Protein AF-A0A1E7FJV8-F1 (afdb_monomer_lite)

Structure (mmCIF, N/CA/C/O backbone):
data_AF-A0A1E7FJV8-F1
#
_entry.id   AF-A0A1E7FJV8-F1
#
loop_
_atom_site.group_PDB
_atom_site.id
_atom_site.type_symbol
_atom_site.label_atom_id
_atom_site.label_alt_id
_atom_site.label_comp_id
_atom_site.label_asym_id
_atom_site.label_entity_id
_atom_site.label_seq_id
_atom_site.pdbx_PDB_ins_code
_atom_site.Cartn_x
_atom_site.Cartn_y
_atom_site.Cartn_z
_atom_site.occupancy
_atom_site.B_iso_or_equiv
_atom_site.auth_seq_id
_atom_site.auth_comp_id
_atom_site.auth_asym_id
_atom_site.auth_atom_id
_atom_site.pdbx_PDB_model_num
ATOM 1 N N . MET A 1 1 ? -13.983 -20.211 -45.505 1.00 43.50 1 MET A N 1
ATOM 2 C CA . MET A 1 1 ? -15.202 -19.562 -44.976 1.00 43.50 1 MET A CA 1
ATOM 3 C C . MET A 1 1 ? -14.766 -18.302 -44.250 1.00 43.50 1 MET A C 1
ATOM 5 O O . MET A 1 1 ? -14.214 -18.402 -43.166 1.00 43.50 1 MET A O 1
ATOM 9 N N . TYR A 1 2 ? -14.890 -17.147 -44.903 1.00 35.47 2 TYR A N 1
ATOM 10 C CA . TYR A 1 2 ? -14.459 -15.855 -44.367 1.00 35.47 2 TYR A CA 1
ATOM 11 C C . TYR A 1 2 ? -15.647 -15.176 -43.686 1.00 35.47 2 TYR A C 1
ATOM 13 O O . TYR A 1 2 ? -16.634 -14.859 -44.345 1.00 35.47 2 TYR A O 1
ATOM 21 N N . THR A 1 3 ? -15.570 -14.976 -42.373 1.00 46.50 3 THR A N 1
ATOM 22 C CA . THR A 1 3 ? -16.549 -14.196 -41.609 1.00 46.50 3 THR A CA 1
ATOM 23 C C . THR A 1 3 ? -16.119 -12.735 -41.556 1.00 46.50 3 THR A C 1
ATOM 25 O O . THR A 1 3 ? -15.153 -12.373 -40.889 1.00 46.50 3 THR A O 1
ATOM 28 N N . THR A 1 4 ? -16.862 -11.905 -42.278 1.00 49.88 4 THR A N 1
ATOM 29 C CA . THR A 1 4 ? -16.856 -10.441 -42.236 1.00 49.88 4 THR A CA 1
ATOM 30 C C . THR A 1 4 ? -17.351 -9.928 -40.882 1.00 49.88 4 THR A C 1
ATOM 32 O O . THR A 1 4 ? -18.467 -10.243 -40.471 1.00 49.88 4 THR A O 1
ATOM 35 N N . ILE A 1 5 ? -16.541 -9.110 -40.205 1.00 50.59 5 ILE A N 1
ATOM 36 C CA . ILE A 1 5 ? -16.920 -8.392 -38.981 1.00 50.59 5 ILE A CA 1
ATOM 37 C C . ILE A 1 5 ? -17.491 -7.028 -39.385 1.00 50.59 5 ILE A C 1
ATOM 39 O O . ILE A 1 5 ? -16.801 -6.197 -39.971 1.00 50.59 5 ILE A O 1
ATOM 43 N N . SER A 1 6 ? -18.774 -6.825 -39.087 1.00 49.66 6 SER A N 1
ATOM 44 C CA . SER A 1 6 ? -19.518 -5.587 -39.325 1.00 49.66 6 SER A CA 1
ATOM 45 C C . SER A 1 6 ? -19.154 -4.525 -38.285 1.00 49.66 6 SER A C 1
ATOM 47 O O . SER A 1 6 ? -19.412 -4.696 -37.094 1.00 49.66 6 SER A O 1
ATOM 49 N N . ASN A 1 7 ? -18.604 -3.406 -38.756 1.00 46.50 7 ASN A N 1
ATOM 50 C CA . ASN A 1 7 ? -18.389 -2.177 -37.993 1.00 46.50 7 ASN A CA 1
ATOM 51 C C . ASN A 1 7 ? -19.742 -1.522 -37.676 1.00 46.50 7 ASN A C 1
ATOM 53 O O . ASN A 1 7 ? -20.460 -1.127 -38.594 1.00 46.50 7 ASN A O 1
ATOM 57 N N . ASN A 1 8 ? -20.091 -1.388 -36.394 1.00 48.03 8 ASN A N 1
ATOM 58 C CA . ASN A 1 8 ? -21.304 -0.692 -35.965 1.00 48.03 8 ASN A CA 1
ATOM 59 C C . ASN A 1 8 ? -20.929 0.603 -35.228 1.00 48.03 8 ASN A C 1
ATOM 61 O O . ASN A 1 8 ? -20.555 0.595 -34.054 1.00 48.03 8 ASN A O 1
ATOM 65 N N . ASN A 1 9 ? -21.001 1.717 -35.958 1.00 49.09 9 ASN A N 1
ATOM 66 C CA . ASN A 1 9 ? -20.789 3.071 -35.458 1.00 49.09 9 ASN A CA 1
ATOM 67 C C . ASN A 1 9 ? -21.996 3.525 -34.627 1.00 49.09 9 ASN A C 1
ATOM 69 O O . ASN A 1 9 ? -22.983 4.008 -35.173 1.00 49.09 9 ASN A O 1
ATOM 73 N N . ASN A 1 10 ? -21.885 3.454 -33.300 1.00 41.69 10 ASN A N 1
ATOM 74 C CA . ASN A 1 10 ? -22.805 4.130 -32.386 1.00 41.69 10 ASN A CA 1
ATOM 75 C C . ASN A 1 10 ? -22.135 5.376 -31.799 1.00 41.69 10 ASN A C 1
ATOM 77 O O . ASN A 1 10 ? -21.590 5.354 -30.692 1.00 41.69 10 ASN A O 1
ATOM 81 N N . HIS A 1 11 ? -22.194 6.490 -32.536 1.00 44.72 11 HIS A N 1
ATOM 82 C CA . HIS A 1 11 ? -21.833 7.793 -31.984 1.00 44.72 11 HIS A CA 1
ATOM 83 C C . HIS A 1 11 ? -22.975 8.306 -31.097 1.00 44.72 11 HIS A C 1
ATOM 85 O O . HIS A 1 11 ? -23.975 8.864 -31.542 1.00 44.72 11 HIS A O 1
ATOM 91 N N . SER A 1 12 ? -22.802 8.042 -29.805 1.00 49.91 12 SER A N 1
ATOM 92 C CA . SER A 1 12 ? -23.673 8.421 -28.699 1.00 49.91 12 SER A CA 1
ATOM 93 C C . SER A 1 12 ? -23.855 9.942 -28.589 1.00 49.91 12 SER A C 1
ATOM 95 O O . SER A 1 12 ? -22.897 10.695 -28.389 1.00 49.91 12 SER A O 1
ATOM 97 N N . MET A 1 13 ? -25.114 10.376 -28.687 1.00 42.16 13 MET A N 1
ATOM 98 C CA . MET A 1 13 ? -25.601 11.715 -28.357 1.00 42.16 13 MET A CA 1
ATOM 99 C C . MET A 1 13 ? -25.214 12.101 -26.919 1.00 42.16 13 MET A C 1
ATOM 101 O O . MET A 1 13 ? -25.823 11.665 -25.942 1.00 42.16 13 MET A O 1
ATOM 105 N N . ARG A 1 14 ? -24.220 12.985 -26.776 1.00 42.34 14 ARG A N 1
ATOM 106 C CA . ARG A 1 14 ? -23.914 13.688 -25.520 1.00 42.34 14 ARG A CA 1
ATOM 107 C C . ARG A 1 14 ? -24.958 14.782 -25.273 1.00 42.34 14 ARG A C 1
ATOM 109 O O . ARG A 1 14 ? -24.742 15.952 -25.582 1.00 42.34 14 ARG A O 1
ATOM 116 N N . THR A 1 15 ? -26.080 14.425 -24.657 1.00 44.94 15 THR A N 1
ATOM 117 C CA . THR A 1 15 ? -27.002 15.406 -24.069 1.00 44.94 15 THR A CA 1
ATOM 118 C C . THR A 1 15 ? -26.368 16.026 -22.821 1.00 44.94 15 THR A C 1
ATOM 120 O O . THR A 1 15 ? -26.217 15.371 -21.787 1.00 44.94 15 THR A O 1
ATOM 123 N N . LYS A 1 16 ? -25.986 17.305 -22.912 1.00 54.59 16 LYS A N 1
ATOM 124 C CA . LYS A 1 16 ? -25.576 18.136 -21.771 1.00 54.59 16 LYS A CA 1
ATOM 125 C C . LYS A 1 16 ? -26.804 18.449 -20.911 1.00 54.59 16 LYS A C 1
ATOM 127 O O . LYS A 1 16 ? -27.551 19.376 -21.201 1.00 54.59 16 LYS A O 1
ATOM 132 N N . ILE A 1 17 ? -27.009 17.681 -19.845 1.00 47.81 17 ILE A N 1
ATOM 133 C CA . ILE A 1 17 ? -28.009 17.983 -18.815 1.00 47.81 17 ILE A CA 1
ATOM 134 C C . ILE A 1 17 ? -27.315 18.778 -17.702 1.00 47.81 17 ILE A C 1
ATOM 136 O O . ILE A 1 17 ? -26.739 18.209 -16.776 1.00 47.81 17 ILE A O 1
ATOM 140 N N . ASN A 1 18 ? -27.381 20.107 -17.791 1.00 50.12 18 ASN A N 1
ATOM 141 C CA . ASN A 1 18 ? -27.076 21.003 -16.677 1.00 50.12 18 ASN A CA 1
ATOM 142 C C . ASN A 1 18 ? -28.248 20.971 -15.685 1.00 50.12 18 ASN A C 1
ATOM 144 O O . ASN A 1 18 ? -29.174 21.772 -15.772 1.00 50.12 18 ASN A O 1
ATOM 148 N N . LYS A 1 19 ? -28.225 20.025 -14.740 1.00 49.09 19 LYS A N 1
ATOM 149 C CA . LYS A 1 19 ? -29.102 20.053 -13.562 1.00 49.09 19 LYS A CA 1
ATOM 150 C C . LYS A 1 19 ? -28.332 20.649 -12.390 1.00 49.09 19 LYS A C 1
ATOM 152 O O . LYS A 1 19 ? -27.505 19.983 -11.772 1.00 49.09 19 LYS A O 1
ATOM 157 N N . VAL A 1 20 ? -28.630 21.911 -12.087 1.00 55.66 20 VAL A N 1
ATOM 158 C CA . VAL A 1 20 ? -28.326 22.534 -10.795 1.00 55.66 20 VAL A CA 1
ATOM 159 C C . VAL A 1 20 ? -29.189 21.817 -9.754 1.00 55.66 20 VAL A C 1
ATOM 161 O O . VAL A 1 20 ? -30.389 22.053 -9.660 1.00 55.66 20 VAL A O 1
ATOM 164 N N . LEU A 1 21 ? -28.601 20.858 -9.038 1.00 45.72 21 LEU A N 1
ATOM 165 C CA . LEU A 1 21 ? -29.282 20.149 -7.956 1.00 45.72 21 LEU A CA 1
ATOM 166 C C . LEU A 1 21 ? -29.295 21.027 -6.692 1.00 45.72 21 LEU A C 1
ATOM 168 O O . LEU A 1 21 ? -28.235 21.524 -6.298 1.00 45.72 21 LEU A O 1
ATOM 172 N N . PRO A 1 22 ? -30.451 21.201 -6.026 1.00 60.03 22 PRO A N 1
ATOM 173 C CA . PRO A 1 22 ? -30.525 21.904 -4.753 1.00 60.03 22 PRO A CA 1
ATOM 174 C C . PRO A 1 22 ? -29.719 21.147 -3.690 1.00 60.03 22 PRO A C 1
ATOM 176 O O . PRO A 1 22 ? -29.853 19.934 -3.518 1.00 60.03 22 PRO A O 1
ATOM 179 N N . VAL A 1 23 ? -28.854 21.868 -2.976 1.00 52.62 23 VAL A N 1
ATOM 180 C CA . VAL A 1 23 ? -28.046 21.330 -1.873 1.00 52.62 23 VAL A CA 1
ATOM 181 C C . VAL A 1 23 ? -28.995 20.824 -0.774 1.00 52.62 23 VAL A C 1
ATOM 183 O O . VAL A 1 23 ? -29.779 21.615 -0.250 1.00 52.62 23 VAL A O 1
ATOM 186 N N . PRO A 1 24 ? -28.970 19.530 -0.403 1.00 56.62 24 PRO A N 1
ATOM 187 C CA . PRO A 1 24 ? -30.047 18.961 0.390 1.00 56.62 24 PRO A CA 1
ATOM 188 C C . PRO A 1 24 ? -29.898 19.249 1.887 1.00 56.62 24 PRO A C 1
ATOM 190 O O . PRO A 1 24 ? -28.804 19.259 2.459 1.00 56.62 24 PRO A O 1
ATOM 193 N N . ILE A 1 25 ? -31.065 19.329 2.528 1.00 56.44 25 ILE A N 1
ATOM 194 C CA . ILE A 1 25 ? -31.396 19.372 3.967 1.00 56.44 25 ILE A CA 1
ATOM 195 C C . ILE A 1 25 ? -30.718 18.244 4.799 1.00 56.44 25 ILE A C 1
ATOM 197 O O . ILE A 1 25 ? -30.740 18.243 6.029 1.00 56.44 25 ILE A O 1
ATOM 201 N N . PHE A 1 26 ? -30.001 17.330 4.141 1.00 53.56 26 PHE A N 1
ATOM 202 C CA . PHE A 1 26 ? -29.301 16.165 4.689 1.00 53.56 26 PHE A CA 1
ATOM 203 C C . PHE A 1 26 ? -28.266 16.464 5.785 1.00 53.56 26 PHE A C 1
ATOM 205 O O . PHE A 1 26 ? -27.965 15.593 6.602 1.00 53.56 26 PHE A O 1
ATOM 212 N N . ARG A 1 27 ? -27.716 17.686 5.846 1.00 59.59 27 ARG A N 1
ATOM 213 C CA . ARG A 1 27 ? -26.728 18.037 6.883 1.00 59.59 27 ARG A CA 1
ATOM 214 C C . ARG A 1 27 ? -27.313 17.999 8.296 1.00 59.59 27 ARG A C 1
ATOM 216 O O . ARG A 1 27 ? -26.597 17.619 9.216 1.00 59.59 27 ARG A O 1
ATOM 223 N N . ARG A 1 28 ? -28.591 18.353 8.478 1.00 68.38 28 ARG A N 1
ATOM 224 C CA . ARG A 1 28 ? -29.219 18.387 9.813 1.00 68.38 28 ARG A CA 1
ATOM 225 C C . ARG A 1 28 ? -29.533 16.982 10.331 1.00 68.38 28 ARG A C 1
ATOM 227 O O . ARG A 1 28 ? -29.191 16.667 11.467 1.00 68.38 28 ARG A O 1
ATOM 234 N N . SER A 1 29 ? -30.063 16.108 9.476 1.00 69.25 29 SER A N 1
ATOM 235 C CA . SER A 1 29 ? -30.369 14.717 9.842 1.00 69.25 29 SER A CA 1
ATOM 236 C C . SER A 1 29 ? -29.112 13.904 10.163 1.00 69.25 29 SER A C 1
ATOM 238 O O . SER A 1 29 ? -29.130 13.052 11.048 1.00 69.25 29 SER A O 1
ATOM 240 N N . PHE A 1 30 ? -27.991 14.199 9.498 1.00 67.81 30 PHE A N 1
ATOM 241 C CA . PHE A 1 30 ? -26.727 13.518 9.763 1.00 67.81 30 PHE A CA 1
ATOM 242 C C . PHE A 1 30 ? -26.126 13.874 11.135 1.00 67.81 30 PHE A C 1
ATOM 244 O O . PHE A 1 30 ? -25.635 12.996 11.845 1.00 67.81 30 PHE A O 1
ATOM 251 N N . VAL A 1 31 ? -26.215 15.145 11.542 1.00 73.94 31 VAL A N 1
ATOM 252 C CA . VAL A 1 31 ? -25.757 15.589 12.869 1.00 73.94 31 VAL A CA 1
ATOM 253 C C . VAL A 1 31 ? -26.621 14.980 13.976 1.00 73.94 31 VAL A C 1
ATOM 255 O O . VAL A 1 31 ? -26.078 14.505 14.968 1.00 73.94 31 VAL A O 1
ATOM 258 N N . LEU A 1 32 ? -27.942 14.906 13.780 1.00 74.06 32 LEU A N 1
ATOM 259 C CA . LEU A 1 32 ? -28.852 14.257 14.732 1.00 74.06 32 LEU A CA 1
ATOM 260 C C . LEU A 1 32 ? -28.577 12.753 14.878 1.00 74.06 32 LEU A C 1
ATOM 262 O O . LEU A 1 32 ? -28.598 12.235 15.990 1.00 74.06 32 LEU A O 1
ATOM 266 N N . CYS A 1 33 ? -28.244 12.064 13.783 1.00 77.88 33 CYS A N 1
ATOM 267 C CA . CYS A 1 33 ? -27.891 10.644 13.819 1.00 77.88 33 CYS A CA 1
ATOM 268 C C . CYS A 1 33 ? -26.563 10.392 14.561 1.00 77.88 33 CYS A C 1
ATOM 270 O O . CYS A 1 33 ? -26.474 9.484 15.387 1.00 77.88 33 CYS A O 1
ATOM 272 N N . LEU A 1 34 ? -25.543 11.235 14.347 1.00 72.31 34 LEU A N 1
ATOM 273 C CA . LEU A 1 34 ? -24.287 11.155 15.106 1.00 72.31 34 LEU A CA 1
ATOM 274 C C . LEU A 1 34 ? -24.476 11.460 16.599 1.00 72.31 34 LEU A C 1
ATOM 276 O O . LEU A 1 34 ? -23.847 10.803 17.427 1.00 72.31 34 LEU A O 1
ATOM 280 N N . LEU A 1 35 ? -25.341 12.419 16.945 1.00 74.25 35 LEU A N 1
ATOM 281 C CA . LEU A 1 35 ? -25.669 12.729 18.339 1.00 74.25 35 LEU A CA 1
ATOM 282 C C . LEU A 1 35 ? -26.406 11.565 19.016 1.00 74.25 35 LEU A C 1
ATOM 284 O O . LEU A 1 35 ? -26.028 11.185 20.120 1.00 74.25 35 LEU A O 1
ATOM 288 N N . LEU A 1 36 ? -27.363 10.927 18.332 1.00 73.69 36 LEU A N 1
ATOM 289 C CA . LEU A 1 36 ? -28.049 9.729 18.836 1.00 73.69 36 LEU A CA 1
ATOM 290 C C . LEU A 1 36 ? -27.081 8.564 19.094 1.00 73.69 36 LEU A C 1
ATOM 292 O O . LEU A 1 36 ? -27.154 7.920 20.140 1.00 73.69 36 LEU A O 1
ATOM 296 N N . LEU A 1 37 ? -26.124 8.323 18.192 1.00 66.00 37 LEU A N 1
ATOM 297 C CA . LEU A 1 37 ? -25.111 7.273 18.372 1.00 66.00 37 LEU A CA 1
ATOM 298 C C . LEU A 1 37 ? -24.151 7.565 19.543 1.00 66.00 37 LEU A C 1
ATOM 300 O O . LEU A 1 37 ? -23.736 6.639 20.248 1.00 66.00 37 LEU A O 1
ATOM 304 N N . PHE A 1 38 ? -23.825 8.839 19.791 1.00 62.75 38 PHE A N 1
ATOM 305 C CA . PHE A 1 38 ? -23.037 9.255 20.958 1.00 62.75 38 PHE A CA 1
ATOM 306 C C . PHE A 1 38 ? -23.816 9.127 22.277 1.00 62.75 38 PHE A C 1
ATOM 308 O O . PHE A 1 38 ? -23.241 8.704 23.285 1.00 62.75 38 PHE A O 1
ATOM 315 N N . SER A 1 39 ? -25.119 9.423 22.272 1.00 64.06 39 SER A N 1
ATOM 316 C CA . SER A 1 39 ? -25.987 9.256 23.444 1.00 64.06 39 SER A CA 1
ATOM 317 C C . SER A 1 39 ? -26.140 7.785 23.843 1.00 64.06 39 SER A C 1
ATOM 319 O O . SER A 1 39 ? -26.047 7.468 25.026 1.00 64.06 39 SER A O 1
ATOM 321 N N . ILE A 1 40 ? -26.283 6.871 22.876 1.00 62.75 40 ILE A N 1
ATOM 322 C CA . ILE A 1 40 ? -26.415 5.429 23.155 1.00 62.75 40 ILE A CA 1
ATOM 323 C C . ILE A 1 40 ? -25.092 4.834 23.669 1.00 62.75 40 ILE A C 1
ATOM 325 O O . ILE A 1 40 ? -25.098 4.030 24.598 1.00 62.75 40 ILE A O 1
ATOM 329 N N . SER A 1 41 ? -23.946 5.276 23.135 1.00 50.25 41 SER A N 1
ATOM 330 C CA . SER A 1 41 ? -22.624 4.782 23.568 1.00 50.25 41 SER A CA 1
ATOM 331 C C . SER A 1 41 ? -22.254 5.208 24.996 1.00 50.25 41 SER A C 1
ATOM 333 O O . SER A 1 41 ? -21.494 4.517 25.668 1.00 50.25 41 SER A O 1
ATOM 335 N N . SER A 1 42 ? -22.805 6.326 25.478 1.00 49.94 42 SER A N 1
ATOM 336 C CA . SER A 1 42 ? -22.572 6.807 26.847 1.00 49.94 42 SER A CA 1
ATOM 337 C C . SER A 1 42 ? -23.377 6.023 27.895 1.00 49.94 42 SER A C 1
ATOM 339 O O . SER A 1 42 ? -22.980 5.971 29.054 1.00 49.94 42 SER A O 1
ATOM 341 N N . ALA A 1 43 ? -24.479 5.372 27.501 1.00 46.38 43 ALA A N 1
ATOM 342 C CA . ALA A 1 43 ? -25.315 4.585 28.411 1.00 46.38 43 ALA A CA 1
ATOM 343 C C . ALA A 1 43 ? -24.745 3.182 28.700 1.00 46.38 43 ALA A C 1
ATOM 345 O O . ALA A 1 43 ? -25.047 2.591 29.735 1.00 46.38 43 ALA A O 1
ATOM 346 N N . THR A 1 44 ? -23.896 2.642 27.819 1.00 44.50 44 THR A N 1
ATOM 347 C CA . THR A 1 44 ? -23.364 1.273 27.950 1.00 44.50 44 THR A CA 1
ATOM 348 C C . THR A 1 44 ? -22.099 1.161 28.804 1.00 44.50 44 THR A C 1
ATOM 350 O O . THR A 1 44 ? -21.768 0.063 29.241 1.00 44.50 44 THR A O 1
ATOM 353 N N . ASP A 1 45 ? -21.413 2.271 29.096 1.00 39.91 45 ASP A N 1
ATOM 354 C CA . ASP A 1 45 ? -20.194 2.268 29.930 1.00 39.91 45 ASP A CA 1
ATOM 355 C C . ASP A 1 45 ? -20.510 2.163 31.441 1.00 39.91 45 ASP A C 1
ATOM 357 O O . ASP A 1 45 ? -19.650 1.839 32.258 1.00 39.91 45 ASP A O 1
ATOM 361 N N . SER A 1 46 ? -21.777 2.359 31.831 1.00 42.53 46 SER A N 1
ATOM 362 C CA . SER A 1 46 ? -22.209 2.296 33.236 1.00 42.53 46 SER A CA 1
ATOM 363 C C . SER A 1 46 ? -22.446 0.869 33.761 1.00 42.53 46 SER A C 1
ATOM 365 O O . SER A 1 46 ? -22.695 0.704 34.954 1.00 42.53 46 SER A O 1
ATOM 367 N N . PHE A 1 47 ? -22.367 -0.168 32.915 1.00 42.69 47 PHE A N 1
ATOM 368 C CA . PHE A 1 47 ? -22.709 -1.551 33.295 1.00 42.69 47 PHE A CA 1
ATOM 369 C C . PHE A 1 47 ? -21.510 -2.486 33.551 1.00 42.69 47 PHE A C 1
ATOM 371 O O . PHE A 1 47 ? -21.719 -3.656 33.864 1.00 42.69 47 PHE A O 1
ATOM 378 N N . GLN A 1 48 ? -20.258 -2.006 33.476 1.00 46.34 48 GLN A N 1
ATOM 379 C CA . GLN A 1 48 ? -19.064 -2.841 33.729 1.00 46.34 48 GLN A CA 1
ATOM 380 C C . GLN A 1 48 ? -18.272 -2.524 35.013 1.00 46.34 48 GLN A C 1
ATOM 382 O O . GLN A 1 48 ? -17.269 -3.183 35.278 1.00 46.34 48 GLN A O 1
ATOM 387 N N . GLN A 1 49 ? -18.718 -1.594 35.867 1.00 43.03 49 GLN A N 1
ATOM 388 C CA . GLN A 1 49 ? -17.988 -1.244 37.104 1.00 43.03 49 GLN A CA 1
ATOM 389 C C . GLN A 1 49 ? -18.400 -2.000 38.380 1.00 43.03 49 GLN A C 1
ATOM 391 O O . GLN A 1 49 ? -17.885 -1.706 39.456 1.00 43.03 49 GLN A O 1
ATOM 396 N N . GLN A 1 50 ? -19.241 -3.033 38.292 1.00 44.16 50 GLN A N 1
ATOM 397 C CA . GLN A 1 50 ? -19.518 -3.923 39.424 1.00 44.16 50 GLN A CA 1
ATOM 398 C C . GLN A 1 50 ? -19.170 -5.371 39.083 1.00 44.16 50 GLN A C 1
ATOM 400 O O . GLN A 1 50 ? -20.025 -6.125 38.631 1.00 44.16 50 GLN A O 1
ATOM 405 N N . ARG A 1 51 ? -17.923 -5.780 39.354 1.00 35.66 51 ARG A N 1
ATOM 406 C CA . ARG A 1 51 ? -17.626 -7.094 39.954 1.00 35.66 51 ARG A CA 1
ATOM 407 C C . ARG A 1 51 ? -16.167 -7.213 40.421 1.00 35.66 51 ARG A C 1
ATOM 409 O O . ARG A 1 51 ? -15.249 -7.424 39.644 1.00 35.66 51 ARG A O 1
ATOM 416 N N . VAL A 1 52 ? -16.045 -7.139 41.747 1.00 38.25 52 VAL A N 1
ATOM 417 C CA . VAL A 1 52 ? -15.248 -8.017 42.619 1.00 38.25 52 VAL A CA 1
ATOM 418 C C . VAL A 1 52 ? -13.723 -7.916 42.519 1.00 38.25 52 VAL A C 1
ATOM 420 O O . VAL A 1 52 ? -13.032 -8.698 41.875 1.00 38.25 52 VAL A O 1
ATOM 423 N N . SER A 1 53 ? -13.198 -7.029 43.361 1.00 44.41 53 SER A N 1
ATOM 424 C CA . SER A 1 53 ? -12.005 -7.297 44.155 1.00 44.41 53 SER A CA 1
ATOM 425 C C . SER A 1 53 ? -12.259 -8.482 45.098 1.00 44.41 53 SER A C 1
ATOM 427 O O . SER A 1 53 ? -13.057 -8.368 46.029 1.00 44.41 53 SER A O 1
ATOM 429 N N . SER A 1 54 ? -11.554 -9.596 44.915 1.00 39.31 54 SER A N 1
ATOM 430 C CA . SER A 1 54 ? -11.325 -10.539 46.011 1.00 39.31 54 SER A CA 1
ATOM 431 C C . SER A 1 54 ? -9.897 -11.060 45.948 1.00 39.31 54 SER A C 1
ATOM 433 O O . SER A 1 54 ? -9.519 -11.853 45.089 1.00 39.31 54 SER A O 1
ATOM 435 N N . ARG A 1 55 ? -9.085 -10.522 46.860 1.00 41.47 55 ARG A N 1
ATOM 436 C CA . ARG A 1 55 ? -7.791 -11.062 47.266 1.00 41.47 55 ARG A CA 1
ATOM 437 C C . ARG A 1 55 ? -8.030 -12.421 47.920 1.00 41.47 55 ARG A C 1
ATOM 439 O O . ARG A 1 55 ? -8.757 -12.480 48.907 1.00 41.47 55 ARG A O 1
ATOM 446 N N . ARG A 1 56 ? -7.315 -13.462 47.493 1.00 35.25 56 ARG A N 1
ATOM 447 C CA . ARG A 1 56 ? -6.912 -14.523 48.421 1.00 35.25 56 ARG A CA 1
ATOM 448 C C . ARG A 1 56 ? -5.593 -15.155 47.993 1.00 35.25 56 ARG A C 1
ATOM 450 O O . ARG A 1 56 ? -5.503 -15.874 47.008 1.00 35.25 56 ARG A O 1
ATOM 457 N N . SER A 1 57 ? -4.572 -14.807 48.758 1.00 43.41 57 SER A N 1
ATOM 458 C CA . SER A 1 57 ? -3.282 -15.466 48.876 1.00 43.41 57 SER A CA 1
ATOM 459 C C . SER A 1 57 ? -3.435 -16.743 49.699 1.00 43.41 57 SER A C 1
ATOM 461 O O . SER A 1 57 ? -3.883 -16.660 50.842 1.00 43.41 57 SER A O 1
ATOM 463 N N . THR A 1 58 ? -3.007 -17.885 49.167 1.00 36.44 58 THR A N 1
ATOM 464 C CA . THR A 1 58 ? -2.648 -19.061 49.971 1.00 36.44 58 THR A CA 1
ATOM 465 C C . THR A 1 58 ? -1.452 -19.759 49.341 1.00 36.44 58 THR A C 1
ATOM 467 O O . THR A 1 58 ? -1.528 -20.315 48.249 1.00 36.44 58 THR A O 1
ATOM 470 N N . SER A 1 59 ? -0.343 -19.675 50.064 1.00 41.78 59 SER A N 1
ATOM 471 C CA . SER A 1 59 ? 0.854 -20.497 49.977 1.00 41.78 59 SER A CA 1
ATOM 472 C C . SER A 1 59 ? 0.560 -21.928 50.422 1.00 41.78 59 SER A C 1
ATOM 474 O O . SER A 1 59 ? 0.032 -22.100 51.519 1.00 41.78 59 SER A O 1
ATOM 476 N N . THR A 1 60 ? 0.976 -22.941 49.662 1.00 35.25 60 THR A N 1
ATOM 477 C CA . THR A 1 60 ? 1.309 -24.272 50.207 1.00 35.25 60 THR A CA 1
ATOM 478 C C . THR A 1 60 ? 2.222 -25.017 49.225 1.00 35.25 60 THR A C 1
ATOM 480 O O . THR A 1 60 ? 1.808 -25.356 48.121 1.00 35.25 60 THR A O 1
ATOM 483 N N . THR A 1 61 ? 3.473 -25.238 49.626 1.00 40.62 61 THR A N 1
ATOM 484 C CA . THR A 1 61 ? 4.349 -26.338 49.175 1.00 40.62 61 THR A CA 1
ATOM 485 C C . THR A 1 61 ? 4.132 -27.530 50.130 1.00 40.62 61 THR A C 1
ATOM 487 O O . THR A 1 61 ? 3.649 -27.301 51.243 1.00 40.62 61 THR A O 1
ATOM 490 N N . PRO A 1 62 ? 4.435 -28.790 49.742 1.00 52.50 62 PRO A N 1
ATOM 491 C CA . PRO A 1 62 ? 5.811 -29.293 49.889 1.00 52.50 62 PRO A CA 1
ATOM 492 C C . PRO A 1 62 ? 6.296 -30.328 48.841 1.00 52.50 62 PRO A C 1
ATOM 494 O O . PRO A 1 62 ? 5.498 -30.995 48.196 1.00 52.50 62 PRO A O 1
ATOM 497 N N . SER A 1 63 ? 7.641 -30.420 48.782 1.00 38.88 63 SER A N 1
ATOM 498 C CA . SER A 1 63 ? 8.526 -31.601 48.593 1.00 38.88 63 SER A CA 1
ATOM 499 C C . SER A 1 63 ? 8.403 -32.430 47.281 1.00 38.88 63 SER A C 1
ATOM 501 O O . SER A 1 63 ? 7.325 -32.671 46.775 1.00 38.88 63 SER A O 1
ATOM 503 N N . SER A 1 64 ? 9.458 -32.933 46.618 1.00 38.09 64 SER A N 1
ATOM 504 C CA . SER A 1 64 ? 10.728 -33.496 47.100 1.00 38.09 64 SER A CA 1
ATOM 505 C C . SER A 1 64 ? 11.710 -33.864 45.944 1.00 38.09 64 SER A C 1
ATOM 507 O O . SER A 1 64 ? 11.268 -34.222 44.859 1.00 38.09 64 SER A O 1
ATOM 509 N N . ILE A 1 65 ? 13.018 -33.855 46.271 1.00 34.34 65 ILE A N 1
ATOM 510 C CA . ILE A 1 65 ? 14.127 -34.755 45.836 1.00 34.34 65 ILE A CA 1
ATOM 511 C C . ILE A 1 65 ? 14.992 -34.461 44.577 1.00 34.34 65 ILE A C 1
ATOM 513 O O . ILE A 1 65 ? 14.506 -34.199 43.485 1.00 34.34 65 ILE A O 1
ATOM 517 N N . ALA A 1 66 ? 16.302 -34.684 44.818 1.00 36.19 66 ALA A N 1
ATOM 518 C CA . ALA A 1 66 ? 17.494 -34.857 43.963 1.00 36.19 66 ALA A CA 1
ATOM 519 C C . ALA A 1 66 ? 18.251 -33.561 43.591 1.00 36.19 66 ALA A C 1
ATOM 521 O O . ALA A 1 66 ? 17.809 -32.813 42.732 1.00 36.19 66 ALA A O 1
ATOM 522 N N . ALA A 1 67 ? 19.296 -33.123 44.312 1.00 37.16 67 ALA A N 1
ATOM 523 C CA . ALA A 1 67 ? 20.613 -33.719 44.635 1.00 37.16 67 ALA A CA 1
ATOM 524 C C . ALA A 1 67 ? 21.624 -33.689 43.466 1.00 37.16 67 ALA A C 1
ATOM 526 O O . ALA A 1 67 ? 21.241 -33.898 42.323 1.00 37.16 67 ALA A O 1
ATOM 527 N N . VAL A 1 68 ? 22.909 -33.507 43.827 1.00 35.72 68 VAL A N 1
ATOM 528 C CA . VAL A 1 68 ? 24.142 -33.324 43.014 1.00 35.72 68 VAL A CA 1
ATOM 529 C C . VAL A 1 68 ? 24.445 -31.837 42.752 1.00 35.72 68 VAL A C 1
ATOM 531 O O . VAL A 1 68 ? 23.655 -31.148 42.131 1.00 35.72 68 VAL A O 1
ATOM 534 N N . GLY A 1 69 ? 25.546 -31.220 43.178 1.00 32.72 69 GLY A N 1
ATOM 535 C CA . GLY A 1 69 ? 26.768 -31.663 43.844 1.00 32.72 69 GLY A CA 1
ATOM 536 C C . GLY A 1 69 ? 27.829 -30.561 43.666 1.00 32.72 69 GLY A C 1
ATOM 537 O O . GLY A 1 69 ? 28.110 -30.176 42.542 1.00 32.72 69 GLY A O 1
ATOM 538 N N . VAL A 1 70 ? 28.329 -30.025 44.787 1.00 40.28 70 VAL A N 1
ATOM 539 C CA . VAL A 1 70 ? 29.720 -29.618 45.101 1.00 40.28 70 VAL A CA 1
ATOM 540 C C . VAL A 1 70 ? 30.579 -28.997 43.978 1.00 40.28 70 VAL A C 1
ATOM 542 O O . VAL A 1 70 ? 30.979 -29.697 43.061 1.00 40.28 70 VAL A O 1
ATOM 545 N N . TYR A 1 71 ? 31.007 -27.735 44.136 1.00 38.41 71 TYR A N 1
ATOM 546 C CA . TYR A 1 71 ? 32.416 -27.390 44.420 1.00 38.41 71 TYR A CA 1
ATOM 547 C C . TYR A 1 71 ? 32.554 -25.931 44.885 1.00 38.41 71 TYR A C 1
ATOM 549 O O . TYR A 1 71 ? 32.048 -24.997 44.268 1.00 38.41 71 TYR A O 1
ATOM 557 N N . SER A 1 72 ? 33.237 -25.785 46.018 1.00 39.34 72 SER A N 1
ATOM 558 C CA . SER A 1 72 ? 33.619 -24.545 46.690 1.00 39.34 72 SER A CA 1
ATOM 559 C C . SER A 1 72 ? 35.057 -24.196 46.290 1.00 39.34 72 SER A C 1
ATOM 561 O O . SER A 1 72 ? 35.884 -25.100 46.168 1.00 39.34 72 SER A O 1
ATOM 563 N N . GLY A 1 73 ? 35.365 -22.914 46.096 1.00 37.16 73 GLY A N 1
ATOM 564 C CA . GLY A 1 73 ? 36.716 -22.423 45.811 1.00 37.16 73 GLY A CA 1
ATOM 565 C C . GLY A 1 73 ? 36.872 -20.983 46.296 1.00 37.16 73 GLY A C 1
ATOM 566 O O . GLY A 1 73 ? 36.089 -20.118 45.920 1.00 37.16 73 GLY A O 1
ATOM 567 N N . ALA A 1 74 ? 37.833 -20.768 47.190 1.00 38.97 74 ALA A N 1
ATOM 568 C CA . ALA A 1 74 ? 37.935 -19.641 48.107 1.00 38.97 74 ALA A CA 1
ATOM 569 C C . ALA A 1 74 ? 38.637 -18.381 47.554 1.00 38.97 74 ALA A C 1
ATOM 571 O O . ALA A 1 74 ? 39.537 -18.454 46.726 1.00 38.97 74 ALA A O 1
ATOM 572 N N . ILE A 1 75 ? 38.190 -17.239 48.092 1.00 46.53 75 ILE A N 1
ATOM 573 C CA . ILE A 1 75 ? 38.912 -16.066 48.630 1.00 46.53 75 ILE A CA 1
ATOM 574 C C . ILE A 1 75 ? 40.405 -15.925 48.274 1.00 46.53 75 ILE A C 1
ATOM 576 O O . ILE A 1 75 ? 41.219 -16.764 48.647 1.00 46.53 75 ILE A O 1
ATOM 580 N N . THR A 1 76 ? 40.794 -14.758 47.745 1.00 45.66 76 THR A N 1
ATOM 581 C CA . THR A 1 76 ? 42.071 -14.104 48.095 1.00 45.66 76 THR A CA 1
ATOM 582 C C . THR A 1 76 ? 41.917 -12.581 47.993 1.00 45.66 76 THR A C 1
ATOM 584 O O . THR A 1 76 ? 41.723 -12.035 46.909 1.00 45.66 76 THR A O 1
ATOM 587 N N . GLU A 1 77 ? 41.983 -11.915 49.146 1.00 46.34 77 GLU A N 1
ATOM 588 C CA . GLU A 1 77 ? 42.195 -10.472 49.306 1.00 46.34 77 GLU A CA 1
ATOM 589 C C . GLU A 1 77 ? 43.682 -10.125 49.156 1.00 46.34 77 GLU A C 1
ATOM 591 O O . GLU A 1 77 ? 44.522 -10.885 49.635 1.00 46.34 77 GLU A O 1
ATOM 596 N N . GLN A 1 78 ? 44.003 -8.954 48.594 1.00 45.78 78 GLN A N 1
ATOM 597 C CA . GLN A 1 78 ? 45.236 -8.184 48.849 1.00 45.78 78 GLN A CA 1
ATOM 598 C C . GLN A 1 78 ? 45.093 -6.752 48.253 1.00 45.78 78 GLN A C 1
ATOM 600 O O . GLN A 1 78 ? 44.172 -6.521 47.466 1.00 45.78 78 GLN A O 1
ATOM 605 N N . PRO A 1 79 ? 45.925 -5.764 48.652 1.00 53.66 79 PRO A N 1
ATOM 606 C CA . PRO A 1 79 ? 45.463 -4.436 49.048 1.00 53.66 79 PRO A CA 1
ATOM 607 C C . PRO A 1 79 ? 46.015 -3.268 48.202 1.00 53.66 79 PRO A C 1
ATOM 609 O O . PRO A 1 79 ? 46.854 -3.427 47.320 1.00 53.66 79 PRO A O 1
ATOM 612 N N . TYR A 1 80 ? 45.503 -2.078 48.534 1.00 47.81 80 TYR A N 1
ATOM 613 C CA . TYR A 1 80 ? 46.004 -0.718 48.282 1.00 47.81 80 TYR A CA 1
ATOM 614 C C . TYR A 1 80 ? 47.476 -0.574 47.852 1.00 47.81 80 TYR A C 1
ATOM 616 O O . TYR A 1 80 ? 48.359 -0.915 48.632 1.00 47.81 80 TYR A O 1
ATOM 624 N N . ILE A 1 81 ? 47.722 0.152 46.748 1.00 38.78 81 ILE A N 1
ATOM 625 C CA . ILE A 1 81 ? 48.816 1.138 46.651 1.00 38.78 81 ILE A CA 1
ATOM 626 C C . ILE A 1 81 ? 48.318 2.380 45.896 1.00 38.78 81 ILE A C 1
ATOM 628 O O . ILE A 1 81 ? 47.928 2.332 44.733 1.00 38.78 81 ILE A O 1
ATOM 632 N N . SER A 1 82 ? 48.348 3.495 46.622 1.00 46.03 82 SER A N 1
ATOM 633 C CA . SER A 1 82 ? 48.270 4.873 46.146 1.00 46.03 82 SER A CA 1
ATOM 634 C C . SER A 1 82 ? 49.570 5.261 45.435 1.00 46.03 82 SER A C 1
ATOM 636 O O . SER A 1 82 ? 50.653 5.004 45.960 1.00 46.03 82 SER A O 1
ATOM 638 N N . SER A 1 83 ? 49.478 5.916 44.278 1.00 42.28 83 SER A N 1
ATOM 639 C CA . SER A 1 83 ? 50.425 6.968 43.870 1.00 42.28 83 SER A CA 1
ATOM 640 C C . SER A 1 83 ? 49.908 7.708 42.635 1.00 42.28 83 SER A C 1
ATOM 642 O O . SER A 1 83 ? 49.888 7.194 41.521 1.00 42.28 83 SER A O 1
ATOM 644 N N . SER A 1 84 ? 49.505 8.954 42.854 1.00 44.09 84 SER A N 1
ATOM 645 C CA . SER A 1 84 ? 49.493 10.022 41.854 1.00 44.09 84 SER A CA 1
ATOM 646 C C . SER A 1 84 ? 50.924 10.369 41.421 1.00 44.09 84 SER A C 1
ATOM 648 O O . SER A 1 84 ? 51.833 10.337 42.253 1.00 44.09 84 SER A O 1
ATOM 650 N N . PRO A 1 85 ? 51.111 10.814 40.170 1.00 53.75 85 PRO A N 1
ATOM 651 C CA . PRO A 1 85 ? 51.620 12.170 40.016 1.00 53.75 85 PRO A CA 1
ATOM 652 C C . PRO A 1 85 ? 50.867 12.967 38.949 1.00 53.75 85 PRO A C 1
ATOM 654 O O . PRO A 1 85 ? 50.493 12.487 37.882 1.00 53.75 85 PRO A O 1
ATOM 657 N N . THR A 1 86 ? 50.673 14.228 39.299 1.00 53.62 86 THR A N 1
ATOM 658 C CA . THR A 1 86 ? 50.384 15.353 38.424 1.00 53.62 86 THR A CA 1
ATOM 659 C C . THR A 1 86 ? 51.424 15.444 37.312 1.00 53.62 86 THR A C 1
ATOM 661 O O . THR A 1 86 ? 52.609 15.554 37.619 1.00 53.62 86 THR A O 1
ATOM 664 N N . ASP A 1 87 ? 50.993 15.511 36.053 1.00 38.19 87 ASP A N 1
ATOM 665 C CA . ASP A 1 87 ? 51.719 16.347 35.104 1.00 38.19 87 ASP A CA 1
ATOM 666 C C . ASP A 1 87 ? 50.775 17.024 34.109 1.00 38.19 87 ASP A C 1
ATOM 668 O O . ASP A 1 87 ? 50.023 16.415 33.345 1.00 38.19 87 ASP A O 1
ATOM 672 N N . THR A 1 88 ? 50.787 18.340 34.228 1.00 51.19 88 THR A N 1
ATOM 673 C CA . THR A 1 88 ? 50.187 19.335 33.356 1.00 51.19 88 THR A CA 1
ATOM 674 C C . THR A 1 88 ? 51.002 19.463 32.071 1.00 51.19 88 THR A C 1
ATOM 676 O O . THR A 1 88 ? 52.212 19.300 32.078 1.00 51.19 88 THR A O 1
ATOM 679 N N . THR A 1 89 ? 50.336 19.907 31.002 1.00 52.78 89 THR A N 1
ATOM 680 C CA . THR A 1 89 ? 50.895 20.314 29.696 1.00 52.78 89 THR A CA 1
ATOM 681 C C . THR A 1 89 ? 51.072 19.199 28.657 1.00 52.78 89 THR A C 1
ATOM 683 O O . THR A 1 89 ? 52.141 18.641 28.512 1.00 52.78 89 THR A O 1
ATOM 686 N N . ASP A 1 90 ? 50.027 18.928 27.860 1.00 46.31 90 ASP A N 1
ATOM 687 C CA . ASP A 1 90 ? 50.155 18.871 26.386 1.00 46.31 90 ASP A CA 1
ATOM 688 C C . ASP A 1 90 ? 48.774 18.753 25.699 1.00 46.31 90 ASP A C 1
ATOM 690 O O . ASP A 1 90 ? 48.362 17.706 25.197 1.00 46.31 90 ASP A O 1
ATOM 694 N N . SER A 1 91 ? 48.000 19.840 25.698 1.00 48.72 91 SER A N 1
ATOM 695 C CA . SER A 1 91 ? 46.658 19.899 25.092 1.00 48.72 91 SER A CA 1
ATOM 696 C C . SER A 1 91 ? 46.616 20.629 23.740 1.00 48.72 91 SER A C 1
ATOM 698 O O . SER A 1 91 ? 45.536 20.956 23.252 1.00 48.72 91 SER A O 1
ATOM 700 N N . ARG A 1 92 ? 47.763 20.859 23.074 1.00 49.31 92 ARG A N 1
ATOM 701 C CA . ARG A 1 92 ? 47.813 21.630 21.807 1.00 49.31 92 ARG A CA 1
ATOM 702 C C . ARG A 1 92 ? 48.291 20.887 20.556 1.00 49.31 92 ARG A C 1
ATOM 704 O O . ARG A 1 92 ? 48.296 21.489 19.486 1.00 49.31 92 ARG A O 1
ATOM 711 N N . ARG A 1 93 ? 48.607 19.588 20.618 1.00 46.50 93 ARG A N 1
ATOM 712 C CA . ARG A 1 93 ? 49.117 18.827 19.450 1.00 46.50 93 ARG A CA 1
ATOM 713 C C . ARG A 1 93 ? 48.272 17.640 18.965 1.00 46.50 93 ARG A C 1
ATOM 715 O O . ARG A 1 93 ? 48.775 16.791 18.235 1.00 46.50 93 ARG A O 1
ATOM 722 N N . ARG A 1 94 ? 46.974 17.580 19.288 1.00 47.78 94 ARG A N 1
ATOM 723 C CA . ARG A 1 94 ? 46.072 16.493 18.829 1.00 47.78 94 ARG A CA 1
ATOM 724 C C . ARG A 1 94 ? 44.910 16.908 17.912 1.00 47.78 94 ARG A C 1
ATOM 726 O O . ARG A 1 94 ? 44.032 16.089 17.667 1.00 47.78 94 ARG A O 1
ATOM 733 N N . SER A 1 95 ? 44.896 18.119 17.348 1.00 52.28 95 SER A N 1
ATOM 734 C CA . SER A 1 95 ? 43.761 18.581 16.519 1.00 52.28 95 SER A CA 1
ATOM 735 C C . SER A 1 95 ? 43.912 18.417 14.997 1.00 52.28 95 SER A C 1
ATOM 737 O O . SER A 1 95 ? 42.964 18.717 14.279 1.00 52.28 95 SER A O 1
ATOM 739 N N . LEU A 1 96 ? 45.038 17.908 14.476 1.00 52.47 96 LEU A N 1
ATOM 740 C CA . LEU A 1 96 ? 45.281 17.868 13.018 1.00 52.47 96 LEU A CA 1
ATOM 741 C C . LEU A 1 96 ? 45.220 16.478 12.356 1.00 52.47 96 LEU A C 1
ATOM 743 O O . LEU A 1 96 ? 45.237 16.398 11.133 1.00 52.47 96 LEU A O 1
ATOM 747 N N . TRP A 1 97 ? 45.064 15.384 13.112 1.00 46.56 97 TRP A N 1
ATOM 748 C CA . TRP A 1 97 ? 44.973 14.026 12.536 1.00 46.56 97 TRP A CA 1
ATOM 749 C C . TRP A 1 97 ? 43.542 13.501 12.323 1.00 46.56 97 TRP A C 1
ATOM 751 O O . TRP A 1 97 ? 43.359 12.432 11.743 1.00 46.56 97 TRP A O 1
ATOM 761 N N . ASN A 1 98 ? 42.510 14.260 12.704 1.00 47.91 98 ASN A N 1
ATOM 762 C CA . ASN A 1 98 ? 41.108 13.843 12.540 1.00 47.91 98 ASN A CA 1
ATOM 763 C C . ASN A 1 98 ? 40.504 14.150 11.157 1.00 47.91 98 ASN A C 1
ATOM 765 O O . ASN A 1 98 ? 39.334 13.854 10.931 1.00 47.91 98 ASN A O 1
ATOM 769 N N . ILE A 1 99 ? 41.278 14.697 10.214 1.00 53.97 99 ILE A N 1
ATOM 770 C CA . ILE A 1 99 ? 40.762 15.101 8.893 1.00 53.97 99 ILE A CA 1
ATOM 771 C C . ILE A 1 99 ? 40.908 13.992 7.832 1.00 53.97 99 ILE A C 1
ATOM 773 O O . ILE A 1 99 ? 40.256 14.052 6.794 1.00 53.97 99 ILE A O 1
ATOM 777 N N . LEU A 1 100 ? 41.668 12.918 8.091 1.00 53.56 100 LEU A N 1
ATOM 778 C CA . LEU A 1 100 ? 41.962 11.902 7.066 1.00 53.56 100 LEU A CA 1
ATOM 779 C C . LEU A 1 100 ? 41.819 10.440 7.524 1.00 53.56 100 LEU A C 1
ATOM 781 O O . LEU A 1 100 ? 42.510 9.560 7.017 1.00 53.56 100 LEU A O 1
ATOM 785 N N . VAL A 1 101 ? 40.913 10.133 8.458 1.00 55.78 101 VAL A N 1
ATOM 786 C CA . VAL A 1 101 ? 40.550 8.729 8.724 1.00 55.78 101 VAL A CA 1
ATOM 787 C C . VAL A 1 101 ? 39.383 8.349 7.806 1.00 55.78 101 VAL A C 1
ATOM 789 O O . VAL A 1 101 ? 38.247 8.737 8.088 1.00 55.78 101 VAL A O 1
ATOM 792 N N . PRO A 1 102 ? 39.604 7.594 6.707 1.00 55.59 102 PRO A N 1
ATOM 793 C CA . PRO A 1 102 ? 38.522 7.151 5.841 1.00 55.59 102 PRO A CA 1
ATOM 794 C C . PRO A 1 102 ? 37.498 6.383 6.671 1.00 55.59 102 PRO A C 1
ATOM 796 O O . PRO A 1 102 ? 37.805 5.392 7.340 1.00 55.59 102 PRO A O 1
ATOM 799 N N . ASN A 1 103 ? 36.273 6.897 6.645 1.00 68.94 103 ASN A N 1
ATOM 800 C CA . ASN A 1 103 ? 35.176 6.507 7.509 1.00 68.94 103 ASN A CA 1
ATOM 801 C C . ASN A 1 103 ? 34.921 4.992 7.401 1.00 68.94 103 ASN A C 1
ATOM 803 O O . ASN A 1 103 ? 34.290 4.513 6.455 1.00 68.94 103 ASN A O 1
ATOM 807 N N . ARG A 1 104 ? 35.413 4.210 8.376 1.00 73.69 104 ARG A N 1
ATOM 808 C CA . ARG A 1 104 ? 35.256 2.740 8.424 1.00 73.69 104 ARG A CA 1
ATOM 809 C C . ARG A 1 104 ? 33.783 2.311 8.328 1.00 73.69 104 ARG A C 1
ATOM 811 O O . ARG A 1 104 ? 33.498 1.204 7.872 1.00 73.69 104 ARG A O 1
ATOM 818 N N . LYS A 1 105 ? 32.840 3.192 8.697 1.00 76.38 105 LYS A N 1
ATOM 819 C CA . LYS A 1 105 ? 31.395 2.962 8.545 1.00 76.38 105 LYS A CA 1
ATOM 820 C C . LYS A 1 105 ? 30.960 2.927 7.072 1.00 76.38 105 LYS A C 1
ATOM 822 O O . LYS A 1 105 ? 30.141 2.080 6.723 1.00 76.38 105 LYS A O 1
ATOM 827 N N . HIS A 1 106 ? 31.550 3.753 6.202 1.00 75.50 106 HIS A N 1
ATOM 828 C CA . HIS A 1 106 ? 31.223 3.790 4.770 1.00 75.50 106 HIS A CA 1
ATOM 829 C C . HIS A 1 106 ? 31.598 2.477 4.075 1.00 75.50 106 HIS A C 1
ATOM 831 O O . HIS A 1 106 ? 30.748 1.846 3.450 1.00 75.50 106 HIS A O 1
ATOM 837 N N . LYS A 1 107 ? 32.830 1.988 4.288 1.00 80.56 107 LYS A N 1
ATOM 838 C CA . LYS A 1 107 ? 33.285 0.700 3.728 1.00 80.56 107 LYS A CA 1
ATOM 839 C C . LYS A 1 107 ? 32.400 -0.472 4.171 1.00 80.56 107 LYS A C 1
ATOM 841 O O . LYS A 1 107 ? 32.129 -1.379 3.388 1.00 80.56 107 LYS A O 1
ATOM 846 N N . ARG A 1 108 ? 31.897 -0.451 5.414 1.00 82.56 108 ARG A N 1
ATOM 847 C CA . ARG A 1 108 ? 30.980 -1.484 5.928 1.00 82.56 108 ARG A CA 1
ATOM 848 C C . ARG A 1 108 ? 29.604 -1.425 5.255 1.00 82.56 108 ARG A C 1
ATOM 850 O O . ARG A 1 108 ? 29.064 -2.474 4.908 1.00 82.56 108 ARG A O 1
ATOM 857 N N . LEU A 1 109 ? 29.044 -0.231 5.058 1.00 76.19 109 LEU A N 1
ATOM 858 C CA . LEU A 1 109 ? 27.762 -0.046 4.366 1.00 76.19 109 LEU A CA 1
ATOM 859 C C . LEU A 1 109 ? 27.846 -0.454 2.894 1.00 76.19 109 LEU A C 1
ATOM 861 O O . LEU A 1 109 ? 26.972 -1.164 2.397 1.00 76.19 109 LEU A O 1
ATOM 865 N N . GLU A 1 110 ? 28.929 -0.079 2.225 1.00 79.94 110 GLU A N 1
ATOM 866 C CA . GLU A 1 110 ? 29.190 -0.431 0.833 1.00 79.94 110 GLU A CA 1
ATOM 867 C C . GLU A 1 110 ? 29.348 -1.947 0.656 1.00 79.94 110 GLU A C 1
ATOM 869 O O . GLU A 1 110 ? 28.728 -2.547 -0.223 1.00 79.94 110 GLU A O 1
ATOM 874 N N . HIS A 1 111 ? 30.061 -2.609 1.574 1.00 87.25 111 HIS A N 1
ATOM 875 C CA . HIS A 1 111 ? 30.157 -4.066 1.585 1.00 87.25 111 HIS A CA 1
ATOM 876 C C . HIS A 1 111 ? 28.784 -4.737 1.780 1.00 87.25 111 HIS A C 1
ATOM 878 O O . HIS A 1 111 ? 28.466 -5.710 1.094 1.00 87.25 111 HIS A O 1
ATOM 884 N N . ILE A 1 112 ? 27.922 -4.203 2.657 1.00 84.56 112 ILE A N 1
ATOM 885 C CA . ILE A 1 112 ? 26.545 -4.699 2.838 1.00 84.56 112 ILE A CA 1
ATOM 886 C C . ILE A 1 112 ? 25.708 -4.495 1.561 1.00 84.56 112 ILE A C 1
ATOM 888 O O . ILE A 1 112 ? 24.973 -5.409 1.163 1.00 84.56 112 ILE A O 1
ATOM 892 N N . ARG A 1 113 ? 25.830 -3.337 0.895 1.00 79.88 113 ARG A N 1
ATOM 893 C CA . ARG A 1 113 ? 25.153 -3.023 -0.378 1.00 79.88 113 ARG A CA 1
ATOM 894 C C . ARG A 1 113 ? 25.589 -3.993 -1.479 1.00 79.88 113 ARG A C 1
ATOM 896 O O . ARG A 1 113 ? 24.734 -4.626 -2.103 1.00 79.88 113 ARG A O 1
ATOM 903 N N . ASN A 1 114 ? 26.895 -4.215 -1.625 1.00 82.75 114 ASN A N 1
ATOM 904 C CA . ASN A 1 114 ? 27.468 -5.138 -2.607 1.00 82.75 114 ASN A CA 1
ATOM 905 C C . ASN A 1 114 ? 27.059 -6.589 -2.341 1.00 82.75 114 ASN A C 1
ATOM 907 O O . ASN A 1 114 ? 26.678 -7.301 -3.268 1.00 82.75 114 ASN A O 1
ATOM 911 N N . ARG A 1 115 ? 27.011 -7.023 -1.075 1.00 83.62 115 ARG A N 1
ATOM 912 C CA . ARG A 1 115 ? 26.563 -8.379 -0.717 1.00 83.62 115 ARG A CA 1
ATOM 913 C C . ARG A 1 115 ? 25.078 -8.599 -1.032 1.00 83.62 115 ARG A C 1
ATOM 915 O O . ARG A 1 115 ? 24.696 -9.686 -1.469 1.00 83.62 115 ARG A O 1
ATOM 922 N N . ARG A 1 116 ? 24.232 -7.571 -0.871 1.00 77.88 116 ARG A N 1
ATOM 923 C CA . ARG A 1 116 ? 22.817 -7.605 -1.294 1.00 77.88 116 ARG A CA 1
ATOM 924 C C . ARG A 1 116 ? 22.680 -7.649 -2.817 1.00 77.88 116 ARG A C 1
ATOM 926 O O . ARG A 1 116 ? 21.918 -8.473 -3.317 1.00 77.88 116 ARG A O 1
ATOM 933 N N . LEU A 1 117 ? 23.437 -6.830 -3.549 1.00 75.62 117 LEU A N 1
ATOM 934 C CA . LEU A 1 117 ? 23.454 -6.837 -5.019 1.00 75.62 117 LEU A CA 1
ATOM 935 C C . LEU A 1 117 ? 23.949 -8.174 -5.581 1.00 75.62 117 LEU A C 1
ATOM 937 O O . LEU A 1 117 ? 23.353 -8.709 -6.512 1.00 75.62 117 LEU A O 1
ATOM 941 N N . GLN A 1 118 ? 24.980 -8.766 -4.981 1.00 79.81 118 GLN A N 1
ATOM 942 C CA . GLN A 1 118 ? 25.512 -10.057 -5.409 1.00 79.81 118 GLN A CA 1
ATOM 943 C C . GLN A 1 118 ? 24.525 -11.201 -5.134 1.00 79.81 118 GLN A C 1
ATOM 945 O O . GLN A 1 118 ? 24.354 -12.073 -5.985 1.00 79.81 118 GLN A O 1
ATOM 950 N N . ARG A 1 119 ? 23.802 -11.172 -4.002 1.00 78.00 119 ARG A N 1
ATOM 951 C CA . ARG A 1 119 ? 22.677 -12.094 -3.751 1.00 78.00 119 ARG A CA 1
ATOM 952 C C . ARG A 1 119 ? 21.554 -11.915 -4.776 1.00 78.00 119 ARG A C 1
ATOM 954 O O . ARG A 1 119 ? 21.055 -12.916 -5.277 1.00 78.00 119 ARG A O 1
ATOM 961 N N . LYS A 1 120 ? 21.209 -10.675 -5.145 1.00 72.56 120 LYS A N 1
ATOM 962 C CA . LYS A 1 120 ? 20.235 -10.391 -6.216 1.00 72.56 120 LYS A CA 1
ATOM 963 C C . LYS A 1 120 ? 20.700 -10.926 -7.573 1.00 72.56 120 LYS A C 1
ATOM 965 O O . LYS A 1 120 ? 19.927 -11.590 -8.247 1.00 72.56 120 LYS A O 1
ATOM 970 N N . ARG A 1 121 ? 21.967 -10.713 -7.947 1.00 72.44 121 ARG A N 1
ATOM 971 C CA . ARG A 1 121 ? 22.554 -11.247 -9.192 1.00 72.44 121 ARG A CA 1
ATOM 972 C C . ARG A 1 121 ? 22.556 -12.776 -9.223 1.00 72.44 121 ARG A C 1
ATOM 974 O O . ARG A 1 121 ? 22.235 -13.351 -10.251 1.00 72.44 121 ARG A O 1
ATOM 981 N N . ARG A 1 122 ? 22.873 -13.438 -8.104 1.00 72.25 122 ARG A N 1
ATOM 982 C CA . ARG A 1 122 ? 22.798 -14.906 -8.002 1.00 72.25 122 ARG A CA 1
ATOM 983 C C . ARG A 1 122 ? 21.362 -15.421 -8.107 1.00 72.25 122 ARG A C 1
ATOM 985 O O . ARG A 1 122 ? 21.151 -16.433 -8.754 1.00 72.25 122 ARG A O 1
ATOM 992 N N . ARG A 1 123 ? 20.389 -14.704 -7.538 1.00 64.50 123 ARG A N 1
ATOM 993 C CA . ARG A 1 123 ? 18.960 -15.025 -7.681 1.00 64.50 123 ARG A CA 1
ATOM 994 C C . ARG A 1 123 ? 18.436 -14.801 -9.099 1.00 64.50 123 ARG A C 1
ATOM 996 O O . ARG A 1 123 ? 17.669 -15.615 -9.569 1.00 64.50 123 ARG A O 1
ATOM 1003 N N . ARG A 1 124 ? 18.911 -13.775 -9.809 1.00 60.75 124 ARG A N 1
ATOM 1004 C CA . ARG A 1 124 ? 18.592 -13.551 -11.234 1.00 60.75 124 ARG A CA 1
ATOM 1005 C C . ARG A 1 124 ? 19.195 -14.592 -12.180 1.00 60.75 124 ARG A C 1
ATOM 1007 O O . ARG A 1 124 ? 18.766 -14.687 -13.316 1.00 60.75 124 ARG A O 1
ATOM 1014 N N . LYS A 1 125 ? 20.200 -15.345 -11.723 1.00 62.12 125 LYS A N 1
ATOM 1015 C CA . LYS A 1 125 ? 20.715 -16.532 -12.420 1.00 62.12 125 LYS A CA 1
ATOM 1016 C C . LYS A 1 125 ? 19.964 -17.813 -12.041 1.00 62.12 125 LYS A C 1
ATOM 1018 O O . LYS A 1 125 ? 20.341 -18.874 -12.528 1.00 62.12 125 LYS A O 1
ATOM 1023 N N . ALA A 1 126 ? 18.957 -17.743 -11.161 1.00 63.12 126 ALA A N 1
ATOM 1024 C CA . ALA A 1 126 ? 18.009 -18.841 -11.046 1.00 63.12 126 ALA A CA 1
ATOM 1025 C C . ALA A 1 126 ? 17.357 -19.001 -12.418 1.00 63.12 126 ALA A C 1
ATOM 1027 O O . ALA A 1 126 ? 17.017 -18.006 -13.058 1.00 63.12 126 ALA A O 1
ATOM 1028 N N . LEU A 1 127 ? 17.293 -20.244 -12.886 1.00 68.12 127 LEU A N 1
ATOM 1029 C CA . LEU A 1 127 ? 16.690 -20.586 -14.165 1.00 68.12 127 LEU A CA 1
ATOM 1030 C C . LEU A 1 127 ? 15.309 -19.924 -14.266 1.00 68.12 127 LEU A C 1
ATOM 1032 O O . LEU A 1 127 ? 14.644 -19.806 -13.229 1.00 68.12 127 LEU A O 1
ATOM 1036 N N . PRO A 1 128 ? 14.901 -19.467 -15.466 1.00 70.44 128 PRO A N 1
ATOM 1037 C CA . PRO A 1 128 ? 13.553 -18.954 -15.666 1.00 70.44 128 PRO A CA 1
ATOM 1038 C C . PRO A 1 128 ? 12.585 -19.957 -15.045 1.00 70.44 128 PRO A C 1
ATOM 1040 O O . PRO A 1 128 ? 12.642 -21.144 -15.371 1.00 70.44 128 PRO A O 1
ATOM 1043 N N . LEU A 1 129 ? 11.796 -19.493 -14.069 1.00 77.00 129 LEU A N 1
ATOM 1044 C CA . LEU A 1 129 ? 10.769 -20.332 -13.470 1.00 77.00 129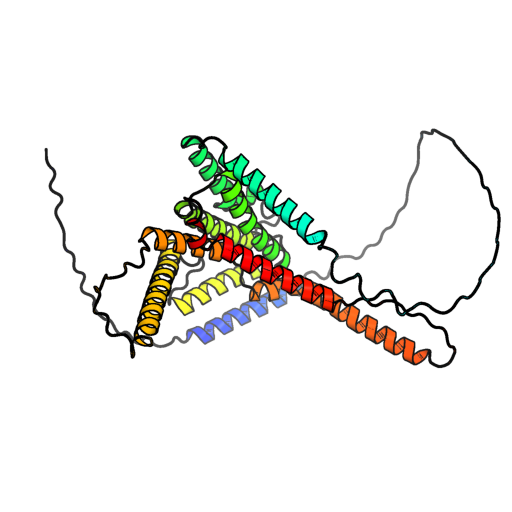 LEU A CA 1
ATOM 1045 C C . LEU A 1 129 ? 9.902 -20.848 -14.609 1.00 77.00 129 LEU A C 1
ATOM 1047 O O . LEU A 1 129 ? 9.535 -20.079 -15.502 1.00 77.00 129 LEU A O 1
ATOM 1051 N N . ASP A 1 130 ? 9.589 -22.136 -14.565 1.00 90.06 130 ASP A N 1
ATOM 1052 C CA . ASP A 1 130 ? 8.616 -22.689 -15.486 1.00 90.06 130 ASP A CA 1
ATOM 1053 C C . ASP A 1 130 ? 7.316 -21.876 -15.385 1.00 90.06 130 ASP A C 1
ATOM 1055 O O . ASP A 1 130 ? 6.902 -21.466 -14.292 1.00 90.06 130 ASP A O 1
ATOM 1059 N N . ASN A 1 131 ? 6.695 -21.586 -16.529 1.00 91.81 131 ASN A N 1
ATOM 1060 C CA . ASN A 1 131 ? 5.538 -20.694 -16.593 1.00 91.81 131 ASN A CA 1
ATOM 1061 C C . ASN A 1 131 ? 4.380 -21.244 -15.737 1.00 91.81 131 ASN A C 1
ATOM 1063 O O . ASN A 1 131 ? 3.646 -20.476 -15.114 1.00 91.81 131 ASN A O 1
ATOM 1067 N N . GLU A 1 132 ? 4.259 -22.570 -15.632 1.00 93.88 132 GLU A N 1
ATOM 1068 C CA . GLU A 1 132 ? 3.285 -23.228 -14.757 1.00 93.88 132 GLU A CA 1
ATOM 1069 C C . GLU A 1 132 ? 3.571 -22.979 -13.270 1.00 93.88 132 GLU A C 1
ATOM 1071 O O . GLU A 1 132 ? 2.666 -22.625 -12.507 1.00 93.88 132 GLU A O 1
ATOM 1076 N N . GLU A 1 133 ? 4.833 -23.095 -12.845 1.00 92.69 133 GLU A N 1
ATOM 1077 C CA . GLU A 1 133 ? 5.221 -22.819 -11.461 1.00 92.69 133 GLU A CA 1
ATOM 1078 C C . GLU A 1 133 ? 5.014 -21.342 -11.104 1.00 92.69 133 GLU A C 1
ATOM 1080 O O . GLU A 1 133 ? 4.546 -21.032 -10.003 1.00 92.69 133 GLU A O 1
ATOM 1085 N N . TYR A 1 134 ? 5.307 -20.436 -12.040 1.00 92.50 134 TYR A N 1
ATOM 1086 C CA . TYR A 1 134 ? 5.044 -19.008 -11.885 1.00 92.50 134 TYR A CA 1
ATOM 1087 C C . TYR A 1 134 ? 3.558 -18.737 -11.612 1.00 92.50 134 TYR A C 1
ATOM 1089 O O . TYR A 1 134 ? 3.221 -18.094 -10.612 1.00 92.50 134 TYR A O 1
ATOM 1097 N N . GLN A 1 135 ? 2.659 -19.275 -12.447 1.00 94.62 135 GLN A N 1
ATOM 1098 C CA . GLN A 1 135 ? 1.215 -19.091 -12.260 1.00 94.62 135 GLN A CA 1
ATOM 1099 C C . GLN A 1 135 ? 0.723 -19.730 -10.959 1.00 94.62 135 GLN A C 1
ATOM 1101 O O . GLN A 1 135 ? -0.077 -19.121 -10.245 1.00 94.62 135 GLN A O 1
ATOM 1106 N N . ARG A 1 136 ? 1.243 -20.912 -10.598 1.00 95.62 136 ARG A N 1
ATOM 1107 C CA . ARG A 1 136 ? 0.902 -21.579 -9.336 1.00 95.62 136 ARG A CA 1
ATOM 1108 C C . ARG A 1 136 ? 1.281 -20.721 -8.130 1.00 95.62 136 ARG A C 1
ATOM 1110 O O . ARG A 1 136 ? 0.428 -20.444 -7.291 1.00 95.62 136 ARG A O 1
ATOM 1117 N N . ARG A 1 137 ? 2.524 -20.234 -8.061 1.00 95.00 137 ARG A N 1
ATOM 1118 C CA . ARG A 1 137 ? 2.990 -19.386 -6.946 1.00 95.00 137 ARG A CA 1
ATOM 1119 C C . ARG A 1 137 ? 2.247 -18.055 -6.882 1.00 95.00 137 ARG A C 1
ATOM 1121 O O . ARG A 1 137 ? 1.926 -17.584 -5.793 1.00 95.00 137 ARG A O 1
ATOM 1128 N N . LYS A 1 138 ? 1.940 -17.460 -8.036 1.00 95.31 138 LYS A N 1
ATOM 1129 C CA . LYS A 1 138 ? 1.124 -16.245 -8.125 1.00 95.31 138 LYS A CA 1
ATOM 1130 C C . LYS A 1 138 ? -0.280 -16.472 -7.557 1.00 95.31 138 LYS A C 1
ATOM 1132 O O . LYS A 1 138 ? -0.752 -15.653 -6.769 1.00 95.31 138 LYS A O 1
ATOM 1137 N N . ALA A 1 139 ? -0.926 -17.582 -7.916 1.00 96.38 139 ALA A N 1
ATOM 1138 C CA . ALA A 1 139 ? -2.240 -17.952 -7.399 1.00 96.38 139 ALA A CA 1
ATOM 1139 C C . ALA A 1 139 ? -2.199 -18.251 -5.893 1.00 96.38 139 ALA A C 1
ATOM 1141 O O . ALA A 1 139 ? -3.019 -17.722 -5.148 1.00 96.38 139 ALA A O 1
ATOM 1142 N N . GLU A 1 140 ? -1.211 -19.018 -5.421 1.00 96.50 140 GLU A N 1
ATOM 1143 C CA . GLU A 1 140 ? -1.007 -19.287 -3.991 1.00 96.50 140 GLU A CA 1
ATOM 1144 C C . GLU A 1 140 ? -0.833 -17.990 -3.190 1.00 96.50 140 GLU A C 1
ATOM 1146 O O . GLU A 1 140 ? -1.460 -17.809 -2.143 1.00 96.50 140 GLU A O 1
ATOM 1151 N N . TRP A 1 141 ? -0.021 -17.059 -3.697 1.00 96.69 141 TRP A N 1
ATOM 1152 C CA . TRP A 1 141 ? 0.156 -15.749 -3.078 1.00 96.69 141 TRP A CA 1
ATOM 1153 C C . TRP A 1 141 ? -1.155 -14.956 -3.044 1.00 96.69 141 TRP A C 1
ATOM 1155 O O . TRP A 1 141 ? -1.501 -14.379 -2.009 1.00 96.69 141 TRP A O 1
ATOM 1165 N N . ALA A 1 142 ? -1.910 -14.949 -4.147 1.00 97.00 142 ALA A N 1
ATOM 1166 C CA . ALA A 1 142 ? -3.191 -14.255 -4.228 1.00 97.00 142 ALA A CA 1
ATOM 1167 C C . ALA A 1 142 ? -4.197 -14.845 -3.230 1.00 97.00 142 ALA A C 1
ATOM 1169 O O . ALA A 1 142 ? -4.830 -14.101 -2.482 1.00 97.00 142 ALA A O 1
ATOM 1170 N N . THR A 1 143 ? -4.275 -16.170 -3.118 1.00 97.44 143 THR A N 1
ATOM 1171 C CA . THR A 1 143 ? -5.117 -16.826 -2.115 1.00 97.44 143 THR A CA 1
ATOM 1172 C C . THR A 1 143 ? -4.725 -16.396 -0.703 1.00 97.44 143 THR A C 1
ATOM 1174 O O . THR A 1 143 ? -5.609 -16.022 0.064 1.00 97.44 143 THR A O 1
ATOM 1177 N N . ARG A 1 144 ? -3.426 -16.340 -0.373 1.00 97.00 144 ARG A N 1
ATOM 1178 C CA . ARG A 1 144 ? -2.943 -15.942 0.965 1.00 97.00 144 ARG A CA 1
ATOM 1179 C C . ARG A 1 144 ? -3.199 -14.473 1.310 1.00 97.00 144 ARG A C 1
ATOM 1181 O O . ARG A 1 144 ? -3.583 -14.180 2.440 1.00 97.00 144 ARG A O 1
ATOM 1188 N N . TYR A 1 145 ? -2.978 -13.549 0.373 1.00 97.25 145 TYR A N 1
ATOM 1189 C CA . TYR A 1 145 ? -2.932 -12.110 0.678 1.00 97.25 145 TYR A CA 1
ATOM 1190 C C . TYR A 1 145 ? -4.023 -11.264 0.019 1.00 97.25 145 TYR A C 1
ATOM 1192 O O . TYR A 1 145 ? -4.375 -10.211 0.557 1.00 97.25 145 TYR A O 1
ATOM 1200 N N . ALA A 1 146 ? -4.554 -11.687 -1.129 1.00 97.06 146 ALA A N 1
ATOM 1201 C CA . ALA A 1 146 ? -5.589 -10.968 -1.875 1.00 97.06 146 ALA A CA 1
ATOM 1202 C C . ALA A 1 146 ? -7.018 -11.358 -1.462 1.00 97.06 146 ALA A C 1
ATOM 1204 O O . ALA A 1 146 ? -7.972 -10.674 -1.837 1.00 97.06 146 ALA A O 1
ATOM 1205 N N . THR A 1 147 ? -7.179 -12.394 -0.634 1.00 97.69 147 THR A N 1
ATOM 1206 C CA . THR A 1 147 ? -8.477 -12.805 -0.085 1.00 97.69 147 THR A CA 1
ATOM 1207 C C . THR A 1 147 ? -8.565 -12.550 1.419 1.00 97.69 147 THR A C 1
ATOM 1209 O O . THR A 1 147 ? -7.566 -12.536 2.139 1.00 97.69 147 THR A O 1
ATOM 1212 N N . LEU A 1 148 ? -9.784 -12.318 1.914 1.00 97.38 148 LEU A N 1
ATOM 1213 C CA . LEU A 1 148 ? -10.017 -12.135 3.347 1.00 97.38 148 LEU A CA 1
ATOM 1214 C C . LEU A 1 148 ? -9.764 -13.432 4.126 1.00 97.38 148 LEU A C 1
ATOM 1216 O O . LEU A 1 148 ? -9.201 -13.387 5.217 1.00 97.38 148 LEU A O 1
ATOM 1220 N N . ASP A 1 149 ? -10.156 -14.571 3.560 1.00 98.00 149 ASP A N 1
ATOM 1221 C CA . ASP A 1 149 ? -10.014 -15.874 4.208 1.00 98.00 149 ASP A CA 1
ATOM 1222 C C . ASP A 1 149 ? -8.549 -16.302 4.313 1.00 98.00 149 ASP A C 1
ATOM 1224 O O . ASP A 1 149 ? -8.129 -16.733 5.385 1.00 98.00 149 ASP A O 1
ATOM 1228 N N . GLY A 1 150 ? -7.732 -16.045 3.286 1.00 97.69 150 GLY A N 1
ATOM 1229 C CA . GLY A 1 150 ? -6.286 -16.273 3.365 1.00 97.69 150 GLY A CA 1
ATOM 1230 C C . GLY A 1 150 ? -5.609 -15.437 4.451 1.00 97.69 150 GLY A C 1
ATOM 1231 O O . GLY A 1 150 ? -4.737 -15.929 5.169 1.00 97.69 150 GLY A O 1
ATOM 1232 N N . LEU A 1 151 ? -6.060 -14.195 4.664 1.00 97.94 151 LEU A N 1
ATOM 1233 C CA . LEU A 1 151 ? -5.565 -13.367 5.768 1.00 97.94 151 LEU A CA 1
ATOM 1234 C C . LEU A 1 151 ? -5.996 -13.897 7.143 1.00 97.94 151 LEU A C 1
ATOM 1236 O O . LEU A 1 151 ? -5.226 -13.797 8.099 1.00 97.94 151 LEU A O 1
ATOM 1240 N N . ARG A 1 152 ? -7.197 -14.475 7.260 1.00 97.62 152 ARG A N 1
ATOM 1241 C CA . ARG A 1 152 ? -7.652 -15.137 8.497 1.00 97.62 152 ARG A CA 1
ATOM 1242 C C . ARG A 1 152 ? -6.856 -16.407 8.782 1.00 97.62 152 ARG A C 1
ATOM 1244 O O . ARG A 1 152 ? -6.558 -16.668 9.942 1.00 97.62 152 ARG A O 1
ATOM 1251 N N . GLU A 1 153 ? -6.506 -17.173 7.754 1.00 97.31 153 GLU A N 1
ATOM 1252 C CA . GLU A 1 153 ? -5.694 -18.383 7.890 1.00 97.31 153 GLU A CA 1
ATOM 1253 C C . GLU A 1 153 ? -4.251 -18.047 8.299 1.00 97.31 153 GLU A C 1
ATOM 1255 O O . GLU A 1 153 ? -3.712 -18.633 9.234 1.00 97.31 153 GLU A O 1
ATOM 1260 N N . THR A 1 154 ? -3.649 -17.040 7.661 1.00 95.94 154 THR A N 1
ATOM 1261 C CA . THR A 1 154 ? -2.247 -16.651 7.900 1.00 95.94 154 THR A CA 1
ATOM 1262 C C . THR A 1 154 ? -2.034 -15.852 9.187 1.00 95.94 154 THR A C 1
ATOM 1264 O O . THR A 1 154 ? -1.037 -16.058 9.878 1.00 95.94 154 THR A O 1
ATOM 1267 N N . PHE A 1 155 ? -2.947 -14.936 9.534 1.00 96.25 155 PHE A N 1
ATOM 1268 C CA . PHE A 1 155 ? -2.796 -14.031 10.685 1.00 96.25 155 PHE A CA 1
ATOM 1269 C C . PHE A 1 155 ? -3.787 -14.298 11.830 1.00 96.25 155 PHE A C 1
ATOM 1271 O O . PHE A 1 155 ? -3.717 -13.612 12.855 1.00 96.25 155 PHE A O 1
ATOM 1278 N N . GLY A 1 156 ? -4.684 -15.274 11.677 1.00 96.69 156 GLY A N 1
ATOM 1279 C CA . GLY A 1 156 ? -5.691 -15.666 12.663 1.00 96.69 156 GLY A CA 1
ATOM 1280 C C . GLY A 1 156 ? -7.061 -14.999 12.473 1.00 96.69 156 GLY A C 1
ATOM 1281 O O . GLY A 1 156 ? -7.189 -13.832 12.108 1.00 96.69 156 GLY A O 1
ATOM 1282 N N . SER A 1 157 ? -8.134 -15.725 12.780 1.00 96.31 157 SER A N 1
ATOM 1283 C CA . SER A 1 157 ? -9.503 -15.193 12.754 1.00 96.31 157 SER A CA 1
ATOM 1284 C C . SER A 1 157 ? -9.818 -14.326 13.980 1.00 96.31 157 SER A C 1
ATOM 1286 O O . SER A 1 157 ? -9.165 -14.422 15.018 1.00 96.31 157 SER A O 1
ATOM 1288 N N . ASN A 1 158 ? -10.848 -13.482 13.898 1.00 93.25 158 ASN A N 1
ATOM 1289 C CA . ASN A 1 158 ? -11.324 -12.694 15.040 1.00 93.25 158 ASN A CA 1
ATOM 1290 C C . ASN A 1 158 ? -11.839 -13.599 16.177 1.00 93.25 158 ASN A C 1
ATOM 1292 O O . ASN A 1 158 ? -12.852 -14.282 16.016 1.00 93.25 158 ASN A O 1
ATOM 1296 N N . GLN A 1 159 ? -11.186 -13.554 17.343 1.00 91.69 159 GLN A N 1
ATOM 1297 C CA . GLN A 1 159 ? -11.570 -14.363 18.509 1.00 91.69 159 GLN A CA 1
ATOM 1298 C C . GLN A 1 159 ? -12.964 -13.994 19.038 1.00 91.69 159 GLN A C 1
ATOM 1300 O O . GLN A 1 159 ? -13.737 -14.860 19.438 1.00 91.69 159 GLN A O 1
ATOM 1305 N N . ASN A 1 160 ? -13.324 -12.709 18.964 1.00 91.06 160 ASN A N 1
ATOM 1306 C CA . ASN A 1 160 ? -14.563 -12.175 19.532 1.00 91.06 160 ASN A CA 1
ATOM 1307 C C . ASN A 1 160 ? -15.731 -12.151 18.534 1.00 91.06 160 ASN A C 1
ATOM 1309 O O . ASN A 1 160 ? -16.737 -11.489 18.805 1.00 91.06 160 ASN A O 1
ATOM 1313 N N . LYS A 1 161 ? -15.598 -12.833 17.382 1.00 88.75 161 LYS A N 1
ATOM 1314 C CA . LYS A 1 161 ? -16.556 -12.909 16.259 1.00 88.75 161 LYS A CA 1
ATOM 1315 C C . LYS A 1 161 ? -17.076 -11.540 15.795 1.00 88.75 161 LYS A C 1
ATOM 1317 O O . LYS A 1 161 ? -16.619 -10.995 14.795 1.00 88.75 161 LYS A O 1
ATOM 1322 N N . PHE A 1 162 ? -18.029 -10.966 16.527 1.00 88.06 162 PHE A N 1
ATOM 1323 C CA . PHE A 1 162 ? -18.672 -9.699 16.204 1.00 88.06 162 PHE A CA 1
ATOM 1324 C C . PHE A 1 162 ? -17.888 -8.475 16.696 1.00 88.06 162 PHE A C 1
ATOM 1326 O O . PHE A 1 162 ? -17.694 -7.534 15.927 1.00 88.06 162 PHE A O 1
ATOM 1333 N N . PHE A 1 163 ? -17.397 -8.489 17.942 1.00 89.88 163 PHE A N 1
ATOM 1334 C CA . PHE A 1 163 ? -16.935 -7.270 18.626 1.00 89.88 163 PHE A CA 1
ATOM 1335 C C . PHE A 1 163 ? -15.558 -6.758 18.199 1.00 89.88 163 PHE A C 1
ATOM 1337 O O . PHE A 1 163 ? -15.227 -5.615 18.514 1.00 89.88 163 PHE A O 1
ATOM 1344 N N . GLY A 1 164 ? -14.786 -7.566 17.470 1.00 93.25 164 GLY A N 1
ATOM 1345 C CA . GLY A 1 164 ? -13.372 -7.289 17.202 1.00 93.25 164 GLY A CA 1
ATOM 1346 C C . GLY A 1 164 ? -12.503 -7.600 18.422 1.00 93.25 164 GLY A C 1
ATOM 1347 O O . GLY A 1 164 ? -12.978 -7.607 19.560 1.00 93.25 164 GLY A O 1
ATOM 1348 N N . ASP A 1 165 ? -11.233 -7.885 18.186 1.00 96.19 165 ASP A N 1
ATOM 1349 C CA . ASP A 1 165 ? -10.272 -8.269 19.219 1.00 96.19 165 ASP A CA 1
ATOM 1350 C C . ASP A 1 165 ? -9.036 -7.359 19.266 1.00 96.19 165 ASP A C 1
ATOM 1352 O O . ASP A 1 165 ? -8.231 -7.452 20.192 1.00 96.19 165 ASP A O 1
ATOM 1356 N N . LEU A 1 166 ? -8.893 -6.441 18.307 1.00 95.75 166 LEU A N 1
ATOM 1357 C CA . LEU A 1 166 ? -7.799 -5.483 18.255 1.00 95.75 166 LEU A CA 1
ATOM 1358 C C . LEU A 1 166 ? -8.263 -4.048 18.522 1.00 95.75 166 LEU A C 1
ATOM 1360 O O . LEU A 1 166 ? -9.150 -3.505 17.857 1.00 95.75 166 LEU A O 1
ATOM 1364 N N . ASP A 1 167 ? -7.532 -3.380 19.414 1.00 93.50 167 ASP A N 1
ATOM 1365 C CA . ASP A 1 167 ? -7.587 -1.932 19.582 1.00 93.50 167 ASP A CA 1
ATOM 1366 C C . ASP A 1 167 ? -7.283 -1.186 18.266 1.00 93.50 167 ASP A C 1
ATOM 1368 O O . ASP A 1 167 ? -6.564 -1.649 17.376 1.00 93.50 167 ASP A O 1
ATOM 1372 N N . ILE A 1 168 ? -7.743 0.061 18.163 1.00 93.00 168 ILE A N 1
ATOM 1373 C CA . ILE A 1 168 ? -7.460 0.949 17.022 1.00 93.00 168 ILE A CA 1
ATOM 1374 C C . ILE A 1 168 ? -5.945 1.070 16.706 1.00 93.00 168 ILE A C 1
ATOM 1376 O O . ILE A 1 168 ? -5.564 0.907 15.542 1.00 93.00 168 ILE A O 1
ATOM 1380 N N . PRO A 1 169 ? -5.039 1.356 17.670 1.00 94.06 169 PRO A N 1
ATOM 1381 C CA . PRO A 1 169 ? -3.601 1.434 17.399 1.00 94.06 169 PRO A CA 1
ATOM 1382 C C . PRO A 1 169 ? -2.974 0.108 16.955 1.00 94.06 169 PRO A C 1
ATOM 1384 O O . PRO A 1 169 ? -2.087 0.128 16.101 1.00 94.06 169 PRO A O 1
ATOM 1387 N N . THR A 1 170 ? -3.379 -1.029 17.526 1.00 95.12 170 THR A N 1
ATOM 1388 C CA . THR A 1 170 ? -2.829 -2.347 17.161 1.00 95.12 170 THR A CA 1
ATOM 1389 C C . THR A 1 170 ? -3.323 -2.761 15.782 1.00 95.12 170 THR A C 1
ATOM 1391 O O . THR A 1 170 ? -2.502 -3.111 14.937 1.00 95.12 170 THR A O 1
ATOM 1394 N N . THR A 1 171 ? -4.612 -2.564 15.500 1.00 95.69 171 THR A N 1
ATOM 1395 C CA . THR A 1 171 ? -5.200 -2.713 14.162 1.00 95.69 171 THR A CA 1
ATOM 1396 C C . THR A 1 171 ? -4.448 -1.874 13.133 1.00 95.69 171 THR A C 1
ATOM 1398 O O . THR A 1 171 ? -4.115 -2.352 12.049 1.00 95.69 171 THR A O 1
ATOM 1401 N N . ARG A 1 172 ? -4.127 -0.612 13.456 1.00 94.69 172 ARG A N 1
ATOM 1402 C CA . ARG A 1 172 ? -3.390 0.248 12.524 1.00 94.69 172 ARG A CA 1
ATOM 1403 C C . ARG A 1 172 ? -1.973 -0.255 12.267 1.00 94.69 172 ARG A C 1
ATOM 1405 O O . ARG A 1 172 ? -1.515 -0.178 11.129 1.00 94.69 172 ARG A O 1
ATOM 1412 N N . LYS A 1 173 ? -1.280 -0.747 13.297 1.00 95.12 173 LYS A N 1
ATOM 1413 C CA . LYS A 1 173 ? 0.050 -1.353 13.141 1.00 95.12 173 LYS A CA 1
ATOM 1414 C C . LYS A 1 173 ? -0.009 -2.594 12.261 1.00 95.12 173 LYS A C 1
ATOM 1416 O O . LYS A 1 173 ? 0.782 -2.671 11.330 1.00 95.12 173 LYS A O 1
ATOM 1421 N N . LEU A 1 174 ? -0.978 -3.477 12.511 1.00 95.75 174 LEU A N 1
ATOM 1422 C CA . LEU A 1 174 ? -1.232 -4.666 11.701 1.00 95.75 174 LEU A CA 1
ATOM 1423 C C . LEU A 1 174 ? -1.456 -4.283 10.233 1.00 95.75 174 LEU A C 1
ATOM 1425 O O . LEU A 1 174 ? -0.741 -4.745 9.354 1.00 95.75 174 LEU A O 1
ATOM 1429 N N . TYR A 1 175 ? -2.368 -3.348 9.959 1.00 95.50 175 TYR A N 1
ATOM 1430 C CA . TYR A 1 175 ? -2.614 -2.873 8.594 1.00 95.50 175 TYR A CA 1
ATOM 1431 C C . TYR A 1 175 ? -1.348 -2.315 7.915 1.00 95.50 175 TYR A C 1
ATOM 1433 O O . TYR A 1 175 ? -1.107 -2.579 6.738 1.00 95.50 175 TYR A O 1
ATOM 1441 N N . LYS A 1 176 ? -0.519 -1.559 8.650 1.00 94.00 176 LYS A N 1
ATOM 1442 C CA . LYS A 1 176 ? 0.745 -1.019 8.124 1.00 94.00 176 LYS A CA 1
ATOM 1443 C C . LYS A 1 176 ? 1.793 -2.092 7.845 1.00 94.00 176 LYS A C 1
ATOM 1445 O O . LYS A 1 176 ? 2.609 -1.875 6.957 1.00 94.00 176 LYS A O 1
ATOM 1450 N N . SER A 1 177 ? 1.805 -3.192 8.596 1.00 94.62 177 SER A N 1
ATOM 1451 C CA . SER A 1 177 ? 2.761 -4.282 8.387 1.00 94.62 177 SER A CA 1
ATOM 1452 C C . SER A 1 177 ? 2.323 -5.258 7.299 1.00 94.62 177 SER A C 1
ATOM 1454 O O . SER A 1 177 ? 3.186 -5.818 6.640 1.00 94.62 177 SER A O 1
ATOM 1456 N N . LEU A 1 178 ? 1.017 -5.452 7.083 1.00 94.62 178 LEU A N 1
ATOM 1457 C CA . LEU A 1 178 ? 0.506 -6.425 6.108 1.00 94.62 178 LEU A CA 1
ATOM 1458 C C . LEU A 1 178 ? 0.945 -6.109 4.673 1.00 94.62 178 LEU A C 1
ATOM 1460 O O . LEU A 1 178 ? 1.453 -6.979 3.975 1.00 94.62 178 LEU A O 1
ATOM 1464 N N . LEU A 1 179 ? 0.778 -4.857 4.238 1.00 88.88 179 LEU A N 1
ATOM 1465 C CA . LEU A 1 179 ? 0.939 -4.513 2.822 1.00 88.88 179 LEU A CA 1
ATOM 1466 C C . LEU A 1 179 ? 2.384 -4.531 2.324 1.00 88.88 179 LEU A C 1
ATOM 1468 O O . LEU A 1 179 ? 2.633 -5.159 1.296 1.00 88.88 179 LEU A O 1
ATOM 1472 N N . PRO A 1 180 ? 3.349 -3.898 3.016 1.00 90.94 180 PRO A N 1
ATOM 1473 C CA . PRO A 1 180 ? 4.737 -3.957 2.584 1.00 90.94 180 PRO A CA 1
ATOM 1474 C C . PRO A 1 180 ? 5.274 -5.386 2.601 1.00 90.94 180 PRO A C 1
ATOM 1476 O O . PRO A 1 180 ? 5.995 -5.755 1.683 1.00 90.94 180 PRO A O 1
ATOM 1479 N N . THR A 1 181 ? 4.901 -6.191 3.602 1.00 90.38 181 THR A N 1
ATOM 1480 C CA . THR A 1 181 ? 5.332 -7.591 3.703 1.00 90.38 181 THR A CA 1
ATOM 1481 C C . THR A 1 181 ? 4.788 -8.423 2.545 1.00 90.38 181 THR A C 1
ATOM 1483 O O . THR A 1 181 ? 5.582 -9.059 1.861 1.00 90.38 181 THR A O 1
ATOM 1486 N N . ALA A 1 182 ? 3.483 -8.342 2.255 1.00 92.00 182 ALA A N 1
ATOM 1487 C CA . ALA A 1 182 ? 2.872 -9.085 1.153 1.00 92.00 182 ALA A CA 1
ATOM 1488 C C . ALA A 1 182 ? 3.494 -8.717 -0.206 1.00 92.00 182 ALA A C 1
ATOM 1490 O O . ALA A 1 182 ? 3.846 -9.596 -0.990 1.00 92.00 182 ALA A O 1
ATOM 1491 N N . VAL A 1 183 ? 3.687 -7.418 -0.472 1.00 90.19 183 VAL A N 1
ATOM 1492 C CA . VAL A 1 183 ? 4.305 -6.950 -1.726 1.00 90.19 183 VAL A CA 1
ATOM 1493 C C . VAL A 1 183 ? 5.785 -7.341 -1.801 1.00 90.19 183 VAL A C 1
ATOM 1495 O O . VAL A 1 183 ? 6.261 -7.706 -2.872 1.00 90.19 183 VAL A O 1
ATOM 1498 N N . CYS A 1 184 ? 6.520 -7.305 -0.684 1.00 88.81 184 CYS A N 1
ATOM 1499 C CA . CYS A 1 184 ? 7.909 -7.764 -0.652 1.00 88.81 184 CYS A CA 1
ATOM 1500 C C . CYS A 1 184 ? 8.018 -9.262 -0.950 1.00 88.81 184 CYS A C 1
ATOM 1502 O O . CYS A 1 184 ? 8.908 -9.637 -1.702 1.00 88.81 184 CYS A O 1
ATOM 1504 N N . GLU A 1 185 ? 7.132 -10.095 -0.401 1.00 89.00 185 GLU A N 1
ATOM 1505 C CA . GLU A 1 185 ? 7.096 -11.537 -0.685 1.00 89.00 185 GLU A CA 1
ATOM 1506 C C . GLU A 1 185 ? 6.857 -11.794 -2.177 1.00 89.00 185 GLU A C 1
ATOM 1508 O O . GLU A 1 185 ? 7.633 -12.498 -2.817 1.00 89.00 185 GLU A O 1
ATOM 1513 N N . LEU A 1 186 ? 5.877 -11.108 -2.777 1.00 88.62 186 LEU A N 1
ATOM 1514 C CA . LEU A 1 186 ? 5.558 -11.261 -4.199 1.00 88.62 186 LEU A CA 1
ATOM 1515 C C . LEU A 1 186 ? 6.739 -10.904 -5.115 1.00 88.62 186 LEU A C 1
ATOM 1517 O O . LEU A 1 186 ? 7.045 -11.623 -6.065 1.00 88.62 186 LEU A O 1
ATOM 1521 N N . VAL A 1 187 ? 7.425 -9.799 -4.812 1.00 87.88 187 VAL A N 1
ATOM 1522 C CA . VAL A 1 187 ? 8.581 -9.330 -5.591 1.00 87.88 187 VAL A CA 1
ATOM 1523 C C . VAL A 1 187 ? 9.815 -10.208 -5.359 1.00 87.88 187 VAL A C 1
ATOM 1525 O O . VAL A 1 187 ? 10.621 -10.383 -6.268 1.00 87.88 187 VAL A O 1
ATOM 1528 N N . LEU A 1 188 ? 10.004 -10.746 -4.151 1.00 85.06 188 LEU A N 1
ATOM 1529 C CA . LEU A 1 188 ? 11.193 -11.534 -3.815 1.00 85.06 188 LEU A CA 1
ATOM 1530 C C . LEU A 1 188 ? 11.102 -13.000 -4.248 1.00 85.06 188 LEU A C 1
ATOM 1532 O O . LEU A 1 188 ? 12.161 -13.575 -4.524 1.00 85.06 188 LEU A O 1
ATOM 1536 N N . ASP A 1 189 ? 9.896 -13.573 -4.295 1.00 84.94 189 ASP A N 1
ATOM 1537 C CA . ASP A 1 189 ? 9.696 -15.018 -4.467 1.00 84.94 189 ASP A CA 1
ATOM 1538 C C . ASP A 1 189 ? 9.133 -15.416 -5.841 1.00 84.94 189 ASP A C 1
ATOM 1540 O O . ASP A 1 189 ? 9.358 -16.551 -6.276 1.00 84.94 189 ASP A O 1
ATOM 1544 N N . VAL A 1 190 ? 8.426 -14.509 -6.530 1.00 84.94 190 VAL A N 1
ATOM 1545 C CA . VAL A 1 190 ? 7.730 -14.806 -7.801 1.00 84.94 190 VAL A CA 1
ATOM 1546 C C . VAL A 1 190 ? 8.254 -13.969 -8.983 1.00 84.94 190 VAL A C 1
ATOM 1548 O O . VAL A 1 190 ? 8.043 -14.354 -10.124 1.00 84.94 190 VAL A O 1
ATOM 1551 N N . ASP A 1 191 ? 8.981 -12.869 -8.735 1.00 85.88 191 ASP A N 1
ATOM 1552 C CA . ASP A 1 191 ? 9.506 -11.947 -9.771 1.00 85.88 191 ASP A CA 1
ATOM 1553 C C . ASP A 1 191 ? 8.413 -11.472 -10.757 1.00 85.88 191 ASP A C 1
ATOM 1555 O O . ASP A 1 191 ? 8.527 -11.554 -11.978 1.00 85.88 191 ASP A O 1
ATOM 1559 N N . VAL A 1 192 ? 7.280 -11.014 -10.207 1.00 88.62 192 VAL A N 1
ATOM 1560 C CA . VAL A 1 192 ? 6.103 -10.599 -10.988 1.00 88.62 192 VAL A CA 1
ATOM 1561 C C . VAL A 1 192 ? 6.356 -9.283 -11.724 1.00 88.62 192 VAL A C 1
ATOM 1563 O O . VAL A 1 192 ? 6.793 -8.297 -11.125 1.00 88.62 192 VAL A O 1
ATOM 1566 N N . ARG A 1 193 ? 5.997 -9.247 -13.014 1.00 88.06 193 ARG A N 1
ATOM 1567 C CA . ARG A 1 193 ? 6.021 -8.034 -13.844 1.00 88.06 193 ARG A CA 1
ATOM 1568 C C . ARG A 1 193 ? 5.132 -6.929 -13.250 1.00 88.06 193 ARG A C 1
ATOM 1570 O O . ARG A 1 193 ? 4.066 -7.238 -12.711 1.00 88.06 193 ARG A O 1
ATOM 1577 N N . PRO A 1 194 ? 5.512 -5.644 -13.343 1.00 88.00 194 PRO A N 1
ATOM 1578 C CA . PRO A 1 194 ? 4.779 -4.558 -12.691 1.00 88.00 194 PRO A CA 1
ATOM 1579 C C . PRO A 1 194 ? 3.307 -4.452 -13.132 1.00 88.00 194 PRO A C 1
ATOM 1581 O O . PRO A 1 194 ? 2.462 -4.071 -12.318 1.00 88.00 194 PRO A O 1
ATOM 1584 N N . GLU A 1 195 ? 2.985 -4.832 -14.370 1.00 92.19 195 GLU A N 1
ATOM 1585 C CA . GLU A 1 195 ? 1.627 -4.835 -14.931 1.00 92.19 195 GLU A CA 1
ATOM 1586 C C . GLU A 1 195 ? 0.708 -5.827 -14.216 1.00 92.19 195 GLU A C 1
ATOM 1588 O O . GLU A 1 195 ? -0.445 -5.518 -13.928 1.00 92.19 195 GLU A O 1
ATOM 1593 N N . GLU A 1 196 ? 1.231 -7.001 -13.870 1.00 94.50 196 GLU A N 1
ATOM 1594 C CA . GLU A 1 196 ? 0.493 -8.031 -13.136 1.00 94.50 196 GLU A CA 1
ATOM 1595 C C . GLU A 1 196 ? 0.539 -7.803 -11.621 1.00 94.50 196 GLU A C 1
ATOM 1597 O O . GLU A 1 196 ? -0.367 -8.200 -10.886 1.00 94.50 196 GLU A O 1
ATOM 1602 N N . LEU A 1 197 ? 1.586 -7.128 -11.147 1.00 94.44 197 LEU A N 1
ATOM 1603 C CA . LEU A 1 197 ? 1.797 -6.813 -9.740 1.00 94.44 197 LEU A CA 1
ATOM 1604 C C . LEU A 1 197 ? 0.822 -5.734 -9.243 1.00 94.44 197 LEU A C 1
ATOM 1606 O O . LEU A 1 197 ? 0.346 -5.801 -8.109 1.00 94.44 197 LEU A O 1
ATOM 1610 N N . ALA A 1 198 ? 0.504 -4.741 -10.078 1.00 95.44 198 ALA A N 1
ATOM 1611 C CA . ALA A 1 198 ? -0.399 -3.645 -9.729 1.00 95.44 198 ALA A CA 1
ATOM 1612 C C . ALA A 1 198 ? -1.825 -4.089 -9.319 1.00 95.44 198 ALA A C 1
ATOM 1614 O O . ALA A 1 198 ? -2.272 -3.651 -8.250 1.00 95.44 198 ALA A O 1
ATOM 1615 N N . PRO A 1 199 ? -2.552 -4.928 -10.090 1.00 96.88 199 PRO A N 1
ATOM 1616 C CA . PRO A 1 199 ? -3.872 -5.418 -9.685 1.00 96.88 199 PRO A CA 1
ATOM 1617 C C . PRO A 1 199 ? -3.796 -6.299 -8.433 1.00 96.88 199 PRO A C 1
ATOM 1619 O O . PRO A 1 199 ? -4.554 -6.074 -7.489 1.00 96.88 199 PRO A O 1
ATOM 1622 N N . LEU A 1 200 ? -2.809 -7.196 -8.344 1.00 96.44 200 LEU A N 1
ATOM 1623 C CA . LEU A 1 200 ? -2.600 -8.047 -7.167 1.00 96.44 200 LEU A CA 1
ATOM 1624 C C . LEU A 1 200 ? -2.360 -7.235 -5.888 1.00 96.44 200 LEU A C 1
ATOM 1626 O O . LEU A 1 200 ? -2.960 -7.493 -4.844 1.00 96.44 200 LEU A O 1
ATOM 1630 N N . ALA A 1 201 ? -1.519 -6.203 -5.956 1.00 95.69 201 ALA A N 1
ATOM 1631 C CA . ALA A 1 201 ? -1.267 -5.324 -4.819 1.00 95.69 201 ALA A CA 1
ATOM 1632 C C . ALA A 1 201 ? -2.499 -4.487 -4.437 1.00 95.69 201 ALA A C 1
ATOM 1634 O O . ALA A 1 201 ? -2.695 -4.167 -3.259 1.00 95.69 201 ALA A O 1
ATOM 1635 N N . PHE A 1 202 ? -3.333 -4.111 -5.412 1.00 96.69 202 PHE A N 1
ATOM 1636 C CA . PHE A 1 202 ? -4.605 -3.442 -5.149 1.00 96.69 202 PHE A CA 1
ATOM 1637 C C . PHE A 1 202 ? -5.582 -4.364 -4.406 1.00 96.69 202 PHE A C 1
ATOM 1639 O O . PHE A 1 202 ? -6.162 -3.946 -3.396 1.00 96.69 202 PHE A O 1
ATOM 1646 N N . GLU A 1 203 ? -5.728 -5.611 -4.849 1.00 96.88 203 GLU A N 1
ATOM 1647 C CA . GLU A 1 203 ? -6.581 -6.609 -4.198 1.00 96.88 203 GLU A CA 1
ATOM 1648 C C . GLU A 1 203 ? -6.080 -6.946 -2.793 1.00 96.88 203 GLU A C 1
ATOM 1650 O O . GLU A 1 203 ? -6.848 -6.855 -1.833 1.00 96.88 203 GLU A O 1
ATOM 1655 N N . ALA A 1 204 ? -4.775 -7.181 -2.630 1.00 96.88 204 ALA A N 1
ATOM 1656 C CA . ALA A 1 204 ? -4.158 -7.387 -1.321 1.00 96.88 204 ALA A CA 1
ATOM 1657 C C . ALA A 1 204 ? -4.399 -6.204 -0.375 1.00 96.88 204 ALA A C 1
ATOM 1659 O O . ALA A 1 204 ? -4.706 -6.379 0.806 1.00 96.88 204 ALA A O 1
ATOM 1660 N N . ARG A 1 205 ? -4.362 -4.966 -0.882 1.00 96.19 205 ARG A N 1
ATOM 1661 C CA . ARG A 1 205 ? -4.747 -3.783 -0.101 1.00 96.19 205 ARG A CA 1
ATOM 1662 C C . ARG A 1 205 ? -6.202 -3.804 0.324 1.00 96.19 205 ARG A C 1
ATOM 1664 O O . ARG A 1 205 ? -6.509 -3.425 1.460 1.00 96.19 205 ARG A O 1
ATOM 1671 N N . LYS A 1 206 ? -7.099 -4.165 -0.584 1.00 96.12 206 LYS A N 1
ATOM 1672 C CA . LYS A 1 206 ? -8.531 -4.246 -0.308 1.00 96.12 206 LYS A CA 1
ATOM 1673 C C . LYS A 1 206 ? -8.801 -5.301 0.769 1.00 96.12 206 LYS A C 1
ATOM 1675 O O . LYS A 1 206 ? -9.421 -4.966 1.781 1.00 96.12 206 LYS A O 1
ATOM 1680 N N . ALA A 1 207 ? -8.246 -6.501 0.615 1.00 97.12 207 ALA A N 1
ATOM 1681 C CA . ALA A 1 207 ? -8.326 -7.582 1.592 1.00 97.12 207 ALA A CA 1
ATOM 1682 C C . ALA A 1 207 ? -7.739 -7.170 2.948 1.00 97.12 207 ALA A C 1
ATOM 1684 O O . ALA A 1 207 ? -8.422 -7.273 3.965 1.00 97.12 207 ALA A O 1
ATOM 1685 N N . ALA A 1 208 ? -6.544 -6.570 2.975 1.00 96.94 208 ALA A N 1
ATOM 1686 C CA . ALA A 1 208 ? -5.916 -6.100 4.211 1.00 96.94 208 ALA A CA 1
ATOM 1687 C C . ALA A 1 208 ? -6.756 -5.043 4.947 1.00 96.94 208 ALA A C 1
ATOM 1689 O O . ALA A 1 208 ? -6.794 -5.025 6.179 1.00 96.94 208 ALA A O 1
ATOM 1690 N N . LYS A 1 209 ? -7.455 -4.156 4.222 1.00 95.50 209 LYS A N 1
ATOM 1691 C CA . LYS A 1 209 ? -8.394 -3.202 4.836 1.00 95.50 209 LYS A CA 1
ATOM 1692 C C . LYS A 1 209 ? -9.606 -3.904 5.437 1.00 95.50 209 LYS A C 1
ATOM 1694 O O . LYS A 1 209 ? -10.004 -3.545 6.544 1.00 95.50 209 LYS A O 1
ATOM 1699 N N . LEU A 1 210 ? -10.199 -4.857 4.717 1.00 95.75 210 LEU A N 1
ATOM 1700 C CA . LEU A 1 210 ? -11.344 -5.630 5.203 1.00 95.75 210 LEU A CA 1
ATOM 1701 C C . LEU A 1 210 ? -10.964 -6.445 6.440 1.00 95.75 210 LEU A C 1
ATOM 1703 O O . LEU A 1 210 ? -11.652 -6.362 7.454 1.00 95.75 210 LEU A O 1
ATOM 1707 N N . TYR A 1 211 ? -9.811 -7.104 6.400 1.00 97.31 211 TYR A N 1
ATOM 1708 C CA . TYR A 1 211 ? -9.262 -7.859 7.517 1.00 97.31 211 TYR A CA 1
ATOM 1709 C C . TYR A 1 211 ? -8.991 -6.966 8.736 1.00 97.31 211 TYR A C 1
ATOM 1711 O O . TYR A 1 211 ? -9.450 -7.246 9.842 1.00 97.31 211 TYR A O 1
ATOM 1719 N N . ALA A 1 212 ? -8.346 -5.811 8.543 1.00 96.38 212 ALA A N 1
ATOM 1720 C CA . ALA A 1 212 ? -8.141 -4.849 9.626 1.00 96.38 212 ALA A CA 1
ATOM 1721 C C . ALA A 1 212 ? -9.472 -4.344 10.217 1.00 96.38 212 ALA A C 1
ATOM 1723 O O . ALA A 1 212 ? -9.591 -4.188 11.431 1.00 96.38 212 ALA A O 1
ATOM 1724 N N . ARG A 1 213 ? -10.491 -4.104 9.383 1.00 95.00 213 ARG A N 1
ATOM 1725 C CA . ARG A 1 213 ? -11.834 -3.703 9.833 1.00 95.00 213 ARG A CA 1
ATOM 1726 C C . ARG A 1 213 ? -12.521 -4.811 10.628 1.00 95.00 213 ARG A C 1
ATOM 1728 O O . ARG A 1 213 ? -13.156 -4.502 11.633 1.00 95.00 213 ARG A O 1
ATOM 1735 N N . GLU A 1 214 ? -12.394 -6.065 10.207 1.00 95.81 214 GLU A N 1
ATOM 1736 C CA . GLU A 1 214 ? -12.934 -7.232 10.911 1.00 95.81 214 GLU A CA 1
ATOM 1737 C C . GLU A 1 214 ? -12.314 -7.408 12.302 1.00 95.81 214 GLU A C 1
ATOM 1739 O O . GLU A 1 214 ? -13.021 -7.691 13.266 1.00 95.81 214 GLU A O 1
ATOM 1744 N N . ARG A 1 215 ? -11.009 -7.179 12.432 1.00 96.38 215 ARG A N 1
ATOM 1745 C CA . ARG A 1 215 ? -10.300 -7.312 13.712 1.00 96.38 215 ARG A CA 1
ATOM 1746 C C . ARG A 1 215 ? -10.533 -6.111 14.644 1.00 96.38 215 ARG A C 1
ATOM 1748 O O . ARG A 1 215 ? -10.428 -6.240 15.858 1.00 96.38 215 ARG A O 1
ATOM 1755 N N . CYS A 1 216 ? -10.889 -4.950 14.094 1.00 96.12 216 CYS A N 1
ATOM 1756 C CA . CYS A 1 216 ? -11.168 -3.728 14.853 1.00 96.12 216 CYS A CA 1
ATOM 1757 C C . CYS A 1 216 ? -12.525 -3.768 15.576 1.00 96.12 216 CYS A C 1
ATOM 1759 O O . CYS A 1 216 ? -13.481 -4.388 15.096 1.00 96.12 216 CYS A O 1
ATOM 1761 N N . HIS A 1 217 ? -12.639 -3.007 16.668 1.00 95.12 217 HIS A N 1
ATOM 1762 C CA . HIS A 1 217 ? -13.897 -2.820 17.391 1.00 95.12 217 HIS A CA 1
ATOM 1763 C C . HIS A 1 217 ? -15.045 -2.286 16.522 1.00 95.12 217 HIS A C 1
ATOM 1765 O O . HIS A 1 217 ? -14.852 -1.407 15.677 1.00 95.12 217 HIS A O 1
ATOM 1771 N N . VAL A 1 218 ? -16.266 -2.769 16.782 1.00 94.25 218 VAL A N 1
ATOM 1772 C CA . VAL A 1 218 ? -17.475 -2.472 15.983 1.00 94.25 218 VAL A CA 1
ATOM 1773 C C . VAL A 1 218 ? -17.721 -0.971 15.766 1.00 94.25 218 VAL A C 1
ATOM 1775 O O . VAL A 1 218 ? -17.910 -0.585 14.608 1.00 94.25 218 VAL A O 1
ATOM 1778 N N . PRO A 1 219 ? -17.651 -0.090 16.787 1.00 92.94 219 PRO A N 1
ATOM 1779 C CA . PRO A 1 219 ? -17.865 1.341 16.563 1.00 92.94 219 PRO A CA 1
ATOM 1780 C C . PRO A 1 219 ? -16.815 1.947 15.624 1.00 92.94 219 PRO A C 1
ATOM 1782 O O . PRO A 1 219 ? -17.136 2.724 14.725 1.00 92.94 219 PRO A O 1
ATOM 1785 N N . ALA A 1 220 ? -15.552 1.541 15.774 1.00 90.19 220 ALA A N 1
ATOM 1786 C CA . ALA A 1 220 ? -14.466 2.004 14.917 1.00 90.19 220 ALA A CA 1
ATOM 1787 C C . ALA A 1 220 ? -14.607 1.480 13.476 1.00 90.19 220 ALA A C 1
ATOM 1789 O O . ALA A 1 220 ? -14.324 2.220 12.531 1.00 90.19 220 ALA A O 1
ATOM 1790 N N . ARG A 1 221 ? -15.094 0.245 13.293 1.00 92.19 221 ARG A N 1
ATOM 1791 C CA . ARG A 1 221 ? -15.427 -0.334 11.979 1.00 92.19 221 ARG A CA 1
ATOM 1792 C C . ARG A 1 221 ? -16.497 0.490 11.261 1.00 92.19 221 ARG A C 1
ATOM 1794 O O . ARG A 1 221 ? -16.316 0.843 10.095 1.00 92.19 221 ARG A O 1
ATOM 1801 N N . TRP A 1 222 ? -17.579 0.826 11.961 1.00 93.31 222 TRP A N 1
ATOM 1802 C CA . TRP A 1 222 ? -18.679 1.623 11.415 1.00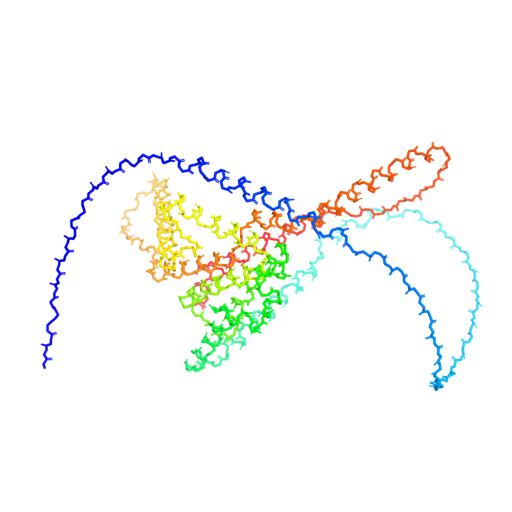 93.31 222 TRP A CA 1
ATOM 1803 C C . TRP A 1 222 ? -18.224 3.029 11.017 1.00 93.31 222 TRP A C 1
ATOM 1805 O O . TRP A 1 222 ? -18.469 3.466 9.892 1.00 93.31 222 TRP A O 1
ATOM 1815 N N . LEU A 1 223 ? -17.477 3.705 11.896 1.00 91.56 223 LEU A N 1
ATOM 1816 C CA . LEU A 1 223 ? -16.921 5.031 11.614 1.00 91.56 223 LEU A CA 1
ATOM 1817 C C . LEU A 1 223 ? -15.956 5.021 10.422 1.00 91.56 223 LEU A C 1
ATOM 1819 O O . LEU A 1 223 ? -15.987 5.944 9.610 1.00 91.56 223 LEU A O 1
ATOM 1823 N N . ALA A 1 224 ? -15.127 3.983 10.282 1.00 90.12 224 ALA A N 1
ATOM 1824 C CA . ALA A 1 224 ? -14.224 3.849 9.141 1.00 90.12 224 ALA A CA 1
ATOM 1825 C C . ALA A 1 224 ? -14.991 3.682 7.818 1.00 90.12 224 ALA A C 1
ATOM 1827 O O . ALA A 1 224 ? -14.694 4.381 6.849 1.00 90.12 224 ALA A O 1
ATOM 1828 N N . ASN A 1 225 ? -16.007 2.811 7.792 1.00 92.94 225 ASN A N 1
ATOM 1829 C CA . ASN A 1 225 ? -16.871 2.610 6.624 1.00 92.94 225 ASN A CA 1
ATOM 1830 C C . ASN A 1 225 ? -17.602 3.900 6.232 1.00 92.94 225 ASN A C 1
ATOM 1832 O O . ASN A 1 225 ? -17.632 4.271 5.058 1.00 92.94 225 ASN A O 1
ATOM 1836 N N . PHE A 1 226 ? -18.152 4.607 7.222 1.00 93.75 226 PHE A N 1
ATOM 1837 C CA . PHE A 1 226 ? -18.847 5.864 6.993 1.00 93.75 226 PHE A CA 1
ATOM 1838 C C . PHE A 1 226 ? -17.903 6.955 6.468 1.00 93.75 226 PHE A C 1
ATOM 1840 O O . PHE A 1 226 ? -18.234 7.662 5.517 1.00 93.75 226 PHE A O 1
ATOM 1847 N N . TYR A 1 227 ? -16.707 7.077 7.053 1.00 91.75 227 TYR A N 1
ATOM 1848 C CA . TYR A 1 227 ? -15.706 8.054 6.626 1.00 91.75 227 TYR A CA 1
ATOM 1849 C C . TYR A 1 227 ? -15.260 7.832 5.175 1.00 91.75 227 TYR A C 1
ATOM 1851 O O . TYR A 1 227 ? -15.151 8.798 4.414 1.00 91.75 227 TYR A O 1
ATOM 1859 N N . ASP A 1 228 ? -15.041 6.576 4.776 1.00 91.06 228 ASP A N 1
ATOM 1860 C CA . ASP A 1 228 ? -14.673 6.245 3.398 1.00 91.06 228 ASP A CA 1
ATOM 1861 C C . ASP A 1 228 ? -15.822 6.554 2.422 1.00 91.06 228 ASP A C 1
ATOM 1863 O O . ASP A 1 228 ? -15.593 7.229 1.412 1.00 91.06 228 ASP A O 1
ATOM 1867 N N . GLY A 1 229 ? -17.064 6.204 2.779 1.00 93.94 229 GLY A N 1
ATOM 1868 C CA . GLY A 1 229 ? -18.254 6.555 1.997 1.00 93.94 229 GLY A CA 1
ATOM 1869 C C . GLY A 1 229 ? -18.458 8.066 1.848 1.00 93.94 229 GLY A C 1
ATOM 1870 O O . GLY A 1 229 ? -18.689 8.558 0.742 1.00 93.94 229 GLY A O 1
ATOM 1871 N N . TYR A 1 230 ? -18.290 8.835 2.929 1.00 94.06 230 TYR A N 1
ATOM 1872 C CA . TYR A 1 230 ? -18.382 10.299 2.906 1.00 94.06 230 TYR A CA 1
ATOM 1873 C C . TYR A 1 230 ? -17.292 10.931 2.032 1.00 94.06 230 TYR A C 1
ATOM 1875 O O . TYR A 1 230 ? -17.561 11.848 1.249 1.00 94.06 230 TYR A O 1
ATOM 1883 N N . ARG A 1 231 ? -16.053 10.433 2.127 1.00 91.19 231 ARG A N 1
ATOM 1884 C CA . ARG A 1 231 ? -14.940 10.912 1.301 1.00 91.19 231 ARG A CA 1
ATOM 1885 C C . ARG A 1 231 ? -15.212 10.680 -0.185 1.00 91.19 231 ARG A C 1
ATOM 1887 O O . ARG A 1 231 ? -14.904 11.555 -0.998 1.00 91.19 231 ARG A O 1
ATOM 1894 N N . GLN A 1 232 ? -15.773 9.525 -0.531 1.00 90.62 232 GLN A N 1
ATOM 1895 C CA . GLN A 1 232 ? -16.119 9.183 -1.908 1.00 90.62 232 GLN A CA 1
ATOM 1896 C C . GLN A 1 232 ? -17.298 10.015 -2.413 1.00 90.62 232 GLN A C 1
ATOM 1898 O O . GLN A 1 232 ? -17.210 10.591 -3.497 1.00 90.62 232 GLN A O 1
ATOM 1903 N N . TYR A 1 233 ? -18.320 10.206 -1.576 1.00 92.75 233 TYR A N 1
ATOM 1904 C CA . TYR A 1 233 ? -19.457 11.072 -1.872 1.00 92.75 233 TYR A CA 1
ATOM 1905 C C . TYR A 1 233 ? -19.023 12.512 -2.156 1.00 92.75 233 TYR A C 1
ATOM 1907 O O . TYR A 1 233 ? -19.413 13.081 -3.171 1.00 92.75 233 TYR A O 1
ATOM 1915 N N . LYS A 1 234 ? -18.139 13.090 -1.333 1.00 93.94 234 LYS A N 1
ATOM 1916 C CA . LYS A 1 234 ? -17.642 14.458 -1.548 1.00 93.94 234 LYS A CA 1
ATOM 1917 C C . LYS A 1 234 ? -16.903 14.620 -2.881 1.00 93.94 234 LYS A C 1
ATOM 1919 O O . LYS A 1 234 ? -16.953 15.694 -3.469 1.00 93.94 234 LYS A O 1
ATOM 1924 N N . LYS A 1 235 ? -16.175 13.593 -3.328 1.00 89.19 235 LYS A N 1
ATOM 1925 C CA . LYS A 1 235 ? -15.327 13.682 -4.524 1.00 89.19 235 LYS A CA 1
ATOM 1926 C C . LYS A 1 235 ? -16.058 13.307 -5.816 1.00 89.19 235 LYS A C 1
ATOM 1928 O O . LYS A 1 235 ? -15.793 13.915 -6.844 1.00 89.19 235 LYS A O 1
ATOM 1933 N N . TYR A 1 236 ? -16.933 12.307 -5.761 1.00 89.50 236 TYR A N 1
ATOM 1934 C CA . TYR A 1 236 ? -17.565 11.704 -6.940 1.00 89.50 236 TYR A CA 1
ATOM 1935 C C . TYR A 1 236 ? -19.096 11.817 -6.940 1.00 89.50 236 TYR A C 1
ATOM 1937 O O . TYR A 1 236 ? -19.740 11.352 -7.874 1.00 89.50 236 TYR A O 1
ATOM 1945 N N . GLY A 1 237 ? -19.701 12.372 -5.887 1.00 93.31 237 GLY A N 1
ATOM 1946 C CA . GLY A 1 237 ? -21.158 12.457 -5.740 1.00 93.31 237 GLY A CA 1
ATOM 1947 C C . GLY A 1 237 ? -21.846 11.113 -5.479 1.00 93.31 237 GLY A C 1
ATOM 1948 O O . GLY A 1 237 ? -23.070 11.054 -5.451 1.00 93.31 237 GLY A O 1
ATOM 1949 N N . ARG A 1 238 ? -21.088 10.024 -5.287 1.00 92.81 238 ARG A N 1
ATOM 1950 C CA . ARG A 1 238 ? -21.616 8.675 -5.039 1.00 92.81 238 ARG A CA 1
ATOM 1951 C C . ARG A 1 238 ? -21.100 8.136 -3.713 1.00 92.81 238 ARG A C 1
ATOM 1953 O O . ARG A 1 238 ? -19.900 8.178 -3.447 1.00 92.81 238 ARG A O 1
ATOM 1960 N N . PHE A 1 239 ? -22.012 7.638 -2.885 1.00 91.94 239 PHE A N 1
ATOM 1961 C CA . PHE A 1 239 ? -21.667 7.003 -1.619 1.00 91.94 239 PHE A CA 1
ATOM 1962 C C . PHE A 1 239 ? -21.296 5.541 -1.883 1.00 91.94 239 PHE A C 1
ATOM 1964 O O . PHE A 1 239 ? -22.149 4.729 -2.227 1.00 91.94 239 PHE A O 1
ATOM 1971 N N . GL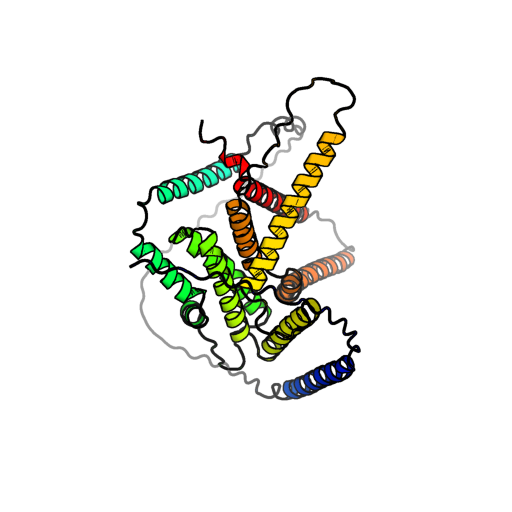N A 1 240 ? -20.011 5.218 -1.770 1.00 92.12 240 GLN A N 1
ATOM 1972 C CA . GLN A 1 240 ? -19.482 3.868 -1.958 1.00 92.12 240 GLN A CA 1
ATOM 1973 C C . GLN A 1 240 ? -18.590 3.542 -0.758 1.00 92.12 240 GLN A C 1
ATOM 1975 O O . GLN A 1 240 ? -17.637 4.256 -0.467 1.00 92.12 240 GLN A O 1
ATOM 1980 N N . ILE A 1 241 ? -18.930 2.486 -0.019 1.00 91.19 241 ILE A N 1
ATOM 1981 C CA . ILE A 1 241 ? -18.227 2.106 1.223 1.00 91.19 241 ILE A CA 1
ATOM 1982 C C . ILE A 1 241 ? -16.931 1.335 0.917 1.00 91.19 241 ILE A C 1
ATOM 1984 O O . ILE A 1 241 ? -15.972 1.338 1.695 1.00 91.19 241 ILE A O 1
ATOM 1988 N N . GLU A 1 242 ? -16.903 0.664 -0.231 1.00 89.69 242 GLU A N 1
ATOM 1989 C CA . GLU A 1 242 ? -15.829 -0.243 -0.633 1.00 89.69 242 GLU A CA 1
ATOM 1990 C C . GLU A 1 242 ? -14.597 0.484 -1.200 1.00 89.69 242 GLU A C 1
ATOM 1992 O O . GLU A 1 242 ? -13.506 -0.083 -1.263 1.00 89.69 242 GLU A O 1
ATOM 1997 N N . GLY A 1 243 ? -14.731 1.774 -1.522 1.00 89.88 243 GLY A N 1
ATOM 1998 C CA . GLY A 1 243 ? -13.688 2.571 -2.158 1.00 89.88 243 GLY A CA 1
ATOM 1999 C C . GLY A 1 243 ? -13.845 2.650 -3.678 1.00 89.88 243 GLY A C 1
ATOM 2000 O O . GLY A 1 243 ? -14.904 2.365 -4.232 1.00 89.88 243 GLY A O 1
ATOM 2001 N N . MET A 1 244 ? -12.785 3.103 -4.352 1.00 92.06 244 MET A N 1
ATOM 2002 C CA . MET A 1 244 ? -12.717 3.143 -5.818 1.00 92.06 244 MET A CA 1
ATOM 2003 C C . MET A 1 244 ? -12.467 1.734 -6.364 1.00 92.06 244 MET A C 1
ATOM 2005 O O . MET A 1 244 ? -11.678 0.995 -5.767 1.00 92.06 244 MET A O 1
ATOM 2009 N N . SER A 1 245 ? -13.094 1.394 -7.494 1.00 94.44 245 SER A N 1
ATOM 2010 C CA . SER A 1 245 ? -12.761 0.169 -8.240 1.00 94.44 245 SER A CA 1
ATOM 2011 C C . SER A 1 245 ? -11.331 0.232 -8.788 1.00 94.44 245 SER A C 1
ATOM 2013 O O . SER A 1 245 ? -10.729 1.309 -8.841 1.00 94.44 245 SER A O 1
ATOM 2015 N N . TYR A 1 246 ? -10.782 -0.917 -9.193 1.00 95.69 246 TYR A N 1
ATOM 2016 C CA . TYR A 1 246 ? -9.457 -0.961 -9.808 1.00 95.69 246 TYR A CA 1
ATOM 2017 C C . TYR A 1 246 ? -9.398 -0.075 -11.057 1.00 95.69 246 TYR A C 1
ATOM 2019 O O . TYR A 1 246 ? -8.531 0.787 -11.118 1.00 95.69 246 TYR A O 1
ATOM 2027 N N . ASP A 1 247 ? -10.382 -0.167 -11.955 1.00 96.12 247 ASP A N 1
ATOM 2028 C CA . ASP A 1 247 ? -10.442 0.647 -13.180 1.00 96.12 247 ASP A CA 1
ATOM 2029 C C . ASP A 1 247 ? -10.463 2.150 -12.874 1.00 96.12 247 ASP A C 1
ATOM 2031 O O . ASP A 1 247 ? -9.728 2.934 -13.461 1.00 96.12 247 ASP A O 1
ATOM 2035 N N . GLN A 1 248 ? -11.217 2.571 -11.854 1.00 94.19 248 GLN A N 1
ATOM 2036 C CA . GLN A 1 248 ? -11.232 3.975 -11.428 1.00 94.19 248 GLN A CA 1
ATOM 2037 C C . GLN A 1 248 ? -9.883 4.433 -10.863 1.00 94.19 248 GLN A C 1
ATOM 2039 O O . GLN A 1 248 ? -9.505 5.603 -10.989 1.00 94.19 248 GLN A O 1
ATOM 2044 N N . VAL A 1 249 ? -9.181 3.541 -10.161 1.00 95.12 249 VAL A N 1
ATOM 2045 C CA . VAL A 1 249 ? -7.830 3.803 -9.661 1.00 95.12 249 VAL A CA 1
ATOM 2046 C C . VAL A 1 249 ? -6.849 3.870 -10.828 1.00 95.12 249 VAL A C 1
ATOM 2048 O O . VAL A 1 249 ? -6.046 4.804 -10.857 1.00 95.12 249 VAL A O 1
ATOM 2051 N N . TRP A 1 250 ? -6.954 2.943 -11.778 1.00 96.38 250 TRP A N 1
ATOM 2052 C CA . TRP A 1 250 ? -6.178 2.895 -13.007 1.00 96.38 250 TRP A CA 1
ATOM 2053 C C . TRP A 1 250 ? -6.325 4.190 -13.792 1.00 96.38 250 TRP A C 1
ATOM 2055 O O . TRP A 1 250 ? -5.350 4.927 -13.903 1.00 96.38 250 TRP A O 1
ATOM 2065 N N . ASP A 1 251 ? -7.546 4.548 -14.192 1.00 96.56 251 ASP A N 1
ATOM 2066 C CA . ASP A 1 251 ? -7.850 5.762 -14.955 1.00 96.56 251 ASP A CA 1
ATOM 2067 C C . ASP A 1 251 ? -7.294 7.009 -14.274 1.00 96.56 251 ASP A C 1
ATOM 2069 O O . ASP A 1 251 ? -6.666 7.865 -14.897 1.00 96.56 251 ASP A O 1
ATOM 2073 N N . LYS A 1 252 ? -7.469 7.102 -12.952 1.00 95.25 252 LYS A N 1
ATOM 2074 C CA . LYS A 1 252 ? -6.964 8.225 -12.163 1.00 95.25 252 LYS A CA 1
ATOM 2075 C C . LYS A 1 252 ? -5.437 8.334 -12.219 1.00 95.25 252 LYS A C 1
ATOM 2077 O O . LYS A 1 252 ? -4.918 9.451 -12.250 1.00 95.25 252 LYS A O 1
ATOM 2082 N N . TYR A 1 253 ? -4.709 7.221 -12.124 1.00 96.38 253 TYR A N 1
ATOM 2083 C CA . TYR A 1 253 ? -3.244 7.241 -12.157 1.00 96.38 253 TYR A CA 1
ATOM 2084 C C . TYR A 1 253 ? -2.699 7.341 -13.580 1.00 96.38 253 TYR A C 1
ATOM 2086 O O . TYR A 1 253 ? -1.719 8.057 -13.774 1.00 96.38 253 TYR A O 1
ATOM 2094 N N . TYR A 1 254 ? -3.378 6.744 -14.555 1.00 96.50 254 TYR A N 1
ATOM 2095 C CA . TYR A 1 254 ? -3.070 6.849 -15.974 1.00 96.50 254 TYR A CA 1
ATOM 2096 C C . TYR A 1 254 ? -3.183 8.302 -16.447 1.00 96.50 254 TYR A C 1
ATOM 2098 O O . TYR A 1 254 ? -2.196 8.877 -16.901 1.00 96.50 254 TYR A O 1
ATOM 2106 N N . GLN A 1 255 ? -4.326 8.959 -16.198 1.00 96.31 255 GLN A N 1
ATOM 2107 C CA . GLN A 1 255 ? -4.526 10.388 -16.490 1.00 96.31 255 GLN A CA 1
ATOM 2108 C C . GLN A 1 255 ? -3.491 11.281 -15.795 1.00 96.31 255 GLN A C 1
ATOM 2110 O O . GLN A 1 255 ? -3.079 12.316 -16.315 1.00 96.31 255 GLN A O 1
ATOM 2115 N N . ARG A 1 256 ? -3.055 10.898 -14.590 1.00 95.38 256 ARG A N 1
ATOM 2116 C CA . ARG A 1 256 ? -2.014 11.635 -13.875 1.00 95.38 256 ARG A CA 1
ATOM 2117 C C . ARG A 1 256 ? -0.639 11.456 -14.521 1.00 95.38 256 ARG A C 1
ATOM 2119 O O . ARG A 1 256 ? 0.114 12.421 -14.574 1.00 95.38 256 ARG A O 1
ATOM 2126 N N . SER A 1 257 ? -0.291 10.252 -14.970 1.00 94.31 257 SER A N 1
ATOM 2127 C CA . SER A 1 257 ? 0.970 9.979 -15.671 1.00 94.31 257 SER A CA 1
ATOM 2128 C C . SER A 1 257 ? 1.029 10.690 -17.023 1.00 94.31 257 SER A C 1
ATOM 2130 O O . SER A 1 257 ? 2.033 11.337 -17.315 1.00 94.31 257 SER A O 1
ATOM 2132 N N . THR A 1 258 ? -0.063 10.686 -17.792 1.00 94.50 258 THR A N 1
ATOM 2133 C CA . THR A 1 258 ? -0.141 11.424 -19.064 1.00 94.50 258 THR A CA 1
ATOM 2134 C C . THR A 1 258 ? -0.037 12.937 -18.857 1.00 94.50 258 THR A C 1
ATOM 21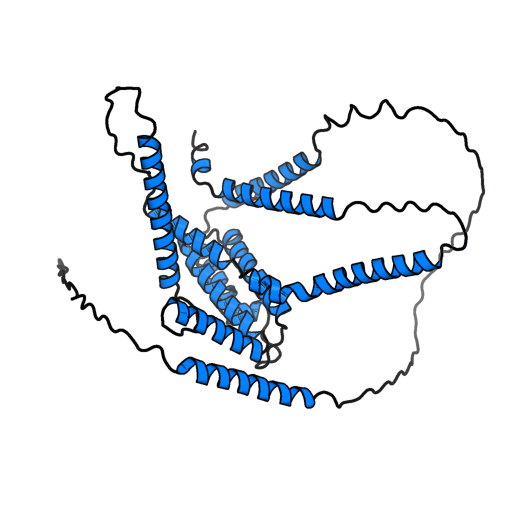36 O O . THR A 1 258 ? 0.720 13.603 -19.562 1.00 94.50 258 THR A O 1
ATOM 2139 N N . LEU A 1 259 ? -0.706 13.497 -17.842 1.00 94.81 259 LEU A N 1
ATOM 2140 C CA . LEU A 1 259 ? -0.599 14.924 -17.517 1.00 94.81 259 LEU A CA 1
ATOM 2141 C C . LEU A 1 259 ? 0.814 15.319 -17.050 1.00 94.81 259 LEU A C 1
ATOM 2143 O O . LEU A 1 259 ? 1.356 16.336 -17.485 1.00 94.81 259 LEU A O 1
ATOM 2147 N N . GLU A 1 260 ? 1.431 14.523 -16.172 1.00 92.81 260 GLU A N 1
ATOM 2148 C CA . GLU A 1 260 ? 2.815 14.748 -15.728 1.00 92.81 260 GLU A CA 1
ATOM 2149 C C . GLU A 1 260 ? 3.800 14.692 -16.909 1.00 92.81 260 GLU A C 1
ATOM 2151 O O . GLU A 1 260 ? 4.762 15.458 -16.939 1.00 92.81 260 GLU A O 1
ATOM 2156 N N . ARG A 1 261 ? 3.532 13.858 -17.920 1.00 90.44 261 ARG A N 1
ATOM 2157 C CA . ARG A 1 261 ? 4.312 13.827 -19.161 1.00 90.44 261 ARG A CA 1
ATOM 2158 C C . ARG A 1 261 ? 4.105 15.084 -20.006 1.00 90.44 261 ARG A C 1
ATOM 2160 O O . ARG A 1 261 ? 5.080 15.743 -20.360 1.00 90.44 261 ARG A O 1
ATOM 2167 N N . ASN A 1 262 ? 2.857 15.467 -20.270 1.00 91.50 262 ASN A N 1
ATOM 2168 C CA . ASN A 1 262 ? 2.543 16.651 -21.080 1.00 91.50 262 ASN A CA 1
ATOM 2169 C C . ASN A 1 262 ? 3.129 17.932 -20.468 1.00 91.50 262 ASN A C 1
ATOM 2171 O O . ASN A 1 262 ? 3.698 18.761 -21.174 1.00 91.50 262 ASN A O 1
ATOM 2175 N N . THR A 1 263 ? 3.078 18.061 -19.141 1.00 93.12 263 THR A N 1
ATOM 2176 C CA . THR A 1 263 ? 3.678 19.204 -18.431 1.00 93.12 263 THR A CA 1
ATOM 2177 C C . THR A 1 263 ? 5.208 19.216 -18.494 1.00 93.12 263 THR A C 1
ATOM 2179 O O . THR A 1 263 ? 5.801 20.292 -18.532 1.00 93.12 263 THR A O 1
ATOM 2182 N N . ARG A 1 264 ? 5.877 18.054 -18.542 1.00 89.69 264 ARG A N 1
ATOM 2183 C CA . ARG A 1 264 ? 7.331 17.979 -18.784 1.00 89.69 264 ARG A CA 1
ATOM 2184 C C . ARG A 1 264 ? 7.692 18.387 -20.212 1.00 89.69 264 ARG A C 1
ATOM 2186 O O . ARG A 1 264 ? 8.664 19.118 -20.376 1.00 89.69 264 ARG A O 1
ATOM 2193 N N . LYS A 1 265 ? 6.900 17.975 -21.210 1.00 88.88 265 LYS A N 1
ATOM 2194 C CA . LYS A 1 265 ? 7.082 18.395 -22.611 1.00 88.88 265 LYS A CA 1
ATOM 2195 C C . LYS A 1 265 ? 6.964 19.915 -22.757 1.00 88.88 265 LYS A C 1
ATOM 2197 O O . LYS A 1 265 ? 7.883 20.537 -23.272 1.00 88.88 265 LYS A O 1
ATOM 2202 N N . GLN A 1 266 ? 5.917 20.514 -22.181 1.00 89.62 266 GLN A N 1
ATOM 2203 C CA . GLN A 1 266 ? 5.721 21.973 -22.186 1.00 89.62 266 GLN A CA 1
ATOM 2204 C C . GLN A 1 266 ? 6.857 22.741 -21.494 1.00 89.62 266 GLN A C 1
ATOM 2206 O O . GLN A 1 266 ? 7.239 23.823 -21.923 1.00 89.62 266 GLN A O 1
ATOM 2211 N N . LYS A 1 267 ? 7.426 22.196 -20.412 1.00 91.44 267 LYS A N 1
ATOM 2212 C CA . LYS A 1 267 ? 8.577 22.831 -19.755 1.00 91.44 267 LYS A CA 1
ATOM 2213 C C . LYS A 1 267 ? 9.827 22.795 -20.631 1.00 91.44 267 LYS A C 1
ATOM 2215 O O . LYS A 1 267 ? 10.505 23.808 -20.720 1.00 91.44 267 LYS A O 1
ATOM 2220 N N . LYS A 1 268 ? 10.109 21.663 -21.288 1.00 87.12 268 LYS A N 1
ATOM 2221 C CA . LYS A 1 268 ? 11.260 21.533 -22.197 1.00 87.12 268 LYS A CA 1
ATOM 2222 C C . LYS A 1 268 ? 11.143 22.469 -23.404 1.00 87.12 268 LYS A C 1
ATOM 2224 O O . LYS A 1 268 ? 12.130 23.113 -23.739 1.00 87.12 268 LYS A O 1
ATOM 2229 N N . SER A 1 269 ? 9.954 22.585 -24.006 1.00 85.19 269 SER A N 1
ATOM 2230 C CA . SER A 1 269 ? 9.730 23.517 -25.121 1.00 85.19 269 SER A CA 1
ATOM 2231 C C . SER A 1 269 ? 9.945 24.966 -24.688 1.00 85.19 269 SER A C 1
ATOM 2233 O O . SER A 1 269 ? 10.683 25.690 -25.345 1.00 85.19 269 SER A O 1
ATOM 2235 N N . ASN A 1 270 ? 9.400 25.364 -23.533 1.00 87.00 270 ASN A N 1
ATOM 2236 C CA . ASN A 1 270 ? 9.548 26.734 -23.038 1.00 87.00 270 ASN A CA 1
ATOM 2237 C C . ASN A 1 270 ? 11.001 27.089 -22.688 1.00 87.00 270 ASN A C 1
ATOM 2239 O O . ASN A 1 270 ? 11.404 28.230 -22.878 1.00 87.00 270 ASN A O 1
ATOM 2243 N N . THR A 1 271 ? 11.794 26.137 -22.180 1.00 86.62 271 THR A N 1
ATOM 2244 C CA . THR A 1 271 ? 13.218 26.378 -21.891 1.00 86.62 271 THR A CA 1
ATOM 2245 C C . THR A 1 271 ? 14.045 26.557 -23.165 1.00 86.62 271 THR A C 1
ATOM 2247 O O . THR A 1 271 ? 14.963 27.368 -23.159 1.00 86.62 271 THR A O 1
ATOM 2250 N N . ARG A 1 272 ? 13.721 25.853 -24.261 1.00 77.00 272 ARG A N 1
ATOM 2251 C CA . ARG A 1 272 ? 14.460 25.974 -25.530 1.00 77.00 272 ARG A CA 1
ATOM 2252 C C . ARG A 1 272 ? 14.205 27.316 -26.223 1.00 77.00 272 ARG A C 1
ATOM 2254 O O . ARG A 1 272 ? 15.138 27.906 -26.745 1.00 77.00 272 ARG A O 1
ATOM 2261 N N . THR A 1 273 ? 12.981 27.841 -26.151 1.00 76.81 273 THR A N 1
ATOM 2262 C CA . THR A 1 273 ? 12.642 29.160 -26.717 1.00 76.81 273 THR A CA 1
ATOM 2263 C C . THR A 1 273 ? 13.388 30.316 -26.043 1.00 76.81 273 THR A C 1
ATOM 2265 O O . THR A 1 273 ? 13.540 31.365 -26.647 1.00 76.81 273 THR A O 1
ATOM 2268 N N . GLN A 1 274 ? 13.872 30.147 -24.809 1.00 73.44 274 GLN A N 1
ATOM 2269 C CA . GLN A 1 274 ? 14.540 31.225 -24.074 1.00 73.44 274 GLN A CA 1
ATOM 2270 C C . GLN A 1 274 ? 16.055 31.324 -24.352 1.00 73.44 274 GLN A C 1
ATOM 2272 O O . GLN A 1 274 ? 16.699 32.202 -23.791 1.00 73.44 274 GLN A O 1
ATOM 2277 N N . HIS A 1 275 ? 16.639 30.434 -25.166 1.00 68.19 275 HIS A N 1
ATOM 2278 C CA . HIS A 1 275 ? 18.098 30.341 -25.328 1.00 68.19 275 HIS A CA 1
ATOM 2279 C C . HIS A 1 275 ? 18.627 30.637 -26.747 1.00 68.19 275 HIS A C 1
ATOM 2281 O O . HIS A 1 275 ? 19.823 30.477 -26.963 1.00 68.19 275 HIS A O 1
ATOM 2287 N N . ASN A 1 276 ? 17.779 31.080 -27.685 1.00 56.00 276 ASN A N 1
ATOM 2288 C CA . ASN A 1 276 ? 18.109 31.178 -29.118 1.00 56.00 276 ASN A CA 1
ATOM 2289 C C . ASN A 1 276 ? 18.081 32.616 -29.682 1.00 56.00 276 ASN A C 1
ATOM 2291 O O . ASN A 1 276 ? 17.549 32.821 -30.767 1.00 56.00 276 ASN A O 1
ATOM 2295 N N . ASP A 1 277 ? 18.646 33.600 -28.978 1.00 63.72 277 ASP A N 1
ATOM 2296 C CA . ASP A 1 277 ? 18.768 34.960 -29.537 1.00 63.72 277 ASP A CA 1
ATOM 2297 C C . ASP A 1 277 ? 20.122 35.244 -30.231 1.00 63.72 277 ASP A C 1
ATOM 2299 O O . ASP A 1 277 ? 20.240 36.316 -30.809 1.00 63.72 277 ASP A O 1
ATOM 2303 N N . ASP A 1 278 ? 21.110 34.328 -30.256 1.00 68.25 278 ASP A N 1
ATOM 2304 C CA . ASP A 1 278 ? 22.469 34.684 -30.735 1.00 68.25 278 ASP A CA 1
ATOM 2305 C C . ASP A 1 278 ? 23.176 33.740 -31.742 1.00 68.25 278 ASP A C 1
ATOM 2307 O O . ASP A 1 278 ? 24.239 34.123 -32.218 1.00 68.25 278 ASP A O 1
ATOM 2311 N N . ASP A 1 279 ? 22.633 32.581 -32.149 1.00 66.06 279 ASP A N 1
ATOM 2312 C CA . ASP A 1 279 ? 23.323 31.689 -33.114 1.00 66.06 279 ASP A CA 1
ATOM 2313 C C . ASP A 1 279 ? 22.377 31.203 -34.240 1.00 66.06 279 ASP A C 1
ATOM 2315 O O . ASP A 1 279 ? 21.578 30.278 -34.066 1.00 66.06 279 ASP A O 1
ATOM 2319 N N . GLU A 1 280 ? 22.451 31.873 -35.397 1.00 65.75 280 GLU A N 1
ATOM 2320 C CA . GLU A 1 280 ? 21.749 31.566 -36.655 1.00 65.75 280 GLU A CA 1
ATOM 2321 C C . GLU A 1 280 ? 22.419 30.396 -37.403 1.00 65.75 280 GLU A C 1
ATOM 2323 O O . GLU A 1 280 ? 23.011 30.596 -38.459 1.00 65.75 280 GLU A O 1
ATOM 2328 N N . ASP A 1 281 ? 22.326 29.171 -36.883 1.00 69.25 281 ASP A N 1
ATOM 2329 C CA . ASP A 1 281 ? 22.674 27.973 -37.661 1.00 69.25 281 ASP A CA 1
ATOM 2330 C C . ASP A 1 281 ? 21.403 27.161 -37.964 1.00 69.25 281 ASP A C 1
ATOM 2332 O O . ASP A 1 281 ? 20.738 26.589 -37.094 1.00 69.25 281 ASP A O 1
ATOM 2336 N N . GLU A 1 282 ? 21.034 27.202 -39.242 1.00 70.75 282 GLU A N 1
ATOM 2337 C CA . GLU A 1 282 ? 19.812 26.705 -39.871 1.00 70.75 282 GLU A CA 1
ATOM 2338 C C . GLU A 1 282 ? 19.857 25.175 -40.055 1.00 70.75 282 GLU A C 1
ATOM 2340 O O . GLU A 1 282 ? 19.809 24.679 -41.173 1.00 70.75 282 GLU A O 1
ATOM 2345 N N . ASP A 1 283 ? 19.960 24.412 -38.963 1.00 60.47 283 ASP A N 1
ATOM 2346 C CA . ASP A 1 283 ? 20.060 22.947 -39.032 1.00 60.47 283 ASP A CA 1
ATOM 2347 C C . ASP A 1 283 ? 18.809 22.246 -38.465 1.00 60.47 283 ASP A C 1
ATOM 2349 O O . ASP A 1 283 ? 18.578 22.175 -37.255 1.00 60.47 283 ASP A O 1
ATOM 2353 N N . ASP A 1 284 ? 18.013 21.716 -39.399 1.00 67.12 284 ASP A N 1
ATOM 2354 C CA . ASP A 1 284 ? 17.041 20.624 -39.304 1.00 67.12 284 ASP A CA 1
ATOM 2355 C C . ASP A 1 284 ? 16.181 20.510 -38.025 1.00 67.12 284 ASP A C 1
ATOM 2357 O O . ASP A 1 284 ? 16.573 19.976 -36.980 1.00 67.12 284 ASP A O 1
ATOM 2361 N N . GLU A 1 285 ? 14.906 20.883 -38.168 1.00 72.12 285 GLU A N 1
ATOM 2362 C CA . GLU A 1 285 ? 13.820 20.627 -37.217 1.00 72.12 285 GLU A CA 1
ATOM 2363 C C . GLU A 1 285 ? 13.508 19.117 -37.121 1.00 72.12 285 GLU A C 1
ATOM 2365 O O . GLU A 1 285 ? 12.478 18.624 -37.580 1.00 72.12 285 GLU A O 1
ATOM 2370 N N . TYR A 1 286 ? 14.402 18.339 -36.509 1.00 73.56 286 TYR A N 1
ATOM 2371 C CA . TYR A 1 286 ? 14.077 16.979 -36.098 1.00 73.56 286 TYR A CA 1
ATOM 2372 C C . TYR A 1 286 ? 13.101 17.061 -34.922 1.00 73.56 286 TYR A C 1
ATOM 2374 O O . TYR A 1 286 ? 13.474 17.437 -33.804 1.00 73.56 286 TYR A O 1
ATOM 2382 N N . GLU A 1 287 ? 11.837 16.711 -35.177 1.00 76.62 287 GLU A N 1
ATOM 2383 C CA . GLU A 1 287 ? 10.824 16.495 -34.147 1.00 76.62 287 GLU A CA 1
ATOM 2384 C C . GLU A 1 287 ? 11.371 15.459 -33.154 1.00 76.62 287 GLU A C 1
ATOM 2386 O O . GLU A 1 287 ? 11.385 14.255 -33.409 1.00 76.62 287 GLU A O 1
ATOM 2391 N N . TYR A 1 288 ? 11.911 15.943 -32.031 1.00 71.50 288 TYR A N 1
ATOM 2392 C CA . TYR A 1 288 ? 12.497 15.101 -30.998 1.00 71.50 288 TYR A CA 1
ATOM 2393 C C . TYR A 1 288 ? 11.362 14.311 -30.349 1.00 71.50 288 TYR A C 1
ATOM 2395 O O . TYR A 1 288 ? 10.710 14.788 -29.410 1.00 71.50 288 TYR A O 1
ATOM 2403 N N . ASP A 1 289 ? 11.106 13.106 -30.861 1.00 79.44 289 ASP A N 1
ATOM 2404 C CA . ASP A 1 289 ? 10.278 12.150 -30.155 1.00 79.44 289 ASP A CA 1
ATOM 2405 C C . ASP A 1 289 ? 10.928 11.939 -28.787 1.00 79.44 289 ASP A C 1
ATOM 2407 O O . ASP A 1 289 ? 12.056 11.474 -28.645 1.00 79.44 289 ASP A O 1
ATOM 2411 N N . ASP A 1 290 ? 10.192 12.335 -27.755 1.00 75.88 290 ASP A N 1
ATOM 2412 C CA . ASP A 1 290 ? 10.519 12.151 -26.345 1.00 75.88 290 ASP A CA 1
ATOM 2413 C C . ASP A 1 290 ? 10.933 10.695 -26.047 1.00 75.88 290 ASP A C 1
ATOM 2415 O O . ASP A 1 290 ? 11.576 10.448 -25.031 1.00 75.88 290 ASP A O 1
ATOM 2419 N N . GLY A 1 291 ? 10.604 9.736 -26.926 1.00 83.81 291 GLY A N 1
ATOM 2420 C CA . GLY A 1 291 ? 11.086 8.353 -26.883 1.00 83.81 291 GLY A CA 1
ATOM 2421 C C . GLY A 1 291 ? 10.374 7.520 -25.822 1.00 83.81 291 GLY A C 1
ATOM 2422 O O . GLY A 1 291 ? 10.667 6.347 -25.624 1.00 83.81 291 GLY A O 1
ATOM 2423 N N . TRP A 1 292 ? 9.417 8.132 -25.126 1.00 88.06 292 TRP A N 1
ATOM 2424 C CA . TRP A 1 292 ? 8.552 7.458 -24.175 1.00 88.06 292 TRP A CA 1
ATOM 2425 C C . TRP A 1 292 ? 7.413 6.789 -24.933 1.00 88.06 292 TRP A C 1
ATOM 2427 O O . TRP A 1 292 ? 6.543 7.448 -25.522 1.00 88.06 292 TRP A O 1
ATOM 2437 N N . THR A 1 293 ? 7.378 5.478 -24.825 1.00 92.62 293 THR A N 1
ATOM 2438 C CA . THR A 1 293 ? 6.342 4.626 -25.386 1.00 92.62 293 THR A CA 1
ATOM 2439 C C . THR A 1 293 ? 5.079 4.658 -24.520 1.00 92.62 293 THR A C 1
ATOM 2441 O O . THR A 1 293 ? 5.069 5.138 -23.380 1.00 92.62 293 THR A O 1
ATOM 2444 N N . GLU A 1 294 ? 3.972 4.134 -25.043 1.00 92.56 294 GLU A N 1
ATOM 2445 C CA . GLU A 1 294 ? 2.775 3.885 -24.230 1.00 92.56 294 GLU A CA 1
ATOM 2446 C C . GLU A 1 294 ? 3.075 2.917 -23.071 1.00 92.56 294 GLU A C 1
ATOM 2448 O O . GLU A 1 294 ? 2.550 3.078 -21.966 1.00 92.56 294 GLU A O 1
ATOM 2453 N N . GLN A 1 295 ? 3.990 1.970 -23.289 1.00 93.19 295 GLN A N 1
ATOM 2454 C CA . GLN A 1 295 ? 4.422 0.992 -22.290 1.00 93.19 295 GLN A CA 1
ATOM 2455 C C . GLN A 1 295 ? 5.074 1.677 -21.081 1.00 93.19 295 GLN A C 1
ATOM 2457 O O . GLN A 1 295 ? 4.801 1.291 -19.946 1.00 93.19 295 GLN A O 1
ATOM 2462 N N . ASP A 1 296 ? 5.824 2.764 -21.285 1.00 93.12 296 ASP A N 1
ATOM 2463 C CA . ASP A 1 296 ? 6.417 3.538 -20.186 1.00 93.12 296 ASP A CA 1
ATOM 2464 C C . ASP A 1 296 ? 5.354 4.233 -19.326 1.00 93.12 296 ASP A C 1
ATOM 2466 O O . ASP A 1 296 ? 5.463 4.293 -18.097 1.00 93.12 296 ASP A O 1
ATOM 2470 N N . ILE A 1 297 ? 4.279 4.729 -19.952 1.00 94.25 297 ILE A N 1
ATOM 2471 C CA . ILE A 1 297 ? 3.144 5.337 -19.240 1.00 94.25 297 ILE A CA 1
ATOM 2472 C C . ILE A 1 297 ? 2.414 4.275 -18.414 1.00 94.25 297 ILE A C 1
ATOM 2474 O O . ILE A 1 297 ? 2.048 4.527 -17.258 1.00 94.25 297 ILE A O 1
ATOM 2478 N N . VAL A 1 298 ? 2.209 3.090 -18.992 1.00 95.44 298 VAL A N 1
ATOM 2479 C CA . VAL A 1 298 ? 1.596 1.935 -18.326 1.00 95.44 298 VAL A CA 1
ATOM 2480 C C . VAL A 1 298 ? 2.448 1.506 -17.132 1.00 95.44 298 VAL A C 1
ATOM 2482 O O . VAL A 1 298 ? 1.942 1.481 -16.008 1.00 95.44 298 VAL A O 1
ATOM 2485 N N . ALA A 1 299 ? 3.750 1.289 -17.322 1.00 93.50 299 ALA A N 1
ATOM 2486 C CA . ALA A 1 299 ? 4.679 0.917 -16.259 1.00 93.50 299 ALA A CA 1
ATOM 2487 C C . ALA A 1 299 ? 4.710 1.968 -15.137 1.00 93.50 299 ALA A C 1
ATOM 2489 O O . ALA A 1 299 ? 4.580 1.635 -13.954 1.00 93.50 299 ALA A O 1
ATOM 2490 N N . GLN A 1 300 ? 4.783 3.257 -15.483 1.00 94.56 300 GLN A N 1
ATOM 2491 C CA . GLN A 1 300 ? 4.734 4.345 -14.505 1.00 94.56 300 GLN A CA 1
ATOM 2492 C C . GLN A 1 300 ? 3.408 4.367 -13.728 1.00 94.56 300 GLN A C 1
ATOM 2494 O O . GLN A 1 300 ? 3.381 4.649 -12.525 1.00 94.56 300 GLN A O 1
ATOM 2499 N N . THR A 1 301 ? 2.297 4.064 -14.398 1.00 95.94 301 THR A N 1
ATOM 2500 C CA . THR A 1 301 ? 0.970 3.977 -13.778 1.00 95.94 301 THR A CA 1
ATOM 2501 C C . THR A 1 301 ? 0.904 2.811 -12.795 1.00 95.94 301 THR A C 1
ATOM 2503 O O . THR A 1 301 ? 0.512 3.018 -11.642 1.00 95.94 301 THR A O 1
ATOM 2506 N N . CYS A 1 302 ? 1.380 1.627 -13.188 1.00 95.69 302 CYS A N 1
ATOM 2507 C CA . CYS A 1 302 ? 1.514 0.461 -12.315 1.00 95.69 302 CYS A CA 1
ATOM 2508 C C . CYS A 1 302 ? 2.360 0.777 -11.075 1.00 95.69 302 CYS A C 1
ATOM 2510 O O . CYS A 1 302 ? 1.926 0.525 -9.949 1.00 95.69 302 CYS A O 1
ATOM 2512 N N . MET A 1 303 ? 3.512 1.430 -11.254 1.00 93.38 303 MET A N 1
ATOM 2513 C CA . MET A 1 303 ? 4.385 1.844 -10.150 1.00 93.38 303 MET A CA 1
ATOM 2514 C C . MET A 1 303 ? 3.688 2.805 -9.183 1.00 93.3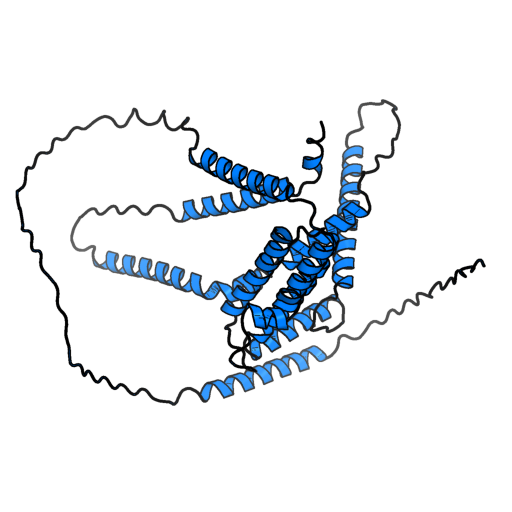8 303 MET A C 1
ATOM 2516 O O . MET A 1 303 ? 3.715 2.594 -7.968 1.00 93.38 303 MET A O 1
ATOM 2520 N N . LYS A 1 304 ? 2.971 3.813 -9.692 1.00 95.44 304 LYS A N 1
ATOM 2521 C CA . LYS A 1 304 ? 2.190 4.730 -8.845 1.00 95.44 304 LYS A CA 1
ATOM 2522 C C . LYS A 1 304 ? 1.075 4.015 -8.088 1.00 95.44 304 LYS A C 1
ATOM 2524 O O . LYS A 1 304 ? 0.799 4.370 -6.938 1.00 95.44 304 LYS A O 1
ATOM 2529 N N . ILE A 1 305 ? 0.421 3.026 -8.701 1.00 95.25 305 ILE A N 1
ATOM 2530 C CA . ILE A 1 305 ? -0.589 2.203 -8.024 1.00 95.25 305 ILE A CA 1
ATOM 2531 C C . ILE A 1 305 ? 0.069 1.429 -6.883 1.00 95.25 305 ILE A C 1
ATOM 2533 O O . ILE A 1 305 ? -0.433 1.506 -5.759 1.00 95.25 305 ILE A O 1
ATOM 2537 N N . LEU A 1 306 ? 1.213 0.787 -7.128 1.00 94.00 306 LEU A N 1
ATOM 2538 C CA . LEU A 1 306 ? 1.970 0.030 -6.128 1.00 94.00 306 LEU A CA 1
ATOM 2539 C C . LEU A 1 306 ? 2.403 0.890 -4.941 1.00 94.00 306 LEU A C 1
ATOM 2541 O O . LEU A 1 306 ? 2.087 0.575 -3.789 1.00 94.00 306 LEU A O 1
ATOM 2545 N N . GLU A 1 307 ? 3.030 2.033 -5.212 1.00 93.00 307 GLU A N 1
ATOM 2546 C CA . GLU A 1 307 ? 3.394 3.009 -4.185 1.00 93.00 307 GLU A CA 1
ATOM 2547 C C . GLU A 1 307 ? 2.168 3.462 -3.393 1.00 93.00 307 GLU A C 1
ATOM 2549 O O . GLU A 1 307 ? 2.170 3.512 -2.157 1.00 93.00 307 GLU A O 1
ATOM 2554 N N . SER A 1 308 ? 1.078 3.775 -4.102 1.00 93.50 308 SER A N 1
ATOM 2555 C CA . SER A 1 308 ? -0.152 4.207 -3.458 1.00 93.50 308 SER A CA 1
ATOM 2556 C C . SER A 1 308 ? -0.742 3.116 -2.578 1.00 93.50 308 SER A C 1
ATOM 2558 O O . SER A 1 308 ? -1.333 3.461 -1.550 1.00 93.50 308 SER A O 1
ATOM 2560 N N . SER A 1 309 ? -0.603 1.844 -2.970 1.00 91.38 309 SER A N 1
ATOM 2561 C CA . SER A 1 309 ? -1.124 0.676 -2.269 1.00 91.38 309 SER A CA 1
ATOM 2562 C C . SER A 1 309 ? -0.430 0.478 -0.934 1.00 91.38 309 SER A C 1
ATOM 2564 O O . SER A 1 309 ? -1.116 0.345 0.082 1.00 91.38 309 SER A O 1
ATOM 2566 N N . CYS A 1 310 ? 0.892 0.633 -0.905 1.00 91.31 310 CYS A N 1
ATOM 2567 C CA . CYS A 1 310 ? 1.698 0.583 0.316 1.00 91.31 310 CYS A CA 1
ATOM 2568 C C . CYS A 1 310 ? 1.569 1.846 1.187 1.00 91.31 310 CYS A C 1
ATOM 2570 O O . CYS A 1 310 ? 1.834 1.810 2.391 1.00 91.31 310 CYS A O 1
ATOM 2572 N N . ARG A 1 311 ? 1.136 2.979 0.619 1.00 93.25 311 ARG A N 1
ATOM 2573 C CA . ARG A 1 311 ? 1.021 4.239 1.364 1.00 93.25 311 ARG A CA 1
ATOM 2574 C C . ARG A 1 311 ? -0.154 4.231 2.344 1.00 93.25 311 ARG A C 1
ATOM 2576 O O . ARG A 1 311 ? -1.307 3.964 1.991 1.00 93.25 311 ARG A O 1
ATOM 2583 N N . THR A 1 312 ? 0.113 4.637 3.582 1.00 91.25 312 THR A N 1
ATOM 2584 C CA . THR A 1 312 ? -0.907 4.894 4.607 1.00 91.25 312 THR A CA 1
ATOM 2585 C C . THR A 1 312 ? -1.136 6.388 4.816 1.00 91.25 312 THR A C 1
ATOM 2587 O O . THR A 1 312 ? -0.302 7.222 4.473 1.00 91.25 312 THR A O 1
ATOM 2590 N N . ASN A 1 313 ? -2.311 6.756 5.339 1.00 91.62 313 ASN A N 1
ATOM 2591 C CA . ASN A 1 313 ? -2.617 8.159 5.627 1.00 91.62 313 ASN A CA 1
ATOM 2592 C C . ASN A 1 313 ? -1.807 8.624 6.859 1.00 91.62 313 ASN A C 1
ATOM 2594 O O . ASN A 1 313 ? -2.090 8.121 7.954 1.00 91.62 313 ASN A O 1
ATOM 2598 N N . PRO A 1 314 ? -0.869 9.583 6.716 1.00 91.19 314 PRO A N 1
ATOM 2599 C CA . PRO A 1 314 ? 0.003 10.010 7.808 1.00 91.19 314 PRO A CA 1
ATOM 2600 C C . PRO A 1 314 ? -0.768 10.687 8.945 1.00 91.19 314 PRO A C 1
ATOM 2602 O O . PRO A 1 314 ? -0.386 10.541 10.099 1.00 91.19 314 PRO A O 1
ATOM 2605 N N . LEU A 1 315 ? -1.884 11.367 8.662 1.00 89.94 315 LEU A N 1
ATOM 2606 C CA . LEU A 1 315 ? -2.704 11.996 9.702 1.00 89.94 315 LEU A CA 1
ATOM 2607 C C . LEU A 1 315 ? -3.373 10.947 10.591 1.00 89.94 315 LEU A C 1
ATOM 2609 O O . LEU A 1 315 ? -3.367 11.068 11.813 1.00 89.94 315 LEU A O 1
ATOM 2613 N N . ILE A 1 316 ? -3.900 9.879 9.986 1.00 89.31 316 ILE A N 1
ATOM 2614 C CA . ILE A 1 316 ? -4.492 8.767 10.740 1.00 89.31 316 ILE A CA 1
ATOM 2615 C C . ILE A 1 316 ? -3.405 7.990 11.486 1.00 89.31 316 ILE A C 1
ATOM 2617 O O . ILE A 1 316 ? -3.623 7.591 12.628 1.00 89.31 316 ILE A O 1
ATOM 2621 N N . ASP A 1 317 ? -2.223 7.818 10.888 1.00 91.88 317 ASP A N 1
ATOM 2622 C CA . ASP A 1 317 ? -1.069 7.224 11.575 1.00 91.88 317 ASP A CA 1
ATOM 2623 C C . ASP A 1 317 ? -0.695 8.041 12.809 1.00 91.88 317 ASP A C 1
ATOM 2625 O O . ASP A 1 317 ? -0.560 7.491 13.898 1.00 91.88 317 ASP A O 1
ATOM 2629 N N . GLN A 1 318 ? -0.595 9.361 12.671 1.00 90.62 318 GLN A N 1
ATOM 2630 C CA . GLN A 1 318 ? -0.307 10.244 13.791 1.00 90.62 318 GLN A CA 1
ATOM 2631 C C . GLN A 1 318 ? -1.410 10.183 14.847 1.00 90.62 318 GLN A C 1
ATOM 2633 O O . GLN A 1 318 ? -1.088 10.080 16.023 1.00 90.62 318 GLN A O 1
ATOM 2638 N N . LEU A 1 319 ? -2.688 10.207 14.466 1.00 88.62 319 LEU A N 1
ATOM 2639 C CA . LEU A 1 319 ? -3.810 10.174 15.409 1.00 88.62 319 LEU A CA 1
ATOM 2640 C C . LEU A 1 319 ? -3.851 8.867 16.217 1.00 88.62 319 LEU A C 1
ATOM 2642 O O . LEU A 1 319 ? -4.025 8.887 17.435 1.00 88.62 319 LEU A O 1
ATOM 2646 N N . THR A 1 320 ? -3.663 7.734 15.542 1.00 89.06 320 THR A N 1
ATOM 2647 C CA . THR A 1 320 ? -3.791 6.399 16.145 1.00 89.06 320 THR A CA 1
ATOM 2648 C C . THR A 1 320 ? -2.519 5.956 16.868 1.00 89.06 320 THR A C 1
ATOM 2650 O O . THR A 1 320 ? -2.602 5.364 17.942 1.00 89.06 320 THR A O 1
ATOM 2653 N N . LEU A 1 321 ? -1.334 6.284 16.342 1.00 88.75 321 LEU A N 1
ATOM 2654 C CA . LEU A 1 321 ? -0.051 5.819 16.881 1.00 88.75 321 LEU A CA 1
ATOM 2655 C C . LEU A 1 321 ? 0.596 6.806 17.875 1.00 88.75 321 LEU A C 1
ATOM 2657 O O . LEU A 1 321 ? 1.459 6.389 18.651 1.00 88.75 321 LEU A O 1
ATOM 2661 N N . ARG A 1 322 ? 0.174 8.086 17.946 1.00 83.62 322 ARG A N 1
ATOM 2662 C CA . ARG A 1 322 ? 0.784 9.103 18.849 1.00 83.62 322 ARG A CA 1
ATOM 2663 C C . ARG A 1 322 ? 0.733 8.767 20.335 1.00 83.62 322 ARG A C 1
ATOM 2665 O O . ARG A 1 322 ? 1.525 9.322 21.101 1.00 83.62 322 ARG A O 1
ATOM 2672 N N . LYS A 1 323 ? -0.212 7.936 20.784 1.00 65.25 323 LYS A N 1
ATOM 2673 C CA . LYS A 1 323 ? -0.607 7.878 22.204 1.00 65.25 323 LYS A CA 1
ATOM 2674 C C . LYS A 1 323 ? 0.477 7.387 23.179 1.00 65.25 323 LYS A C 1
ATOM 2676 O O . LYS A 1 323 ? 0.326 7.611 24.376 1.00 65.25 323 LYS A O 1
ATOM 2681 N N . ARG A 1 324 ? 1.599 6.806 22.730 1.00 59.81 324 ARG A N 1
ATOM 2682 C CA . ARG A 1 324 ? 2.682 6.361 23.641 1.00 59.81 324 ARG A CA 1
ATOM 2683 C C . ARG A 1 324 ? 3.862 7.329 23.791 1.00 59.81 324 ARG A C 1
ATOM 2685 O O . ARG A 1 324 ? 4.443 7.385 24.873 1.00 59.81 324 ARG A O 1
ATOM 2692 N N . GLY A 1 325 ? 4.188 8.130 22.776 1.00 59.50 325 GLY A N 1
ATOM 2693 C CA . GLY A 1 325 ? 5.350 9.032 22.829 1.00 59.50 325 GLY A CA 1
ATOM 2694 C C . GLY A 1 325 ? 5.150 10.219 23.776 1.00 59.50 325 GLY A C 1
ATOM 2695 O O . GLY A 1 325 ? 6.015 10.529 24.592 1.00 59.50 325 GLY A O 1
ATOM 2696 N N . ARG A 1 326 ? 3.958 10.831 23.752 1.00 61.09 326 ARG A N 1
ATOM 2697 C CA . ARG A 1 326 ? 3.666 12.029 24.558 1.00 61.09 326 ARG A CA 1
ATOM 2698 C C . ARG A 1 326 ? 3.645 11.773 26.064 1.00 61.09 326 ARG A C 1
ATOM 2700 O O . ARG A 1 326 ? 4.037 12.656 26.812 1.00 61.09 326 ARG A O 1
ATOM 2707 N N . ARG A 1 327 ? 3.266 10.574 26.524 1.00 61.22 327 ARG A N 1
ATOM 2708 C CA . ARG A 1 327 ? 3.335 10.220 27.956 1.00 61.22 327 ARG A CA 1
ATOM 2709 C C . ARG A 1 327 ? 4.780 10.085 28.438 1.00 61.22 327 ARG A C 1
ATOM 2711 O O . ARG A 1 327 ? 5.100 10.599 29.501 1.00 61.22 327 ARG A O 1
ATOM 2718 N N . LYS A 1 328 ? 5.673 9.487 27.638 1.00 61.44 328 LYS A N 1
ATOM 2719 C CA . LYS A 1 328 ? 7.109 9.431 27.962 1.00 61.44 328 LYS A CA 1
ATOM 2720 C C . LYS A 1 328 ? 7.760 10.814 27.903 1.00 61.44 328 LYS A C 1
ATOM 2722 O O . LYS A 1 328 ? 8.531 11.149 28.792 1.00 61.44 328 LYS A O 1
ATOM 2727 N N . GLN A 1 329 ? 7.410 11.641 26.918 1.00 64.81 329 GLN A N 1
ATOM 2728 C CA . GLN A 1 329 ? 7.963 12.993 26.789 1.00 64.81 329 GLN A CA 1
ATOM 2729 C C . GLN A 1 329 ? 7.445 13.947 27.878 1.00 64.81 329 GLN A C 1
ATOM 2731 O O . GLN A 1 329 ? 8.230 14.703 28.444 1.00 64.81 329 GLN A O 1
ATOM 2736 N N . ASN A 1 330 ? 6.162 13.862 28.250 1.00 65.00 330 ASN A N 1
ATOM 2737 C CA . ASN A 1 330 ? 5.615 14.620 29.379 1.00 65.00 330 ASN A CA 1
ATOM 2738 C C . ASN A 1 330 ? 6.139 14.105 30.723 1.00 65.00 330 ASN A C 1
ATOM 2740 O O . ASN A 1 330 ? 6.437 14.922 31.584 1.00 65.00 330 ASN A O 1
ATOM 2744 N N . ASN A 1 331 ? 6.345 12.795 30.904 1.00 71.00 331 ASN A N 1
ATOM 2745 C CA . ASN A 1 331 ? 6.994 12.273 32.111 1.00 71.00 331 ASN A CA 1
ATOM 2746 C C . ASN A 1 331 ? 8.476 12.668 32.183 1.00 71.00 331 ASN A C 1
ATOM 2748 O O . ASN A 1 331 ? 8.940 13.004 33.265 1.00 71.00 331 ASN A O 1
ATOM 2752 N N . LYS A 1 332 ? 9.205 12.721 31.057 1.00 72.38 332 LYS A N 1
ATOM 2753 C CA . LYS A 1 332 ? 10.563 13.291 31.010 1.00 72.38 332 LYS A CA 1
ATOM 2754 C C . LYS A 1 332 ? 10.548 14.786 31.362 1.00 72.38 332 LYS A C 1
ATOM 2756 O O . LYS A 1 332 ? 11.351 15.217 32.182 1.00 72.38 332 LYS A O 1
ATOM 2761 N N . ARG A 1 333 ? 9.618 15.577 30.807 1.00 69.50 333 ARG A N 1
ATOM 2762 C CA . ARG A 1 333 ? 9.473 17.013 31.127 1.00 69.50 333 ARG A CA 1
ATOM 2763 C C . ARG A 1 333 ? 9.090 17.251 32.590 1.00 69.50 333 ARG A C 1
ATOM 2765 O O . ARG A 1 333 ? 9.694 18.098 33.241 1.00 69.50 333 ARG A O 1
ATOM 2772 N N . ASN A 1 334 ? 8.162 16.470 33.133 1.00 70.88 334 ASN A N 1
ATOM 2773 C CA . ASN A 1 334 ? 7.752 16.556 34.534 1.00 70.88 334 ASN A CA 1
ATOM 2774 C C . ASN A 1 334 ? 8.830 16.017 35.484 1.00 70.88 334 ASN A C 1
ATOM 2776 O O . ASN A 1 334 ? 9.006 16.566 36.565 1.00 70.88 334 ASN A O 1
ATOM 2780 N N . GLY A 1 335 ? 9.594 15.002 35.073 1.00 73.50 335 GLY A N 1
ATOM 2781 C CA . GLY A 1 335 ? 10.765 14.505 35.795 1.00 73.50 335 GLY A CA 1
ATOM 2782 C C . GLY A 1 335 ? 11.881 15.548 35.861 1.00 73.50 335 GLY A C 1
ATOM 2783 O O . GLY A 1 335 ? 12.382 15.828 36.946 1.00 73.50 335 GLY A O 1
ATOM 2784 N N . LYS A 1 336 ? 12.202 16.209 34.738 1.00 72.56 336 LYS A N 1
ATOM 2785 C CA . LYS A 1 336 ? 13.149 17.339 34.708 1.00 72.56 336 LYS A CA 1
ATOM 2786 C C . LYS A 1 336 ? 12.649 18.525 35.549 1.00 72.56 336 LYS A C 1
ATOM 2788 O O . LYS A 1 336 ? 13.433 19.120 36.279 1.00 72.56 336 LYS A O 1
ATOM 2793 N N . ARG A 1 337 ? 11.346 18.841 35.518 1.00 69.38 337 ARG A N 1
ATOM 2794 C CA . ARG A 1 337 ? 10.757 19.915 36.343 1.00 69.38 337 ARG A CA 1
ATOM 2795 C C . ARG A 1 337 ? 10.763 19.578 37.839 1.00 69.38 337 ARG A C 1
ATOM 2797 O O . ARG A 1 337 ? 11.062 20.452 38.639 1.00 69.38 337 ARG A O 1
ATOM 2804 N N . ARG A 1 338 ? 10.507 18.320 38.219 1.00 67.69 338 ARG A N 1
ATOM 2805 C CA . ARG A 1 338 ? 10.641 17.847 39.607 1.00 67.69 338 ARG A CA 1
ATOM 2806 C C . ARG A 1 338 ? 12.087 17.889 40.093 1.00 67.69 338 ARG A C 1
ATOM 2808 O O . ARG A 1 338 ? 12.296 18.379 41.191 1.00 67.69 338 ARG A O 1
ATOM 2815 N N . LYS A 1 339 ? 13.056 17.477 39.264 1.00 69.56 339 LYS A N 1
ATOM 2816 C CA . LYS A 1 339 ? 14.488 17.602 39.582 1.00 69.56 339 LYS A CA 1
ATOM 2817 C C . LYS A 1 339 ? 14.917 19.059 39.783 1.00 69.56 339 LYS A C 1
ATOM 2819 O O . LYS A 1 339 ? 15.643 19.330 40.724 1.00 69.56 339 LYS A O 1
ATOM 2824 N N . ARG A 1 340 ? 14.409 19.999 38.971 1.00 65.62 340 ARG A N 1
ATOM 2825 C CA . ARG A 1 340 ? 14.668 21.443 39.151 1.00 65.62 340 ARG A CA 1
ATOM 2826 C C . ARG A 1 340 ? 14.053 22.017 40.431 1.00 65.62 340 ARG A C 1
ATOM 2828 O O . ARG A 1 340 ? 14.663 22.852 41.079 1.00 65.62 340 ARG A O 1
ATOM 2835 N N . ILE A 1 341 ? 12.854 21.573 40.808 1.00 66.25 341 ILE A N 1
ATOM 2836 C CA . ILE A 1 341 ? 12.212 22.014 42.057 1.00 66.25 341 ILE A CA 1
ATOM 2837 C C . ILE A 1 341 ? 12.906 21.392 43.280 1.00 66.25 341 ILE A C 1
ATOM 2839 O O . ILE A 1 341 ? 13.042 22.063 44.297 1.00 66.25 341 ILE A O 1
ATOM 2843 N N . SER A 1 342 ? 13.384 20.144 43.191 1.00 60.03 342 SER A N 1
ATOM 2844 C CA . SER A 1 342 ? 14.175 19.535 44.266 1.00 60.03 342 SER A CA 1
ATOM 2845 C C . SER A 1 342 ? 15.572 20.143 44.380 1.00 60.03 342 SER A C 1
ATOM 2847 O O . SER A 1 342 ? 16.029 20.339 45.496 1.00 60.03 342 SER A O 1
ATOM 2849 N N . SER A 1 343 ? 16.226 20.506 43.271 1.00 58.12 343 SER A N 1
ATOM 2850 C CA . SER A 1 343 ? 17.534 21.176 43.308 1.00 58.12 343 SER A CA 1
ATOM 2851 C C . SER A 1 343 ? 17.443 22.619 43.823 1.00 58.12 343 SER A C 1
ATOM 2853 O O . SER A 1 343 ? 18.333 23.058 44.537 1.00 58.12 343 SER A O 1
ATOM 2855 N N . ILE A 1 344 ? 16.334 23.335 43.579 1.00 58.03 344 ILE A N 1
ATOM 2856 C CA . ILE A 1 344 ? 16.071 24.643 44.219 1.00 58.03 344 ILE A CA 1
ATOM 2857 C C . ILE A 1 344 ? 15.906 24.507 45.745 1.00 58.03 344 ILE A C 1
ATOM 2859 O O . ILE A 1 344 ? 16.193 25.447 46.477 1.00 58.03 344 ILE A O 1
ATOM 2863 N N . LYS A 1 345 ? 15.489 23.337 46.248 1.00 53.09 345 LYS A N 1
ATOM 2864 C CA . LYS A 1 345 ? 15.321 23.092 47.688 1.00 53.09 345 LYS A CA 1
ATOM 2865 C C . LYS A 1 345 ? 16.613 22.663 48.404 1.00 53.09 345 LYS A C 1
ATOM 2867 O O . LYS A 1 345 ? 16.593 22.556 49.622 1.00 53.09 345 LYS A O 1
ATOM 2872 N N . ILE A 1 346 ? 17.700 22.411 47.669 1.00 49.91 346 ILE A N 1
ATOM 2873 C CA . ILE A 1 346 ? 18.976 21.904 48.213 1.00 49.91 346 ILE A CA 1
ATOM 2874 C C . ILE A 1 346 ? 20.107 22.941 48.085 1.00 49.91 346 ILE A C 1
ATOM 2876 O O . ILE A 1 346 ? 21.196 22.730 48.588 1.00 49.91 346 ILE A O 1
ATOM 2880 N N . HIS A 1 347 ? 19.851 24.140 47.548 1.00 45.38 347 HIS A N 1
ATOM 2881 C CA . HIS A 1 347 ? 20.820 25.246 47.629 1.00 45.38 347 HIS A CA 1
ATOM 2882 C C . HIS A 1 347 ? 20.776 26.022 48.957 1.00 45.38 347 HIS A C 1
ATOM 2884 O O . HIS A 1 347 ? 20.909 27.241 49.009 1.00 45.38 347 HIS A O 1
ATOM 2890 N N . MET A 1 348 ? 20.644 25.271 50.048 1.00 49.97 348 MET A N 1
ATOM 2891 C CA . MET A 1 348 ? 21.360 25.552 51.284 1.00 49.97 348 MET A CA 1
ATOM 2892 C C . MET A 1 348 ? 22.104 24.264 51.632 1.00 49.97 348 MET A C 1
ATOM 2894 O O . MET A 1 348 ? 21.464 23.248 51.880 1.00 49.97 348 MET A O 1
ATOM 2898 N N . ASN A 1 349 ? 23.431 24.348 51.617 1.00 48.53 349 ASN A N 1
ATOM 2899 C CA . ASN A 1 349 ? 24.443 23.300 51.775 1.00 48.53 349 ASN A CA 1
ATOM 2900 C C . ASN A 1 349 ? 24.975 22.605 50.513 1.00 48.53 349 ASN A C 1
ATOM 2902 O O . ASN A 1 349 ? 24.353 21.736 49.911 1.00 48.53 349 ASN A O 1
ATOM 2906 N N . ASP A 1 350 ? 26.230 22.981 50.273 1.00 47.19 350 ASP A N 1
ATOM 2907 C CA . ASP A 1 350 ? 27.370 22.161 49.885 1.00 47.19 350 ASP A CA 1
ATOM 2908 C C . ASP A 1 350 ? 27.595 21.790 48.417 1.00 47.19 350 ASP A C 1
ATOM 2910 O O . ASP A 1 350 ? 26.931 20.963 47.797 1.00 47.19 350 ASP A O 1
ATOM 2914 N N . ASN A 1 351 ? 28.665 22.427 47.933 1.00 51.25 351 ASN A N 1
ATOM 2915 C CA . ASN A 1 351 ? 29.563 22.055 46.855 1.00 51.25 351 ASN A CA 1
ATOM 2916 C C . ASN A 1 351 ? 29.775 20.539 46.748 1.00 51.25 351 ASN A C 1
ATOM 2918 O O . ASN A 1 351 ? 30.315 19.911 47.656 1.00 51.25 351 ASN A O 1
ATOM 2922 N N . SER A 1 352 ? 29.454 19.973 45.591 1.00 49.66 352 SER A N 1
ATOM 2923 C CA . SER A 1 352 ? 30.251 18.901 44.989 1.00 49.66 352 SER A CA 1
ATOM 2924 C C . SER A 1 352 ? 29.880 18.748 43.517 1.00 49.66 352 SER A C 1
ATOM 2926 O O . SER A 1 352 ? 28.708 18.703 43.141 1.00 49.66 352 SER A O 1
ATOM 2928 N N . ASP A 1 353 ? 30.922 18.738 42.697 1.00 49.44 353 ASP A N 1
ATOM 2929 C CA . ASP A 1 353 ? 30.894 18.651 41.248 1.00 49.44 353 ASP A CA 1
ATOM 2930 C C . ASP A 1 353 ? 30.503 17.234 40.797 1.00 49.44 353 ASP A C 1
ATOM 2932 O O . ASP A 1 353 ? 31.257 16.281 40.981 1.00 49.44 353 ASP A O 1
ATOM 2936 N N . GLU A 1 354 ? 29.334 17.091 40.168 1.00 53.88 354 GLU A N 1
ATOM 2937 C CA . GLU A 1 354 ? 29.001 15.927 39.336 1.00 53.88 354 GLU A CA 1
ATOM 2938 C C . GLU A 1 354 ? 28.588 16.400 37.936 1.00 53.88 354 GLU A C 1
ATOM 2940 O O . GLU A 1 354 ? 27.426 16.699 37.639 1.00 53.88 354 GLU A O 1
ATOM 2945 N N . GLU A 1 355 ? 29.588 16.468 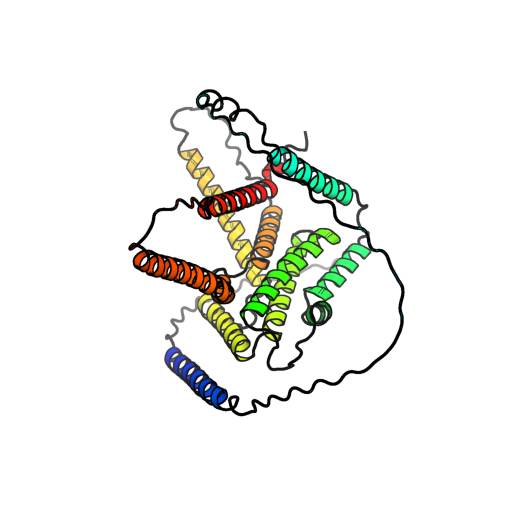37.063 1.00 53.47 355 GLU A N 1
ATOM 2946 C CA . GLU A 1 355 ? 29.460 16.618 35.619 1.00 53.47 355 GLU A CA 1
ATOM 2947 C C . GLU A 1 355 ? 29.004 15.270 35.031 1.00 53.47 355 GLU A C 1
ATOM 2949 O O . GLU A 1 355 ? 29.763 14.309 34.942 1.00 53.47 355 GLU A O 1
ATOM 2954 N N . CYS A 1 356 ? 27.716 15.159 34.697 1.00 42.72 356 CYS A N 1
ATOM 2955 C CA . CYS A 1 356 ? 27.161 13.996 34.003 1.00 42.72 356 CYS A CA 1
ATOM 2956 C C . CYS A 1 356 ? 26.888 14.347 32.537 1.00 42.72 356 CYS A C 1
ATOM 2958 O O . CYS A 1 356 ? 25.945 15.089 32.241 1.00 42.72 356 CYS A O 1
ATOM 2960 N N . ASP A 1 357 ? 27.684 13.749 31.649 1.00 53.41 357 ASP A N 1
ATOM 2961 C CA . ASP A 1 357 ? 27.602 13.806 30.187 1.00 53.41 357 ASP A CA 1
ATOM 2962 C C . ASP A 1 357 ? 26.184 13.520 29.659 1.00 53.41 357 ASP A C 1
ATOM 2964 O O . ASP A 1 357 ? 25.733 12.381 29.496 1.00 53.41 357 ASP A O 1
ATOM 2968 N N . LEU A 1 358 ? 25.470 14.603 29.362 1.00 52.44 358 LEU A N 1
ATOM 2969 C CA . LEU A 1 358 ? 24.235 14.640 28.588 1.00 52.44 358 LEU A CA 1
ATOM 2970 C C . LEU A 1 358 ? 24.607 14.794 27.110 1.00 52.44 358 LEU A C 1
ATOM 2972 O O . LEU A 1 358 ? 24.516 15.885 26.562 1.00 52.44 358 LEU A O 1
ATOM 2976 N N . MET A 1 359 ? 25.025 13.703 26.469 1.00 48.75 359 MET A N 1
ATOM 2977 C CA . MET A 1 359 ? 25.209 13.692 25.015 1.00 48.75 359 MET A CA 1
ATOM 2978 C C . MET A 1 359 ? 23.852 13.821 24.299 1.00 48.75 359 MET A C 1
ATOM 2980 O O . MET A 1 359 ? 22.855 13.201 24.684 1.00 48.75 359 MET A O 1
ATOM 2984 N N . ASP A 1 360 ? 23.850 14.681 23.285 1.00 57.53 360 ASP A N 1
ATOM 2985 C CA . ASP A 1 360 ? 22.721 15.352 22.648 1.00 57.53 360 ASP A CA 1
ATOM 2986 C C . ASP A 1 360 ? 21.727 14.440 21.899 1.00 57.53 360 ASP A C 1
ATOM 2988 O O . ASP A 1 360 ? 22.010 13.895 20.832 1.00 57.53 360 ASP A O 1
ATOM 2992 N N . ASP A 1 361 ? 20.480 14.390 22.391 1.00 59.25 361 ASP A N 1
ATOM 2993 C CA . ASP A 1 361 ? 19.313 13.811 21.689 1.00 59.25 361 ASP A CA 1
ATOM 2994 C C . ASP A 1 361 ? 19.039 14.515 20.326 1.00 59.25 361 ASP A C 1
ATOM 2996 O O . ASP A 1 361 ? 18.321 13.981 19.472 1.00 59.25 361 ASP A O 1
ATOM 3000 N N . ASP A 1 362 ? 19.578 15.722 20.112 1.00 68.19 362 ASP A N 1
ATOM 3001 C CA . ASP A 1 362 ? 19.414 16.497 18.876 1.00 68.19 362 ASP A CA 1
ATOM 3002 C C . ASP A 1 362 ? 20.352 16.012 17.752 1.00 68.19 362 ASP A C 1
ATOM 3004 O O . ASP A 1 362 ? 19.943 15.988 16.586 1.00 68.19 362 ASP A O 1
ATOM 3008 N N . GLU A 1 363 ? 21.540 15.493 18.087 1.00 73.81 363 GLU A N 1
ATOM 3009 C CA . GLU A 1 363 ? 22.470 14.906 17.111 1.00 73.81 363 GLU A CA 1
ATOM 3010 C C . GLU A 1 363 ? 21.938 13.566 16.568 1.00 73.81 363 GLU A C 1
ATOM 3012 O O . GLU A 1 363 ? 22.037 13.266 15.374 1.00 73.81 363 GLU A O 1
ATOM 3017 N N . GLU A 1 364 ? 21.286 12.757 17.414 1.00 76.25 364 GLU A N 1
ATOM 3018 C CA . GLU A 1 364 ? 20.639 11.514 16.970 1.00 76.25 364 GLU A CA 1
ATOM 3019 C C . GLU A 1 364 ? 19.476 11.803 16.005 1.00 76.25 364 GLU A C 1
ATOM 3021 O O . GLU A 1 364 ? 19.249 11.070 15.036 1.00 76.25 364 GLU A O 1
ATOM 3026 N N . ARG A 1 365 ? 18.763 12.914 16.216 1.00 73.94 365 ARG A N 1
ATOM 3027 C CA . ARG A 1 365 ? 17.645 13.318 15.362 1.00 73.94 365 ARG A CA 1
ATOM 3028 C C . ARG A 1 365 ? 18.105 13.852 14.005 1.00 73.94 365 ARG A C 1
ATOM 3030 O O . ARG A 1 365 ? 17.507 13.472 12.996 1.00 73.94 365 ARG A O 1
ATOM 3037 N N . GLU A 1 366 ? 19.169 14.652 13.964 1.00 86.75 366 GLU A N 1
ATOM 3038 C CA . GLU A 1 366 ? 19.772 15.103 12.701 1.00 86.75 366 GLU A CA 1
ATOM 3039 C C . GLU A 1 366 ? 20.316 13.911 11.896 1.00 86.75 366 GLU A C 1
ATOM 3041 O O . GLU A 1 366 ? 20.085 13.799 10.688 1.00 86.75 366 GLU A O 1
ATOM 3046 N N . ASN A 1 367 ? 20.949 12.949 12.576 1.00 77.06 367 ASN A N 1
ATOM 3047 C CA . ASN A 1 367 ? 21.435 11.724 11.945 1.00 77.06 367 ASN A CA 1
ATOM 3048 C C . ASN A 1 367 ? 20.300 10.885 11.332 1.00 77.06 367 ASN A C 1
ATOM 3050 O O . ASN A 1 367 ? 20.457 10.347 10.233 1.00 77.06 367 ASN A O 1
ATOM 3054 N N . LEU A 1 368 ? 19.137 10.797 11.986 1.00 79.69 368 LEU A N 1
ATOM 3055 C CA . LEU A 1 368 ? 17.974 10.083 11.445 1.00 79.69 368 LEU A CA 1
ATOM 3056 C C . LEU A 1 368 ? 17.355 10.782 10.224 1.00 79.69 368 LEU A C 1
ATOM 3058 O O . LEU A 1 368 ? 16.945 10.097 9.284 1.00 79.69 368 LEU A O 1
ATOM 3062 N N . GLU A 1 369 ? 17.309 12.117 10.201 1.00 86.62 369 GLU A N 1
ATOM 3063 C CA . GLU A 1 369 ? 16.829 12.875 9.035 1.00 86.62 369 GLU A CA 1
ATOM 3064 C C . GLU A 1 369 ? 17.790 12.746 7.841 1.00 86.62 369 GLU A C 1
ATOM 3066 O O . GLU A 1 369 ? 17.333 12.510 6.718 1.00 86.62 369 GLU A O 1
ATOM 3071 N N . LYS A 1 370 ? 19.109 12.751 8.081 1.00 90.31 370 LYS A N 1
ATOM 3072 C CA . LYS A 1 370 ? 20.131 12.459 7.056 1.00 90.31 370 LYS A CA 1
ATOM 3073 C C . LYS A 1 370 ? 19.988 11.057 6.466 1.00 90.31 370 LYS A C 1
ATOM 3075 O O . LYS A 1 370 ? 20.092 10.886 5.251 1.00 90.31 370 LYS A O 1
ATOM 3080 N N . ILE A 1 371 ? 19.726 10.050 7.306 1.00 87.00 371 ILE A N 1
ATOM 3081 C CA . ILE A 1 371 ? 19.503 8.664 6.857 1.00 87.00 371 ILE A CA 1
ATOM 3082 C C . ILE A 1 371 ? 18.228 8.565 6.010 1.00 87.00 371 ILE A C 1
ATOM 3084 O O . ILE A 1 371 ? 18.210 7.859 5.002 1.00 87.00 371 ILE A O 1
ATOM 3088 N N . ALA A 1 372 ? 17.161 9.270 6.392 1.00 85.12 372 ALA A N 1
ATOM 3089 C CA . ALA A 1 372 ? 15.917 9.278 5.630 1.00 85.12 372 ALA A CA 1
ATOM 3090 C C . ALA A 1 372 ? 16.084 9.952 4.256 1.00 85.12 372 ALA A C 1
ATOM 3092 O O . ALA A 1 372 ? 15.603 9.404 3.263 1.00 85.12 372 ALA A O 1
ATOM 3093 N N . SER A 1 373 ? 16.799 11.084 4.179 1.00 87.62 373 SER A N 1
ATOM 3094 C CA . SER A 1 373 ? 17.020 11.784 2.905 1.00 87.62 373 SER A CA 1
ATOM 3095 C C . SER A 1 373 ? 17.901 10.974 1.952 1.00 87.62 373 SER A C 1
ATOM 3097 O O . SER A 1 373 ? 17.578 10.860 0.771 1.00 87.62 373 SER A O 1
ATOM 3099 N N . THR A 1 374 ? 18.961 10.335 2.462 1.00 87.56 374 THR A N 1
ATOM 3100 C CA . THR A 1 374 ? 19.826 9.464 1.646 1.00 87.56 374 THR A CA 1
ATOM 3101 C C . THR A 1 374 ? 19.086 8.231 1.133 1.00 87.56 374 THR A C 1
ATOM 3103 O O . THR A 1 374 ? 19.285 7.841 -0.014 1.00 87.56 374 THR A O 1
ATOM 3106 N N . LEU A 1 375 ? 18.184 7.646 1.929 1.00 88.12 375 LEU A N 1
ATOM 3107 C CA . LEU A 1 375 ? 17.319 6.548 1.480 1.00 88.12 375 LEU A CA 1
ATOM 3108 C C . LEU A 1 375 ? 16.351 6.976 0.373 1.00 88.12 375 LEU A C 1
ATOM 3110 O O . LEU A 1 375 ? 16.147 6.219 -0.575 1.00 88.12 375 LEU A O 1
ATOM 3114 N N . GLU A 1 376 ? 15.757 8.166 0.476 1.00 85.88 376 GLU A N 1
ATOM 3115 C CA . GLU A 1 376 ? 14.862 8.684 -0.563 1.00 85.88 376 GLU A CA 1
ATOM 3116 C C . GLU A 1 376 ? 15.619 8.945 -1.875 1.00 85.88 376 GLU A C 1
ATOM 3118 O O . GLU A 1 376 ? 15.130 8.604 -2.955 1.00 85.88 376 GLU A O 1
ATOM 3123 N N . GLU A 1 377 ? 16.835 9.483 -1.788 1.00 90.38 377 GLU A N 1
ATOM 3124 C CA . GLU A 1 377 ? 17.689 9.737 -2.948 1.00 90.38 377 GLU A CA 1
ATOM 3125 C C . GLU A 1 377 ? 18.180 8.439 -3.609 1.00 90.38 377 GLU A C 1
ATOM 3127 O O . GLU A 1 377 ? 18.152 8.319 -4.834 1.00 90.38 377 GLU A O 1
ATOM 3132 N N . ASP A 1 378 ? 18.555 7.430 -2.817 1.00 80.00 378 ASP A N 1
ATOM 3133 C CA . ASP A 1 378 ? 18.933 6.105 -3.322 1.00 80.00 378 ASP A CA 1
ATOM 3134 C C . ASP A 1 378 ? 17.751 5.392 -3.999 1.00 80.00 378 ASP A C 1
ATOM 3136 O O . ASP A 1 378 ? 17.929 4.742 -5.031 1.00 80.00 378 ASP A O 1
ATOM 3140 N N . VAL A 1 379 ? 16.537 5.520 -3.453 1.00 86.88 379 VAL A N 1
ATOM 3141 C CA . VAL A 1 379 ? 15.322 4.980 -4.083 1.00 86.88 379 VAL A CA 1
ATOM 3142 C C . VAL A 1 379 ? 15.038 5.696 -5.400 1.00 86.88 379 VAL A C 1
ATOM 3144 O O . VAL A 1 379 ? 14.753 5.022 -6.386 1.00 86.88 379 VAL A O 1
ATOM 3147 N N . ARG A 1 380 ? 15.188 7.027 -5.463 1.00 83.50 380 ARG A N 1
ATOM 3148 C CA . ARG A 1 380 ? 15.073 7.763 -6.733 1.00 83.50 380 ARG A CA 1
ATOM 3149 C C . ARG A 1 380 ? 16.117 7.313 -7.750 1.00 83.50 380 ARG A C 1
ATOM 3151 O O . ARG A 1 380 ? 15.732 7.005 -8.865 1.00 83.50 380 ARG A O 1
ATOM 3158 N N . LYS A 1 381 ? 17.392 7.180 -7.368 1.00 78.81 381 LYS A N 1
ATOM 3159 C CA . LYS A 1 381 ? 18.470 6.720 -8.269 1.00 78.81 381 LYS A CA 1
ATOM 3160 C C . LYS A 1 381 ? 18.266 5.297 -8.790 1.00 78.81 381 LYS A C 1
ATOM 3162 O O . LYS A 1 381 ? 18.705 4.987 -9.891 1.00 78.81 381 LYS A O 1
ATOM 3167 N N . LEU A 1 382 ? 17.633 4.428 -8.000 1.00 68.06 382 LEU A N 1
ATOM 3168 C CA . LEU A 1 382 ? 17.292 3.061 -8.411 1.00 68.06 382 LEU A CA 1
ATOM 3169 C C . LEU A 1 382 ? 16.062 2.991 -9.316 1.00 68.06 382 LEU A C 1
ATOM 3171 O O . LEU A 1 382 ? 15.901 2.008 -10.033 1.00 68.06 382 LEU A O 1
ATOM 3175 N N . LEU A 1 383 ? 15.192 3.993 -9.238 1.00 70.88 383 LEU A N 1
ATOM 3176 C CA . LEU A 1 383 ? 13.965 4.080 -10.021 1.00 70.88 383 LEU A CA 1
ATOM 3177 C C . LEU A 1 383 ? 14.101 5.018 -11.226 1.00 70.88 383 LEU A C 1
ATOM 3179 O O . LEU A 1 383 ? 13.138 5.150 -11.975 1.00 70.88 383 LEU A O 1
ATOM 3183 N N . ASP A 1 384 ? 15.254 5.667 -11.412 1.00 80.94 384 ASP A N 1
ATOM 3184 C CA . ASP A 1 384 ? 15.504 6.565 -12.536 1.00 80.94 384 ASP A CA 1
ATOM 3185 C C . ASP A 1 384 ? 15.842 5.741 -13.795 1.00 80.94 384 ASP A C 1
ATOM 3187 O O . ASP A 1 384 ? 16.916 5.130 -13.857 1.00 80.94 384 ASP A O 1
ATOM 3191 N N . PRO A 1 385 ? 14.952 5.682 -14.805 1.00 64.12 385 PRO A N 1
ATOM 3192 C CA . PRO A 1 385 ? 15.114 4.805 -15.967 1.00 64.12 385 PRO A CA 1
ATOM 3193 C C . PRO A 1 385 ? 16.311 5.191 -16.848 1.00 64.12 385 PRO A C 1
ATOM 3195 O O . PRO A 1 385 ? 16.834 4.347 -17.573 1.00 64.12 385 PRO A O 1
ATOM 3198 N N . TYR A 1 386 ? 16.813 6.424 -16.736 1.00 61.38 386 TYR A N 1
ATOM 3199 C CA . TYR A 1 386 ? 17.981 6.897 -17.486 1.00 61.38 386 TYR A CA 1
ATOM 3200 C C . TYR A 1 386 ? 19.314 6.325 -16.986 1.00 61.38 386 TYR A C 1
ATOM 3202 O O . TYR A 1 386 ? 20.283 6.289 -17.738 1.00 61.38 386 TYR A O 1
ATOM 3210 N N . ASN A 1 387 ? 19.369 5.795 -15.760 1.00 56.69 387 ASN A N 1
ATOM 3211 C CA . ASN A 1 387 ? 20.576 5.141 -15.243 1.00 56.69 387 ASN A CA 1
ATOM 3212 C C . ASN A 1 387 ? 20.764 3.713 -15.812 1.00 56.69 387 ASN A C 1
ATOM 3214 O O . ASN A 1 387 ? 21.798 3.081 -15.598 1.00 56.69 387 ASN A O 1
ATOM 3218 N N . SER A 1 388 ? 19.770 3.200 -16.550 1.00 56.12 388 SER A N 1
ATOM 3219 C CA . SER A 1 388 ? 19.802 1.885 -17.211 1.00 56.12 388 SER A CA 1
ATOM 3220 C C . SER A 1 388 ? 20.575 1.883 -18.534 1.00 56.12 388 SER A C 1
ATOM 3222 O O . SER A 1 388 ? 21.034 0.823 -18.952 1.00 56.12 388 SER A O 1
ATOM 3224 N N . ASN A 1 389 ? 20.729 3.040 -19.193 1.00 53.41 389 ASN A N 1
ATOM 3225 C CA . ASN A 1 389 ? 21.284 3.118 -20.553 1.00 53.41 389 ASN A CA 1
ATOM 3226 C C . ASN A 1 389 ? 22.820 3.135 -20.615 1.00 53.41 389 ASN A C 1
ATOM 3228 O O . ASN A 1 389 ? 23.376 2.901 -21.679 1.00 53.41 389 ASN A O 1
ATOM 3232 N N . ASN A 1 390 ? 23.519 3.308 -19.487 1.00 49.88 390 ASN A N 1
ATOM 3233 C CA . ASN A 1 390 ? 24.989 3.242 -19.423 1.00 49.88 390 ASN A CA 1
ATOM 3234 C C . ASN A 1 390 ? 25.550 1.816 -19.232 1.00 49.88 390 ASN A C 1
ATOM 3236 O O . ASN A 1 390 ? 26.721 1.659 -18.904 1.00 49.88 390 ASN A O 1
ATOM 3240 N N . TYR A 1 391 ? 24.728 0.771 -19.383 1.00 48.94 391 TYR A N 1
ATOM 3241 C CA . TYR A 1 391 ? 25.126 -0.626 -19.141 1.00 48.94 391 TYR A CA 1
ATOM 3242 C C . TYR A 1 391 ? 25.126 -1.522 -20.395 1.00 48.94 391 TYR A C 1
ATOM 3244 O O . TYR A 1 391 ? 25.327 -2.729 -20.265 1.00 48.94 391 TYR A O 1
ATOM 3252 N N . TYR A 1 392 ? 24.909 -0.943 -21.582 1.00 47.03 392 TYR A N 1
ATOM 3253 C CA . TYR A 1 392 ? 25.000 -1.623 -22.886 1.00 47.03 392 TYR A CA 1
ATOM 3254 C C . TYR A 1 392 ? 26.098 -1.040 -23.805 1.00 47.03 392 TYR A C 1
ATOM 3256 O O . TYR A 1 392 ? 26.034 -1.193 -25.022 1.00 47.03 392 TYR A O 1
ATOM 3264 N N . GLN A 1 393 ? 27.109 -0.400 -23.215 1.00 45.03 393 GLN A N 1
ATOM 3265 C CA . GLN A 1 393 ? 28.477 -0.354 -23.750 1.00 45.03 393 GLN A CA 1
ATOM 3266 C C . GLN A 1 393 ? 29.327 -1.302 -22.909 1.00 45.03 393 GLN A C 1
ATOM 3268 O O . GLN A 1 393 ? 30.224 -1.948 -23.492 1.00 45.03 393 GLN A O 1
#

Organism: NCBI:txid635003

Sequence (393 aa):
MYTTISNNNNHSMRTKINKVLPVPIFRRSFVLCLLLLFSISSATDSFQQQRVSSRRSTSTTPSSIAAVGVYSGAITEQPYISSSPTDTTDSRRRSLWNILVPNRKHKRLEHIRNRRLQRKRRRRKALPLDNEEYQRRKAEWATRYATLDGLRETFGSNQNKFFGDLDIPTTRKLYKSLLPTAVCELVLDVDVRPEELAPLAFEARKAAKLYARERCHVPARWLANFYDGYRQYKKYGRFQIEGMSYDQVWDKYYQRSTLERNTRKQKKSNTRTQHNDDDEDEDDEYEYDDGWTEQDIVAQTCMKILESSCRTNPLIDQLTLRKRGRRKQNNKRNGKRRKRISSIKIHMNDNSDEECDLMDDDEERENLEKIASTLEEDVRKLLDPYNSNNYYQ

Radius of gyration: 33.65 Å; chains: 1; bounding box: 83×70×97 Å

Secondary structure (DSSP, 8-state):
--------------------PPPPTHHHHHHHHHHHHHHHHHHSGGGSS-S----------------------------------------SSSSSSTT----HHHHHHHHHHHHHHHHHHHHHTSPPPPHHHHHHHHHHHHHHHTSHHHHHHHH---TTTTS-SB-HHHHHHHHHHHHHHHHHHHHHHT---HHHHHHHHHHHHHHHHHHHHHHB-HHHHHHHHHHHHHHHHHHHS---SS---HHHHHHHHHHHHHHHHHHHHHHHHHHHHTS-SS---------------HHHHHHHHHHHHHHHHH---HHHHHHHHGGGHHHHHHHHHHHHHHHHHHHHTT-SS-----------HHHHHHHHHHHHHHHHHHHHHHH-GGGGGGG--

Foldseek 3Di:
DDDDDDDDDDPDDPDPDPDPDPDDPVVVVVVVVVVVVVVVVVVVVVPPPDDDDDDDDDDDDDDDDDDDDDDDDDDDDDDDDDDDDDDDDDPPPDDPPPPDDPPPVVVVVVVVVVVVVVVVVVVVPPPDPDPVVLVVVVVVLCCLQLALVNVCVVVNAAPVQQFAADELLRLVVQLLVRLVVSLCCCCVPRVDDLLSSLVSLVSSLLSSVVNSLNNYGPVVSVVLLQVQQVVCCVPPVGRDSSHDDPVRLLVVLLVVLVVVVVVVVVVVVVVVVVPPPPDPDPDDPDPPDPPDDVVNSSSSSSVVSSVVSSDDDVVSNCVSVVPPPVVVVVCVVVVVVVVVVVVVVQVPDDDDDDDDDPDDPVVVVVVVVVVVVVVVVVVCVVVPVVVVVVPPD

pLDDT: mean 74.29, std 20.21, range [32.72, 98.0]